Protein AF-A0A2J7RJK0-F1 (afdb_monomer)

Organism: NCBI:txid105785

pLDDT: mean 86.69, std 17.0, range [28.48, 98.69]

Mean predicted aligned error: 9.32 Å

InterPro domains:
  IPR044611 Ubiquitin-protein ligase E3A/B/C-like [PTHR45700] (15-557)

Foldseek 3Di:
DPQDDDDDDQDFLVVLVVVLVVCLVPDDLVPCVVVLLSNLVSQLVQLLDLDLRRHNCVQCVDPVCVVVSLVSLLSSLLSLLVLLLPAALQDPVSVVSLLSSLSSLLCQLAPVSRNNCVDPVNVVCRVVSNVSSLVSLVSCVVVPVLQSLLSNLLSQQLALDGSDALSNLVSSLSSLCSNCVVVVNPLVSLLSCLQRPLLRALSQVCCVVHPVVSLVV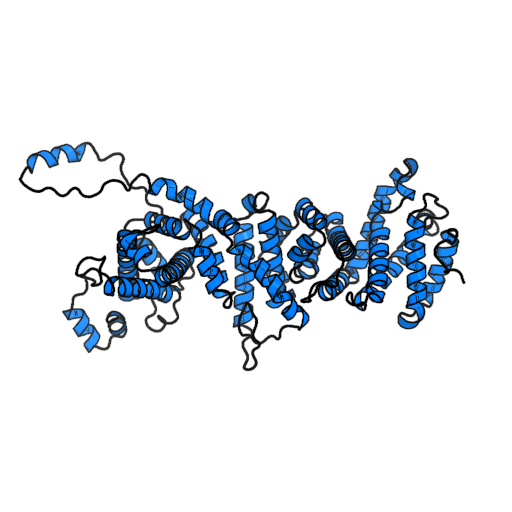CVVSVNLVSNLVSLVDPVSVCVSCVSCPLLSLLRNLLSSLVNCVVCVVHPCLVCLPPRNLNNLLSSLVRNLVRQVVQADPDWDQDLFQGIGNDDDDPSSNRSVVSSVVSVLSCLALSNCCSNQVVLLCVLLVVLVVPPPDDDDDDDDDDDPPVVPVVVPPPPPDDDLQAAACPDPSNLSNLSSLSSLLSSCSGRVNCNLSNLCSQQPNQCRLVSLLSNQVRNDPLSVLVVVLVVLQVVLLLPRSNLSSLLSSLQSLLSVLVPDDPCVAAPVQPPHHLVSLLSLLLSLLCNLVCCLVVVSHPLVCCVPRSSNVSSVSSNVSSVVSCVVPNSDDPCSNPDPVDPPVVLVVCVVVVPSSSVVVVD

Solvent-accessible surface area (backbone atoms only — not comparable to full-atom values): 31725 Å² total; per-residue (Å²): 133,96,78,69,70,102,81,62,81,82,61,50,21,63,62,52,48,56,52,48,54,59,49,62,75,73,61,46,75,85,83,38,47,71,62,50,52,47,50,47,51,49,53,52,56,23,26,67,34,65,44,61,61,37,9,51,66,34,41,51,71,36,80,92,39,24,68,62,43,53,54,49,51,45,52,53,50,45,50,39,44,64,50,42,60,71,52,48,40,75,40,71,70,38,36,56,52,46,48,50,41,47,48,41,48,55,44,70,53,34,63,90,57,33,41,44,49,73,43,78,89,39,45,80,51,45,66,63,48,43,52,49,20,49,55,44,48,52,54,39,50,78,74,43,43,53,57,34,51,28,51,39,46,46,65,20,44,23,35,79,71,62,51,56,50,41,70,52,55,46,46,51,50,53,59,64,44,48,60,32,63,76,60,70,55,42,69,69,54,46,51,52,39,44,64,33,53,49,19,37,54,32,45,56,62,48,30,59,76,50,30,48,72,53,49,55,51,42,57,76,65,41,48,62,62,55,51,35,61,52,39,61,37,68,69,49,36,48,56,50,37,71,73,39,40,54,72,34,37,52,19,28,50,18,30,50,43,42,51,39,62,74,30,48,90,51,67,31,67,71,36,44,66,64,43,46,49,48,38,57,32,54,54,38,51,51,33,39,52,46,45,69,70,34,67,56,99,61,61,31,83,38,94,38,66,36,72,22,44,65,80,77,54,71,44,58,60,45,23,41,68,53,31,50,60,29,48,50,48,60,40,28,61,75,41,38,36,63,70,47,34,52,63,36,46,72,67,30,60,78,56,66,79,77,69,87,76,79,88,81,86,82,84,85,82,91,71,80,80,67,63,71,68,62,72,74,78,67,90,76,88,78,76,81,82,53,44,58,82,78,33,75,69,50,44,51,54,10,47,55,30,31,32,54,39,43,42,46,72,27,31,52,65,41,34,67,61,46,40,52,36,50,48,72,34,94,52,44,52,59,34,51,50,52,44,43,50,38,30,28,76,70,50,16,48,66,57,55,52,58,47,33,70,76,37,67,81,59,76,52,42,64,43,29,30,52,28,41,51,23,49,34,50,37,53,48,65,68,70,52,51,69,58,49,53,76,69,64,33,67,92,55,43,60,66,52,58,50,52,51,43,52,42,41,54,52,50,53,49,51,32,54,76,66,60,44,49,57,80,93,46,46,96,72,36,62,56,57,47,26,43,49,51,28,42,52,53,53,50,55,48,34,75,73,57,75,74,69,62,91,64,70,93,53,68,85,88,61,55,63,71,62,49,52,53,38,43,76,67,65,41,70,74,40,66,60,69,75,110

Secondary structure (DSSP, 8-state):
-----SSPPPPPHHHHHHHHHHHHHT--TTTSHHHHHHHHHHHHHHTT---TTTSGGGGGGSTTTHHHHHHHHHHHHHHHHHHHTT--TTSHHHHHHHHHHHHHHHHHT-GGG-GGGGSGGGGGGHHHHHHHHHHHHHHHHHHTHHHHHHHHHHHHHSSSS----HHHHHHHHHHHHHHHHHTT--HHHHHHHIIIIITSTTHHHHHHHH-HHHHHHHHHTTHHHHHHHHHTSHHHHHHHHHHHHHHHHHHHHHHHHHHHHHTTTTHHHHHIIIIIHHHHHHHHHHHHHHHHH---SS-EEETTTEEESPPPPHHHHHHHHHHHHHHHGGGSHHHHIIIIIHHHHHHHHHHHTT-------------TTSTTTGGGT--SS----PPPTT-HHHHHHHHHHHHHHHHHHH-GGGHHHHHHHHHSSTTHHHHHHHHHHTSSGGGGHHHHHHHHHH-TT--SHHHHHHHHHHHHHHHHHHH--HIIIIII--SS-HHHHHHHHHHHHHHHHHHHHTT-S-TTSGGG-HHHHHHHHHHHHHHHHHHHS--SPTTTTS-TT--HHHHHHHHHTT-HHHHHTT-

Radius of gyration: 32.84 Å; Cα contacts (8 Å, |Δi|>4): 656; chains: 1; bounding box: 80×64×100 Å

Sequence (579 aa):
MLFSSENSELQPCLQVYQVACRFMLVWKKDRDKERFEKLCRYLVSSLESSSIKLSYVGVALNKEYAIAWIAHVKDVLWKCCCYLDELRPEFLTDMRVILLYLRTLVTFTSTNTWNLLRAKHMEVLKPGLNQLCANVLGHLFTKGFYLTLKSLLLRGLGKAKIPSKHVSVSAVLTLALRPLVSAGFTEKLMTMFLIHILSVPALILHIQGLAHECSSVLVGHNVFTKSLELLSSEQNMRIVFNTLEGNYALCLLANLIQLAYIQREDALKDVAFPAFTFVVTRLMESCQHYVVTKQSNLTYWHPVLGWFAQSMGHSLHEAMPFVKTQLYMLWSGPMVSLLLGQTLSELVENVTENSSEGPSAGGGSSNILKRALDHRSNRTNAAKHHRKLGSPECTKVALLCSLYQTALGTLTQLKLDILTGLCYQDKILYNLWLFLNSLGPNCGLKAFLDLLAVNTKCSAPEFQMLILFCDCMTHYVTILDDLEMYEQQKPFRLTDYVNMSTFLNHFLYKGVLGNLFDVKGLGSNVLFQSAHTLLMVLYRRDCRRSYTIDSHWIIKELRVGSFISDLEKGKKVTQVRSW

Structure (mmCIF, N/CA/C/O backbone):
data_AF-A0A2J7RJK0-F1
#
_entry.id   AF-A0A2J7RJK0-F1
#
loop_
_atom_site.group_PDB
_atom_site.id
_atom_site.type_symbol
_atom_site.label_atom_id
_atom_site.label_alt_id
_atom_site.label_comp_id
_atom_site.label_asym_id
_atom_site.label_entity_id
_atom_site.label_seq_id
_atom_site.pdbx_PDB_ins_code
_atom_site.Cartn_x
_atom_site.Cartn_y
_atom_site.Cartn_z
_atom_site.occupancy
_atom_site.B_iso_or_equiv
_atom_site.auth_seq_id
_atom_site.auth_comp_id
_atom_site.auth_asym_id
_atom_site.auth_atom_id
_atom_site.pdbx_PDB_model_num
ATOM 1 N N . MET A 1 1 ? -35.265 -11.990 35.794 1.00 31.91 1 MET A N 1
ATOM 2 C CA . MET A 1 1 ? -36.226 -11.001 35.259 1.00 31.91 1 MET A CA 1
ATOM 3 C C . MET A 1 1 ? -35.686 -9.560 35.209 1.00 31.91 1 MET A C 1
ATOM 5 O O . MET A 1 1 ? -36.456 -8.669 34.917 1.00 31.91 1 MET A O 1
ATOM 9 N N . LEU A 1 2 ? -34.382 -9.293 35.388 1.00 32.59 2 LEU A N 1
ATOM 10 C CA . LEU A 1 2 ? -33.840 -7.914 35.439 1.00 32.59 2 LEU A CA 1
ATOM 11 C C . LEU A 1 2 ? -33.509 -7.277 34.073 1.00 32.59 2 LEU A C 1
ATOM 13 O O . LEU A 1 2 ? -32.875 -6.232 34.016 1.00 32.59 2 LEU A O 1
ATOM 17 N N . PHE A 1 3 ? -33.892 -7.911 32.966 1.00 36.88 3 PHE A N 1
ATOM 18 C CA . PHE A 1 3 ? -33.434 -7.507 31.637 1.00 36.88 3 PHE A CA 1
ATOM 19 C C . PHE A 1 3 ? -34.526 -7.731 30.578 1.00 36.88 3 PHE A C 1
ATOM 21 O O . PHE A 1 3 ? -34.389 -8.594 29.697 1.00 36.88 3 PHE A O 1
ATOM 28 N N . SER A 1 4 ? -35.636 -7.003 30.701 1.00 29.05 4 SER A N 1
ATOM 29 C CA . SER A 1 4 ? -36.729 -6.961 29.722 1.00 29.05 4 SER A CA 1
ATOM 30 C C . SER A 1 4 ? -37.002 -5.527 29.261 1.00 29.05 4 SER A C 1
ATOM 32 O O . SER A 1 4 ? -37.167 -4.647 30.095 1.00 29.05 4 SER A O 1
ATOM 34 N N . SER A 1 5 ? -37.077 -5.383 27.931 1.00 34.25 5 SER A N 1
ATOM 35 C CA . SER A 1 5 ? -37.739 -4.350 27.109 1.00 34.25 5 SER A CA 1
ATOM 36 C C . SER A 1 5 ? -37.405 -2.860 27.307 1.00 34.25 5 SER A C 1
ATOM 38 O O . SER A 1 5 ? -37.637 -2.284 28.359 1.00 34.25 5 SER A O 1
ATOM 40 N N . GLU A 1 6 ? -36.952 -2.280 26.189 1.00 35.53 6 GLU A N 1
ATOM 41 C CA . GLU A 1 6 ? -36.896 -0.909 25.625 1.00 35.53 6 GLU A CA 1
ATOM 42 C C . GLU A 1 6 ? -37.567 0.321 26.292 1.00 35.53 6 GLU A C 1
ATOM 44 O O . GLU A 1 6 ? -37.554 1.378 25.678 1.00 35.53 6 GLU A O 1
ATOM 49 N N . ASN A 1 7 ? -38.071 0.274 27.529 1.00 40.38 7 ASN A N 1
ATOM 50 C CA . ASN A 1 7 ? -38.494 1.462 28.296 1.00 40.38 7 ASN A CA 1
ATOM 51 C C . ASN A 1 7 ? -38.509 1.213 29.821 1.00 40.38 7 ASN A C 1
ATOM 53 O O . ASN A 1 7 ? -39.391 1.661 30.547 1.00 40.38 7 ASN A O 1
ATOM 57 N N . SER A 1 8 ? -37.544 0.449 30.329 1.00 52.09 8 SER A N 1
ATOM 58 C CA . SER A 1 8 ? -37.384 0.195 31.765 1.00 52.09 8 SER A CA 1
ATOM 59 C C . SER A 1 8 ? -36.535 1.283 32.433 1.00 52.09 8 SER A C 1
ATOM 61 O O . SER A 1 8 ? -35.419 1.541 31.977 1.00 52.09 8 SER A O 1
ATOM 63 N N . GLU A 1 9 ? -37.026 1.872 33.530 1.00 72.25 9 GLU A N 1
ATOM 64 C CA . GLU A 1 9 ? -36.258 2.786 34.387 1.00 72.25 9 GLU A CA 1
ATOM 65 C C . GLU A 1 9 ? -34.874 2.203 34.719 1.00 72.25 9 GLU A C 1
ATOM 67 O O . GLU A 1 9 ? -34.742 1.043 35.134 1.00 72.25 9 GLU A O 1
ATOM 72 N N . LEU A 1 10 ? -33.827 3.015 34.524 1.00 86.06 10 LEU A N 1
ATOM 73 C CA . LEU A 1 10 ? -32.454 2.626 34.835 1.00 86.06 10 LEU A CA 1
ATOM 74 C C . LEU A 1 10 ? -32.347 2.252 36.316 1.00 86.06 10 LEU A C 1
ATOM 76 O O . LEU A 1 10 ? -32.600 3.065 37.202 1.00 86.06 10 LEU A O 1
ATOM 80 N N . GLN A 1 11 ? -31.924 1.019 36.578 1.00 90.06 11 GLN A N 1
ATOM 81 C CA . GLN A 1 11 ? -31.660 0.543 37.933 1.00 90.06 11 GLN A CA 1
ATOM 82 C C . GLN A 1 11 ? -30.371 1.169 38.500 1.00 90.06 11 GLN A C 1
ATOM 84 O O . GLN A 1 11 ? -29.470 1.503 37.719 1.00 90.06 11 GLN A O 1
ATOM 89 N N . PRO A 1 12 ? -30.229 1.280 39.836 1.00 93.12 12 PRO A N 1
ATOM 90 C CA . PRO A 1 12 ? -29.017 1.793 40.470 1.00 93.12 12 PRO A CA 1
ATOM 91 C C . PRO A 1 12 ? -27.751 1.022 40.069 1.00 93.12 12 PRO A C 1
ATOM 93 O O . PRO A 1 12 ? -27.702 -0.211 40.129 1.00 93.12 12 PRO A O 1
ATOM 96 N N . CYS A 1 13 ? -26.687 1.748 39.720 1.00 92.62 13 CYS A N 1
ATOM 97 C CA . CYS A 1 13 ? -25.476 1.172 39.133 1.00 92.62 13 CYS A CA 1
ATOM 98 C C . CYS A 1 13 ? -24.766 0.169 40.056 1.00 92.62 13 CYS A C 1
ATOM 100 O O . CYS A 1 13 ? -24.249 -0.842 39.584 1.00 92.62 13 CYS A O 1
ATOM 102 N N . LEU A 1 14 ? -24.770 0.410 41.374 1.00 93.19 14 LEU A N 1
ATOM 103 C CA . LEU A 1 14 ? -24.128 -0.470 42.356 1.00 93.19 14 LEU A CA 1
ATOM 104 C C . LEU A 1 14 ? -24.842 -1.824 42.464 1.00 93.19 14 LEU A C 1
ATOM 106 O O . LEU A 1 14 ? -24.188 -2.864 42.534 1.00 93.19 14 LEU A O 1
ATOM 110 N N . GLN A 1 15 ? -26.177 -1.820 42.423 1.00 94.00 15 GLN A N 1
ATOM 111 C CA . GLN A 1 15 ? -26.976 -3.044 42.450 1.00 94.00 15 GLN A CA 1
ATOM 112 C C . GLN A 1 15 ? -26.711 -3.880 41.196 1.00 94.00 15 GLN A C 1
ATOM 114 O O . GLN A 1 15 ? -26.462 -5.084 41.287 1.00 94.00 15 GLN A O 1
ATOM 119 N N . VAL A 1 16 ? -26.702 -3.238 40.024 1.00 94.19 16 VAL A N 1
ATOM 120 C CA . VAL A 1 16 ? -26.419 -3.943 38.770 1.00 94.19 16 VAL A CA 1
ATOM 121 C C . VAL A 1 16 ? -24.982 -4.453 38.732 1.00 94.19 16 VAL A C 1
ATOM 123 O O . VAL A 1 16 ? -24.771 -5.587 38.313 1.00 94.19 16 VAL A O 1
ATOM 126 N N . TYR A 1 17 ? -24.010 -3.693 39.241 1.00 96.06 17 TYR A N 1
ATOM 127 C CA . TYR A 1 17 ? -22.620 -4.141 39.362 1.00 96.06 17 TYR A CA 1
ATOM 128 C C . TYR A 1 17 ? -22.485 -5.414 40.209 1.00 96.06 17 TYR A C 1
ATOM 130 O O . TYR A 1 17 ? -21.848 -6.373 39.780 1.00 96.06 17 TYR A O 1
ATOM 138 N N . GLN A 1 18 ? -23.136 -5.481 41.374 1.00 94.50 18 GLN A N 1
ATOM 139 C CA . GLN A 1 18 ? -23.101 -6.675 42.227 1.00 94.50 18 GLN A CA 1
ATOM 140 C C . GLN A 1 18 ? -23.689 -7.908 41.523 1.00 94.50 18 GLN A C 1
ATOM 142 O O . GLN A 1 18 ? -23.118 -9.001 41.590 1.00 94.50 18 GLN A O 1
ATOM 147 N N . VAL A 1 19 ? -24.811 -7.736 40.816 1.00 94.69 19 VAL A N 1
ATOM 148 C CA . VAL A 1 19 ? -25.437 -8.810 40.030 1.00 94.69 19 VAL A CA 1
ATOM 149 C C . VAL A 1 19 ? -24.543 -9.219 38.859 1.00 94.69 19 VAL A C 1
ATOM 151 O O . VAL A 1 19 ? -24.351 -10.414 38.626 1.00 94.69 19 VAL A O 1
ATOM 154 N N . ALA A 1 20 ? -23.956 -8.252 38.153 1.00 95.12 20 ALA A N 1
ATOM 155 C CA . ALA A 1 20 ? -23.055 -8.491 37.035 1.00 95.12 20 ALA A CA 1
ATOM 156 C C . ALA A 1 20 ? -21.807 -9.261 37.486 1.00 95.12 20 ALA A C 1
ATOM 158 O O . ALA A 1 20 ? -21.452 -10.249 36.855 1.00 95.12 20 ALA A O 1
ATOM 159 N N . CYS A 1 21 ? -21.188 -8.901 38.612 1.00 94.38 21 CYS A N 1
ATOM 160 C CA . CYS A 1 21 ? -20.058 -9.646 39.169 1.00 94.38 21 CYS A CA 1
ATOM 161 C C . CYS A 1 21 ? -20.410 -11.114 39.446 1.00 94.38 21 CYS A C 1
ATOM 163 O O . CYS A 1 21 ? -19.677 -12.006 39.025 1.00 94.38 21 CYS A O 1
ATOM 165 N N . ARG A 1 22 ? -21.562 -11.389 40.076 1.00 94.00 22 ARG A N 1
ATOM 166 C CA . ARG A 1 22 ? -22.022 -12.770 40.320 1.00 94.00 22 ARG A CA 1
ATOM 167 C C . ARG A 1 22 ? -22.282 -13.534 39.025 1.00 94.00 22 ARG A C 1
ATOM 169 O O . ARG A 1 22 ? -21.903 -14.695 38.915 1.00 94.00 22 ARG A O 1
ATOM 176 N N . PHE A 1 23 ? -22.902 -12.884 38.043 1.00 94.69 23 PHE A N 1
ATOM 177 C CA . PHE A 1 23 ? -23.134 -13.468 36.725 1.00 94.69 23 PHE A CA 1
ATOM 178 C C . PHE A 1 23 ? -21.820 -13.855 36.035 1.00 94.69 23 PHE A C 1
ATOM 180 O O . PHE A 1 23 ? -21.710 -14.953 35.494 1.00 94.69 23 PHE A O 1
ATOM 187 N N . MET A 1 24 ? -20.810 -12.989 36.114 1.00 93.62 24 MET A N 1
ATOM 188 C CA . MET A 1 24 ? -19.512 -13.200 35.473 1.00 93.62 24 MET A CA 1
ATOM 189 C C . MET A 1 24 ? -18.701 -14.334 36.121 1.00 93.62 24 MET A C 1
ATOM 191 O O . MET A 1 24 ? -17.947 -14.998 35.415 1.00 93.62 24 MET A O 1
ATOM 195 N N . LEU A 1 25 ? -18.901 -14.620 37.416 1.00 91.19 25 LEU A N 1
ATOM 196 C CA . LEU A 1 25 ? -18.252 -15.743 38.114 1.00 91.19 25 LEU A CA 1
ATOM 197 C C . LEU A 1 25 ? -18.693 -17.122 37.600 1.00 91.19 25 LEU A C 1
ATOM 199 O O . LEU A 1 25 ? -17.897 -18.054 37.582 1.00 91.19 25 LEU A O 1
ATOM 203 N N . VAL A 1 26 ? -19.955 -17.263 37.185 1.00 92.69 26 VAL A N 1
ATOM 204 C CA . VAL A 1 26 ? -20.530 -18.540 36.714 1.00 92.69 26 VAL A CA 1
ATOM 205 C C . VAL A 1 26 ? -20.740 -18.573 35.200 1.00 92.69 26 VAL A C 1
ATOM 207 O O . VAL A 1 26 ? -21.447 -19.450 34.692 1.00 92.69 26 VAL A O 1
ATOM 210 N N . TRP A 1 27 ? -20.174 -17.597 34.490 1.00 92.94 27 TRP A N 1
ATOM 211 C CA . TRP A 1 27 ? -20.406 -17.361 33.071 1.00 92.94 27 TRP A CA 1
ATOM 212 C C . TRP A 1 27 ? -19.939 -18.531 32.200 1.00 92.94 27 TRP A C 1
ATOM 214 O O . TRP A 1 27 ? -18.836 -19.053 32.366 1.00 92.94 27 TRP A O 1
ATOM 224 N N . LYS A 1 28 ? -20.772 -18.903 31.223 1.00 92.00 28 LYS A N 1
ATOM 225 C CA . LYS A 1 28 ? -20.444 -19.854 30.155 1.00 92.00 28 LYS A CA 1
ATOM 226 C C . LYS A 1 28 ? -20.865 -19.287 28.801 1.00 92.00 28 LYS A C 1
ATOM 228 O O . LYS A 1 28 ? -22.029 -18.930 28.626 1.00 92.00 28 LYS A O 1
ATOM 233 N N . LYS A 1 29 ? -19.930 -19.262 27.844 1.00 88.94 29 LYS A N 1
ATOM 234 C CA . LYS A 1 29 ? -20.082 -18.616 26.529 1.00 88.94 29 LYS A CA 1
ATOM 235 C C . LYS A 1 29 ? -21.367 -19.015 25.793 1.00 88.94 29 LYS A C 1
ATOM 237 O O . LYS A 1 29 ? -22.171 -18.151 25.467 1.00 88.94 29 LYS A O 1
ATOM 242 N N . ASP A 1 30 ? -21.605 -20.310 25.610 1.00 88.62 30 ASP A N 1
ATOM 243 C CA . ASP A 1 30 ? -22.743 -20.780 24.806 1.00 88.62 30 ASP A CA 1
ATOM 244 C C . ASP A 1 30 ? -24.089 -20.588 25.514 1.00 88.62 30 ASP A C 1
ATOM 246 O O . ASP A 1 30 ? -25.088 -20.229 24.896 1.00 88.62 30 ASP A O 1
ATOM 250 N N . ARG A 1 31 ? -24.116 -20.779 26.839 1.00 93.06 31 ARG A N 1
ATOM 251 C CA . ARG A 1 31 ? -25.341 -20.689 27.649 1.00 93.06 31 ARG A CA 1
ATOM 252 C C . ARG A 1 31 ? -25.807 -19.249 27.842 1.00 93.06 31 ARG A C 1
ATOM 254 O O . ARG A 1 31 ? -27.004 -18.981 27.887 1.00 93.06 31 ARG A O 1
ATOM 261 N N . ASP A 1 32 ? -24.868 -18.330 28.045 1.00 93.12 32 ASP A N 1
ATOM 262 C CA . ASP A 1 32 ? -25.165 -17.011 28.600 1.00 93.12 32 ASP A CA 1
ATOM 263 C C . ASP A 1 32 ? -25.130 -15.878 27.564 1.00 93.12 32 ASP A C 1
ATOM 265 O O . ASP A 1 32 ? -25.166 -14.708 27.953 1.00 93.12 32 ASP A O 1
ATOM 269 N N . LYS A 1 33 ? -25.102 -16.196 26.262 1.00 91.25 33 LYS A N 1
ATOM 270 C CA . LYS A 1 33 ? -25.036 -15.216 25.162 1.00 91.25 33 LYS A CA 1
ATOM 271 C C . LYS A 1 33 ? -26.085 -14.106 25.297 1.00 91.25 33 LYS A C 1
ATOM 273 O O . LYS A 1 33 ? -25.731 -12.937 25.420 1.00 91.25 33 LYS A O 1
ATOM 278 N N . GLU A 1 34 ? -27.367 -14.458 25.395 1.00 93.19 34 GLU A N 1
ATOM 279 C CA . GLU A 1 34 ? -28.453 -13.469 25.510 1.00 93.19 34 GLU A CA 1
ATOM 280 C C . GLU A 1 34 ? -28.398 -12.650 26.809 1.00 93.19 34 GLU A C 1
ATOM 282 O O . GLU A 1 34 ? -28.717 -11.459 26.828 1.00 93.19 34 GLU A O 1
ATOM 287 N N . ARG A 1 35 ? -28.000 -13.282 27.922 1.00 93.75 35 ARG A N 1
ATOM 288 C CA . ARG A 1 35 ? -27.856 -12.600 29.219 1.00 93.75 35 ARG A CA 1
ATOM 289 C C . ARG A 1 35 ? -26.717 -11.586 29.170 1.00 93.75 35 ARG A C 1
ATOM 291 O O . ARG A 1 35 ? -26.851 -10.492 29.714 1.00 93.75 35 ARG A O 1
ATOM 298 N N . PHE A 1 36 ? -25.628 -11.933 28.491 1.00 96.62 36 PHE A N 1
ATOM 299 C CA . PHE A 1 36 ? -24.492 -11.049 28.288 1.00 96.62 36 PHE A CA 1
ATOM 300 C C . PHE A 1 36 ? -24.845 -9.874 27.366 1.00 96.62 36 PHE A C 1
ATOM 302 O O . PHE A 1 36 ? -24.548 -8.732 27.705 1.00 96.62 36 PHE A O 1
ATOM 309 N N . GLU A 1 37 ? -25.579 -10.107 26.273 1.00 95.19 37 GLU A N 1
ATOM 310 C CA . GLU A 1 37 ? -26.093 -9.019 25.427 1.00 95.19 37 GLU A CA 1
ATOM 311 C C . GLU A 1 37 ? -26.946 -8.026 26.225 1.00 95.19 37 GLU A C 1
ATOM 313 O O . GLU A 1 37 ? -26.792 -6.811 26.100 1.00 95.19 37 GLU A O 1
ATOM 318 N N . LYS A 1 38 ? -27.836 -8.537 27.077 1.00 94.44 38 LYS A N 1
ATOM 319 C CA . LYS A 1 38 ? -28.683 -7.722 27.952 1.00 94.44 38 LYS A CA 1
ATOM 320 C C . LYS A 1 38 ? -27.871 -6.869 28.927 1.00 94.44 38 LYS A C 1
ATOM 322 O O . LYS A 1 38 ? -28.174 -5.685 29.085 1.00 94.44 38 LYS A O 1
ATOM 327 N N . LEU A 1 39 ? -26.816 -7.437 29.516 1.00 95.69 39 LEU A N 1
ATOM 328 C CA . LEU A 1 39 ? -25.863 -6.683 30.328 1.00 95.69 39 LEU A CA 1
ATOM 329 C C . LEU A 1 39 ? -25.217 -5.564 29.499 1.00 95.69 39 LEU A C 1
ATOM 331 O O . LEU A 1 39 ? -25.278 -4.408 29.903 1.00 95.69 39 LEU A O 1
ATOM 335 N N . CYS A 1 40 ? -24.674 -5.862 28.316 1.00 96.94 40 CYS A N 1
ATOM 336 C CA . CYS A 1 40 ? -24.051 -4.859 27.445 1.00 96.94 40 CYS A CA 1
ATOM 337 C C . CYS A 1 40 ? -25.006 -3.716 27.063 1.00 96.94 40 CYS A C 1
ATOM 339 O O . CYS A 1 40 ? -24.589 -2.556 27.059 1.00 96.94 40 CYS A O 1
ATOM 341 N N . ARG A 1 41 ? -26.287 -4.012 26.788 1.00 95.69 41 ARG A N 1
ATOM 342 C CA . ARG A 1 41 ? -27.309 -2.985 26.505 1.00 95.69 41 ARG A CA 1
ATOM 343 C C . ARG A 1 41 ? -27.521 -2.060 27.701 1.00 95.69 41 ARG A C 1
ATOM 345 O O . ARG A 1 41 ? -27.486 -0.844 27.524 1.00 95.69 41 ARG A O 1
ATOM 352 N N . TYR A 1 42 ? -27.675 -2.621 28.905 1.00 95.44 42 TYR A N 1
ATOM 353 C CA . TYR A 1 42 ? -27.783 -1.821 30.128 1.00 95.44 42 TYR A CA 1
ATOM 354 C C . TYR A 1 42 ? -26.532 -0.965 30.341 1.00 95.44 42 TYR A C 1
ATOM 356 O O . TYR A 1 42 ? -26.646 0.232 30.578 1.00 95.44 42 TYR A O 1
ATOM 364 N N . LEU A 1 43 ? -25.338 -1.553 30.209 1.00 95.44 43 LEU A N 1
ATOM 365 C CA . LEU A 1 43 ? -24.079 -0.843 30.422 1.00 95.44 43 LEU A CA 1
ATOM 366 C C . LEU A 1 43 ? -23.965 0.381 29.510 1.00 95.44 43 LEU A C 1
ATOM 368 O O . LEU A 1 43 ? -23.663 1.469 29.988 1.00 95.44 43 LEU A O 1
ATOM 372 N N . VAL A 1 44 ? -24.258 0.224 28.219 1.00 94.62 44 VAL A N 1
ATOM 373 C CA . VAL A 1 44 ? -24.233 1.331 27.255 1.00 94.62 44 VAL A CA 1
ATOM 374 C C . VAL A 1 44 ? -25.284 2.392 27.594 1.00 94.62 44 VAL A C 1
ATOM 376 O O . VAL A 1 44 ? -24.939 3.568 27.661 1.00 94.62 44 VAL A O 1
ATOM 379 N N . SER A 1 45 ? -26.534 1.991 27.851 1.00 93.62 45 SER A N 1
ATOM 380 C CA . SER A 1 45 ? -27.625 2.923 28.177 1.00 93.62 45 SER A CA 1
ATOM 381 C C . SER A 1 45 ? -27.373 3.687 29.483 1.00 93.62 45 SER A C 1
ATOM 383 O O . SER A 1 45 ? -27.621 4.886 29.564 1.00 93.62 45 SER A O 1
ATOM 385 N N . SER A 1 46 ? -26.784 3.039 30.492 1.00 94.56 46 SER A N 1
ATOM 386 C CA . SER A 1 46 ? -26.477 3.677 31.776 1.00 94.56 46 SER A CA 1
ATOM 387 C C . SER A 1 46 ? -25.533 4.879 31.634 1.00 94.56 46 SER A C 1
ATOM 389 O O . SER A 1 46 ? -25.642 5.845 32.387 1.00 94.56 46 SER A O 1
ATOM 391 N N . LEU A 1 47 ? -24.621 4.858 30.654 1.00 91.94 47 LEU A N 1
ATOM 392 C CA . LEU A 1 47 ? -23.629 5.918 30.448 1.00 91.94 47 LEU A CA 1
ATOM 393 C C . LEU A 1 47 ? -24.205 7.165 29.769 1.00 91.94 47 LEU A C 1
ATOM 395 O O . LEU A 1 47 ? -23.552 8.211 29.764 1.00 91.94 47 LEU A O 1
ATOM 399 N N . GLU A 1 48 ? -25.443 7.081 29.281 1.00 90.00 48 GLU A N 1
ATOM 400 C CA . GLU A 1 48 ? -26.222 8.233 28.832 1.00 90.00 48 GLU A CA 1
ATOM 401 C C . GLU A 1 48 ? -26.795 9.029 30.023 1.00 90.00 48 GLU A C 1
ATOM 403 O O . GLU A 1 48 ? -27.117 10.210 29.878 1.00 90.00 48 GLU A O 1
ATOM 408 N N . SER A 1 49 ? -26.858 8.438 31.222 1.00 90.38 49 SER A N 1
ATOM 409 C CA . SER A 1 49 ? -27.288 9.138 32.434 1.00 90.38 49 SER A CA 1
ATOM 410 C C . SER A 1 49 ? -26.206 10.077 32.976 1.00 90.38 49 SER A C 1
ATOM 412 O O . SER A 1 49 ? -25.030 9.718 33.078 1.00 90.38 49 SER A O 1
ATOM 414 N N . SER A 1 50 ? -26.620 11.274 33.396 1.00 88.50 50 SER A N 1
ATOM 415 C CA . SER A 1 50 ? -25.788 12.241 34.124 1.00 88.50 50 SER A CA 1
ATOM 416 C C . SER A 1 50 ? -25.762 12.004 35.641 1.00 88.50 50 SER A C 1
ATOM 418 O O . SER A 1 50 ? -25.040 12.694 36.354 1.00 88.50 50 SER A O 1
ATOM 420 N N . SER A 1 51 ? -26.533 11.041 36.158 1.00 90.38 51 SER A N 1
ATOM 421 C CA . SER A 1 51 ? -26.587 10.737 37.591 1.00 90.38 51 SER A CA 1
ATOM 422 C C . SER A 1 51 ? -25.494 9.751 37.996 1.00 90.38 51 SER A C 1
ATOM 424 O O . SER A 1 51 ? -25.403 8.657 37.439 1.00 90.38 51 SER A O 1
ATOM 426 N N . ILE A 1 52 ? -24.726 10.081 39.042 1.00 89.06 52 ILE A N 1
ATOM 427 C CA . ILE A 1 52 ? -23.710 9.186 39.635 1.00 89.06 52 ILE A CA 1
ATOM 428 C C . ILE A 1 52 ? -24.337 7.862 40.102 1.00 89.06 52 ILE A C 1
ATOM 430 O O . ILE A 1 52 ? -23.694 6.822 40.035 1.00 89.06 52 ILE A O 1
ATOM 434 N N . LYS A 1 53 ? -25.600 7.878 40.553 1.00 91.31 53 LYS A N 1
ATOM 435 C CA . LYS A 1 53 ? -26.294 6.679 41.059 1.00 91.31 53 LYS A CA 1
ATOM 436 C C . LYS A 1 53 ? -26.763 5.733 39.950 1.00 91.31 53 LYS A C 1
ATOM 438 O O . LYS A 1 53 ? -27.031 4.567 40.229 1.00 91.31 53 LYS A O 1
ATOM 443 N N . LEU A 1 54 ? -26.914 6.237 38.725 1.00 93.06 54 LEU A N 1
ATOM 444 C CA . LEU A 1 54 ? -27.458 5.485 37.590 1.00 93.06 54 LEU A CA 1
ATOM 445 C C . LEU A 1 54 ? -26.377 5.129 36.568 1.00 93.06 54 LEU A C 1
ATOM 447 O O . LEU A 1 54 ? -26.415 4.050 35.984 1.00 93.06 54 LEU A O 1
ATOM 451 N N . SER A 1 55 ? -25.392 6.005 36.372 1.00 92.81 55 SER A N 1
ATOM 452 C CA . SER A 1 55 ? -24.283 5.775 35.451 1.00 92.81 55 SER A CA 1
ATOM 453 C C . SER A 1 55 ? -23.369 4.663 35.952 1.00 92.81 55 SER A C 1
ATOM 455 O O . SER A 1 55 ? -22.881 4.723 37.079 1.00 92.81 55 SER A O 1
ATOM 457 N N . TYR A 1 56 ? -23.067 3.662 35.118 1.00 94.88 56 TYR A N 1
ATOM 458 C CA . TYR A 1 56 ? -22.221 2.539 35.543 1.00 94.88 56 TYR A CA 1
ATOM 459 C C . TYR A 1 56 ? -20.796 2.950 35.933 1.00 94.88 56 TYR A C 1
ATOM 461 O O . TYR A 1 56 ? -20.175 2.307 36.779 1.00 94.88 56 TYR A O 1
ATOM 469 N N . VAL A 1 57 ? -20.291 4.055 35.372 1.00 93.00 57 VAL A N 1
ATOM 470 C CA . VAL A 1 57 ? -19.011 4.668 35.773 1.00 93.00 57 VAL A CA 1
ATOM 471 C C . VAL A 1 57 ? -19.071 5.232 37.196 1.00 93.00 57 VAL A C 1
ATOM 473 O O . VAL A 1 57 ? -18.040 5.312 37.856 1.00 93.00 57 VAL A O 1
ATOM 476 N N . GLY A 1 58 ? -20.258 5.544 37.722 1.00 90.75 58 GLY A N 1
ATOM 477 C CA . GLY A 1 58 ? -20.443 5.976 39.107 1.00 90.75 58 GLY A CA 1
ATOM 478 C C . GLY A 1 58 ? -19.923 4.969 40.137 1.00 90.75 58 GLY A C 1
ATOM 479 O O . GLY A 1 58 ? -19.440 5.370 41.192 1.00 90.75 58 GLY A O 1
ATOM 480 N N . VAL A 1 59 ? -19.909 3.670 39.807 1.00 92.81 59 VAL A N 1
ATOM 481 C CA . VAL A 1 59 ? -19.304 2.632 40.661 1.00 92.81 59 VAL A CA 1
ATOM 482 C C . VAL A 1 59 ? -17.788 2.817 40.780 1.00 92.81 59 VAL A C 1
ATOM 484 O O . VAL A 1 59 ? -17.235 2.637 41.862 1.00 92.81 59 VAL A O 1
ATOM 487 N N . ALA A 1 60 ? -17.118 3.237 39.702 1.00 91.75 60 ALA A N 1
ATOM 488 C CA . ALA A 1 60 ? -15.678 3.494 39.692 1.00 91.75 60 ALA A CA 1
ATOM 489 C C . ALA A 1 60 ? -15.277 4.701 40.557 1.00 91.75 60 ALA A C 1
ATOM 491 O O . ALA A 1 60 ? -14.120 4.815 40.955 1.00 91.75 60 ALA A O 1
ATOM 492 N N . LEU A 1 61 ? -16.224 5.601 40.844 1.00 89.25 61 LEU A N 1
ATOM 493 C CA . LEU A 1 61 ? -16.009 6.775 41.693 1.00 89.25 61 LEU A CA 1
ATOM 494 C C . LEU A 1 61 ? -16.083 6.443 43.188 1.00 89.25 61 LEU A C 1
ATOM 496 O O . LEU A 1 61 ? -15.622 7.229 44.015 1.00 89.25 61 LEU A O 1
ATOM 500 N N . ASN A 1 62 ? -16.633 5.280 43.547 1.00 89.81 62 ASN A N 1
ATOM 501 C CA . ASN A 1 62 ? -16.593 4.793 44.916 1.00 89.81 62 ASN A CA 1
ATOM 502 C C . ASN A 1 62 ? -15.248 4.094 45.178 1.00 89.81 62 ASN A C 1
ATOM 504 O O . ASN A 1 62 ? -14.940 3.066 44.570 1.00 89.81 62 ASN A O 1
ATOM 508 N N . LYS A 1 63 ? -14.465 4.639 46.120 1.00 88.00 63 LYS A N 1
ATOM 509 C CA . LYS A 1 63 ? -13.124 4.148 46.480 1.00 88.00 63 LYS A CA 1
ATOM 510 C C . LYS A 1 63 ? -13.103 2.666 46.869 1.00 88.00 63 LYS A C 1
ATOM 512 O O . LYS A 1 63 ? -12.121 1.996 46.570 1.00 88.00 63 LYS A O 1
ATOM 517 N N . GLU A 1 64 ? -14.174 2.151 47.474 1.00 92.00 64 GLU A N 1
ATOM 518 C CA . GLU A 1 64 ? -14.280 0.742 47.881 1.00 92.00 64 GLU A CA 1
ATOM 519 C C . GLU A 1 64 ? -14.352 -0.214 46.681 1.00 92.00 64 GLU A C 1
ATOM 521 O O . GLU A 1 64 ? -13.824 -1.323 46.729 1.00 92.00 64 GLU A O 1
ATOM 526 N N . TYR A 1 65 ? -14.985 0.215 45.584 1.00 92.94 65 TYR A N 1
ATOM 527 C CA . TYR A 1 65 ? -15.277 -0.644 44.433 1.00 92.94 65 TYR A CA 1
ATOM 528 C C . TYR A 1 65 ? -14.410 -0.349 43.207 1.00 92.94 65 TYR A C 1
ATOM 530 O O . TYR A 1 65 ? -14.388 -1.162 42.286 1.00 92.94 65 TYR A O 1
ATOM 538 N N . ALA A 1 66 ? -13.675 0.767 43.181 1.00 91.50 66 ALA A N 1
ATOM 539 C CA . ALA A 1 66 ? -12.957 1.249 42.001 1.00 91.50 66 ALA A CA 1
ATOM 540 C C . ALA A 1 66 ? -12.037 0.195 41.353 1.00 91.50 66 ALA A C 1
ATOM 542 O O . ALA A 1 66 ? -12.131 -0.059 40.152 1.00 91.50 66 ALA A O 1
ATOM 543 N N . ILE A 1 67 ? -11.178 -0.466 42.138 1.00 93.19 67 ILE A N 1
ATOM 544 C CA . ILE A 1 67 ? -10.218 -1.460 41.621 1.00 93.19 67 ILE A CA 1
ATOM 545 C C . ILE A 1 67 ? -10.946 -2.699 41.080 1.00 93.19 67 ILE A C 1
ATOM 547 O O . ILE A 1 67 ? -10.659 -3.160 39.972 1.00 93.19 67 ILE A O 1
ATOM 551 N N . ALA A 1 68 ? -11.915 -3.215 41.839 1.00 94.81 68 ALA A N 1
ATOM 552 C CA . ALA A 1 68 ? -12.708 -4.375 41.440 1.00 94.81 68 ALA A CA 1
ATOM 553 C C . ALA A 1 68 ? -13.544 -4.081 40.181 1.00 94.81 68 ALA A C 1
ATOM 555 O O . ALA A 1 68 ? -13.631 -4.918 39.282 1.00 94.81 68 ALA A O 1
ATOM 556 N N . TRP A 1 69 ? -14.072 -2.861 40.061 1.00 96.12 69 TRP A N 1
ATOM 557 C CA . TRP A 1 69 ? -14.798 -2.406 38.882 1.00 96.12 69 TRP A CA 1
ATOM 558 C C . TRP A 1 69 ? -13.902 -2.349 37.643 1.00 96.12 69 TRP A C 1
ATOM 560 O O . TRP A 1 69 ? -14.311 -2.808 36.579 1.00 96.12 69 TRP A O 1
ATOM 570 N N . ILE A 1 70 ? -12.658 -1.869 37.766 1.00 94.94 70 ILE A N 1
ATOM 571 C CA . ILE A 1 70 ? -11.699 -1.867 36.648 1.00 94.94 70 ILE A CA 1
ATOM 572 C C . ILE A 1 70 ? -11.446 -3.296 36.152 1.00 94.94 70 ILE A C 1
ATOM 574 O O . ILE A 1 70 ? -11.446 -3.534 34.942 1.00 94.94 70 ILE A O 1
ATOM 578 N N . ALA A 1 71 ? -11.236 -4.250 37.065 1.00 95.81 71 ALA A N 1
ATOM 579 C CA . ALA A 1 71 ? -11.051 -5.657 36.709 1.00 95.81 71 ALA A CA 1
ATOM 580 C C . ALA A 1 71 ? -12.302 -6.239 36.030 1.00 95.81 71 ALA A C 1
ATOM 582 O O . ALA A 1 71 ? -12.196 -6.899 34.997 1.00 95.81 71 ALA A O 1
ATOM 583 N N . HIS A 1 72 ? -13.485 -5.925 36.560 1.00 96.38 72 HIS A N 1
ATOM 584 C CA . HIS A 1 72 ? -14.761 -6.337 35.988 1.00 96.38 72 HIS A CA 1
ATOM 585 C C . HIS A 1 72 ? -14.972 -5.788 34.569 1.00 96.38 72 HIS A C 1
ATOM 587 O O . HIS A 1 72 ? -15.299 -6.548 33.660 1.00 96.38 72 HIS A O 1
ATOM 593 N N . VAL A 1 73 ? -14.742 -4.491 34.342 1.00 97.06 73 VAL A N 1
ATOM 594 C CA . VAL A 1 73 ? -14.884 -3.874 33.014 1.00 97.06 73 VAL A CA 1
ATOM 595 C C . VAL A 1 73 ? -13.904 -4.489 32.023 1.00 97.06 73 VAL A C 1
ATOM 597 O O . VAL A 1 73 ? -14.303 -4.820 30.910 1.00 97.06 73 VAL A O 1
ATOM 600 N N . LYS A 1 74 ? -12.646 -4.716 32.419 1.00 97.25 74 LYS A N 1
ATOM 601 C CA . LYS A 1 74 ? -11.667 -5.420 31.575 1.00 97.25 74 LYS A CA 1
ATOM 602 C C . LYS A 1 74 ? -12.181 -6.793 31.130 1.00 97.25 74 LYS A C 1
ATOM 604 O O . LYS A 1 74 ? -12.089 -7.115 29.948 1.00 97.25 74 LYS A O 1
ATOM 609 N N . ASP A 1 75 ? -12.762 -7.562 32.048 1.00 96.81 75 ASP A N 1
ATOM 610 C CA . ASP A 1 75 ? -13.290 -8.897 31.761 1.00 96.81 75 ASP A CA 1
ATOM 611 C C . ASP A 1 75 ? -14.545 -8.871 30.867 1.00 96.81 75 ASP A C 1
ATOM 613 O O . ASP A 1 75 ? -14.650 -9.643 29.912 1.00 96.81 75 ASP A O 1
ATOM 617 N N . VAL A 1 76 ? -15.471 -7.936 31.108 1.00 97.50 76 VAL A N 1
ATOM 618 C CA . VAL A 1 76 ? -16.644 -7.721 30.242 1.00 97.50 76 VAL A CA 1
ATOM 619 C C . VAL A 1 76 ? -16.209 -7.364 28.822 1.00 97.50 76 VAL A C 1
ATOM 621 O O . VAL A 1 76 ? -16.651 -7.990 27.861 1.00 97.50 76 VAL A O 1
ATOM 624 N N . LEU A 1 77 ? -15.309 -6.394 28.664 1.00 98.00 77 LEU A N 1
ATOM 625 C CA . LEU A 1 77 ? -14.859 -5.959 27.342 1.00 98.00 77 LEU A CA 1
ATOM 626 C C . LEU A 1 77 ? -14.065 -7.041 26.607 1.00 98.00 77 LEU A C 1
ATOM 628 O O . LEU A 1 77 ? -14.193 -7.179 25.390 1.00 98.00 77 LEU A O 1
ATOM 632 N N . TRP A 1 78 ? -13.286 -7.849 27.326 1.00 97.38 78 TRP A N 1
ATOM 633 C CA . TRP A 1 78 ? -12.621 -8.995 26.718 1.00 97.38 78 TRP A CA 1
ATOM 634 C C . TRP A 1 78 ? -13.627 -10.047 26.235 1.00 97.38 78 TRP A C 1
ATOM 636 O O . TRP A 1 78 ? -13.502 -10.543 25.118 1.00 97.38 78 TRP A O 1
ATOM 646 N N . LYS A 1 79 ? -14.689 -10.325 27.000 1.00 96.44 79 LYS A N 1
ATOM 647 C CA . LYS A 1 79 ? -15.768 -11.217 26.545 1.00 96.44 79 LYS A CA 1
ATOM 648 C C . LYS A 1 79 ? -16.502 -10.677 25.317 1.00 96.44 79 LYS A C 1
ATOM 650 O O . LYS A 1 79 ? -16.820 -11.469 24.431 1.00 96.44 79 LYS A O 1
ATOM 655 N N . CYS A 1 80 ? -16.693 -9.357 25.198 1.00 97.62 80 CYS A N 1
ATOM 656 C CA . CYS A 1 80 ? -17.159 -8.749 23.946 1.00 97.62 80 CYS A CA 1
ATOM 657 C C . CYS A 1 80 ? -16.241 -9.134 22.775 1.00 97.62 80 CYS A C 1
ATOM 659 O O . CYS A 1 80 ? -16.732 -9.552 21.730 1.00 97.62 80 CYS A O 1
ATOM 661 N N . CYS A 1 81 ? -14.918 -9.069 22.959 1.00 97.25 81 CYS A N 1
ATOM 662 C CA . CYS A 1 81 ? -13.949 -9.481 21.939 1.00 97.25 81 CYS A CA 1
ATOM 663 C C . CYS A 1 81 ? -14.067 -10.978 21.600 1.00 97.25 81 CYS A C 1
ATOM 665 O O . CYS A 1 81 ? -14.107 -11.337 20.427 1.00 97.25 81 CYS A O 1
ATOM 667 N N . CYS A 1 82 ? -14.206 -11.852 22.603 1.00 95.25 82 CYS A N 1
ATOM 668 C CA . CYS A 1 82 ? -14.380 -13.292 22.385 1.00 95.25 82 CYS A CA 1
ATOM 669 C C . CYS A 1 82 ? -15.639 -13.642 21.579 1.00 95.25 82 CYS A C 1
ATOM 671 O O . CYS A 1 82 ? -15.625 -14.626 20.843 1.00 95.25 82 CYS A O 1
ATOM 673 N N . TYR A 1 83 ? -16.731 -12.887 21.734 1.00 95.69 83 TYR A N 1
ATOM 674 C CA . TYR A 1 83 ? -17.921 -13.072 20.902 1.00 95.69 83 TYR A CA 1
ATOM 675 C C . TYR A 1 83 ? -17.749 -12.471 19.506 1.00 95.69 83 TYR A C 1
ATOM 677 O O . TYR A 1 83 ? -18.145 -13.095 18.525 1.00 95.69 83 TYR A O 1
ATOM 685 N N . LEU A 1 84 ? -17.139 -11.285 19.392 1.00 96.06 84 LEU A N 1
ATOM 686 C CA . LEU A 1 84 ? -16.851 -10.663 18.094 1.00 96.06 84 LEU A CA 1
ATOM 687 C C . LEU A 1 84 ? -16.019 -11.571 17.183 1.00 96.06 84 LEU A C 1
ATOM 689 O O . LEU A 1 84 ? -16.177 -11.502 15.965 1.00 96.06 84 LEU A O 1
ATOM 693 N N . ASP A 1 85 ? -15.177 -12.432 17.758 1.00 93.00 85 ASP A N 1
ATOM 694 C CA . ASP A 1 85 ? -14.343 -13.361 16.999 1.00 93.00 85 ASP A CA 1
ATOM 695 C C . ASP A 1 85 ? -15.119 -14.507 16.316 1.00 93.00 85 ASP A C 1
ATOM 697 O O . ASP A 1 85 ? -14.605 -15.105 15.377 1.00 93.00 85 ASP A O 1
ATOM 701 N N . GLU A 1 86 ? -16.370 -14.768 16.698 1.00 91.56 86 GLU A N 1
ATOM 702 C CA . GLU A 1 86 ? -17.203 -15.830 16.102 1.00 91.56 86 GLU A CA 1
ATOM 703 C C . GLU A 1 86 ? -18.326 -15.293 15.211 1.00 91.56 86 GLU A C 1
ATOM 705 O O . GLU A 1 86 ? -18.782 -15.979 14.293 1.00 91.56 86 GLU A O 1
ATOM 710 N N . LEU A 1 87 ? -18.770 -14.061 15.469 1.00 93.38 87 LEU A N 1
ATOM 711 C CA . LEU A 1 87 ? -19.895 -13.445 14.768 1.00 93.38 87 LEU A CA 1
ATOM 712 C C . LEU A 1 87 ? -19.553 -13.135 13.308 1.00 93.38 87 LEU A C 1
ATOM 714 O O . LEU A 1 87 ? -18.447 -12.686 12.980 1.00 93.38 87 LEU A O 1
ATOM 718 N N . ARG A 1 88 ? -20.539 -13.324 12.426 1.00 92.19 88 ARG A N 1
ATOM 719 C CA . ARG A 1 88 ? -20.387 -13.102 10.985 1.00 92.19 88 ARG A CA 1
ATOM 720 C C . ARG A 1 88 ? -21.193 -11.882 10.531 1.00 92.19 88 ARG A C 1
ATOM 722 O O . ARG A 1 88 ? -22.419 -11.909 10.609 1.00 92.19 88 ARG A O 1
ATOM 729 N N . PRO A 1 89 ? -20.544 -10.837 9.981 1.00 91.38 89 PRO A N 1
ATOM 730 C CA . PRO A 1 89 ? -21.220 -9.626 9.510 1.00 91.38 89 PRO A CA 1
ATOM 731 C C . PRO A 1 89 ? -22.292 -9.837 8.426 1.00 91.38 89 PRO A C 1
ATOM 733 O O . PRO A 1 89 ? -23.100 -8.956 8.161 1.00 91.38 89 PRO A O 1
ATOM 736 N N . GLU A 1 90 ? -22.305 -10.989 7.764 1.00 88.69 90 GLU A N 1
ATOM 737 C CA . GLU A 1 90 ? -23.269 -11.313 6.706 1.00 88.69 90 GLU A CA 1
ATOM 738 C C . GLU A 1 90 ? -24.679 -11.562 7.243 1.00 88.69 90 GLU A C 1
ATOM 740 O O . GLU A 1 90 ? -25.664 -11.302 6.550 1.00 88.69 90 GLU A O 1
ATOM 745 N N . PHE A 1 91 ? -24.788 -12.051 8.481 1.00 91.69 91 PHE A N 1
ATOM 746 C CA . PHE A 1 91 ? -26.075 -12.331 9.097 1.00 91.69 91 PHE A CA 1
ATOM 747 C C . PHE A 1 91 ? -26.578 -11.091 9.833 1.00 91.69 91 PHE A C 1
ATOM 749 O O . PHE A 1 91 ? -25.902 -10.527 10.693 1.00 91.69 91 PHE A O 1
ATOM 756 N N . LEU A 1 92 ? -27.807 -10.673 9.524 1.00 88.81 92 LEU A N 1
ATOM 757 C CA . LEU A 1 92 ? -28.419 -9.482 10.125 1.00 88.81 92 LEU A CA 1
ATOM 758 C C . LEU A 1 92 ? -28.526 -9.573 11.655 1.00 88.81 92 LEU A C 1
ATOM 760 O O . LEU A 1 92 ? -28.385 -8.557 12.338 1.00 88.81 92 LEU A O 1
ATOM 764 N N . THR A 1 93 ? -28.769 -10.769 12.192 1.00 91.81 93 THR A N 1
ATOM 765 C CA . THR A 1 93 ? -28.804 -11.037 13.637 1.00 91.81 93 THR A CA 1
ATOM 766 C C . THR A 1 93 ? -27.437 -10.812 14.269 1.00 91.81 93 THR A C 1
ATOM 768 O O . THR A 1 93 ? -27.326 -10.037 15.217 1.00 91.81 93 THR A O 1
ATOM 771 N N . ASP A 1 94 ? -26.391 -11.400 13.691 1.00 94.19 94 ASP A N 1
ATOM 772 C CA . ASP A 1 94 ? -25.017 -11.247 14.164 1.00 94.19 94 ASP A CA 1
ATOM 773 C C . ASP A 1 94 ? -24.555 -9.798 14.058 1.00 94.19 94 ASP A C 1
ATOM 775 O O . ASP A 1 94 ? -23.929 -9.292 14.982 1.00 94.19 94 ASP A O 1
ATOM 779 N N . MET A 1 95 ? -24.929 -9.081 12.996 1.00 93.62 95 MET A N 1
ATOM 780 C CA . MET A 1 95 ? -24.587 -7.667 12.846 1.00 93.62 95 MET A CA 1
ATOM 781 C C . MET A 1 95 ? -25.154 -6.777 13.941 1.00 93.62 95 MET A C 1
ATOM 783 O O . MET A 1 95 ? -24.468 -5.866 14.404 1.00 93.62 95 MET A O 1
ATOM 787 N N . ARG A 1 96 ? -26.386 -7.030 14.394 1.00 93.94 96 ARG A N 1
ATOM 788 C CA . ARG A 1 96 ? -26.957 -6.291 15.533 1.00 93.94 96 ARG A CA 1
ATOM 789 C C . ARG A 1 96 ? -26.125 -6.508 16.797 1.00 93.94 96 ARG A C 1
ATOM 791 O O . ARG A 1 96 ? -25.874 -5.556 17.533 1.00 93.94 96 ARG A O 1
ATOM 798 N N . VAL A 1 97 ? -25.659 -7.736 17.013 1.00 95.19 97 VAL A N 1
ATOM 799 C CA . VAL A 1 97 ? -24.825 -8.105 18.163 1.00 95.19 97 VAL A CA 1
ATOM 800 C C . VAL A 1 97 ? -23.405 -7.536 18.035 1.00 95.19 97 VAL A C 1
ATOM 802 O O . VAL A 1 97 ? -22.877 -6.991 19.003 1.00 95.19 97 VAL A O 1
ATOM 805 N N . ILE A 1 98 ? -22.812 -7.563 16.837 1.00 96.44 98 ILE A N 1
ATOM 806 C CA . ILE A 1 98 ? -21.519 -6.931 16.533 1.00 96.44 98 ILE A CA 1
ATOM 807 C C . ILE A 1 98 ? -21.574 -5.443 16.881 1.00 96.44 98 ILE A C 1
ATOM 809 O O . ILE A 1 98 ? -20.719 -4.953 17.615 1.00 96.44 98 ILE A O 1
ATOM 813 N N . LEU A 1 99 ? -22.600 -4.729 16.409 1.00 96.06 99 LEU A N 1
ATOM 814 C CA . LEU A 1 99 ? -22.765 -3.302 16.688 1.00 96.06 99 LEU A CA 1
ATOM 815 C C . LEU A 1 99 ? -22.928 -3.023 18.185 1.00 96.06 99 LEU A C 1
ATOM 817 O O . LEU A 1 99 ? -22.355 -2.054 18.680 1.00 96.06 99 LEU A O 1
ATOM 821 N N . LEU A 1 100 ? -23.656 -3.872 18.917 1.00 97.06 100 LEU A N 1
ATOM 822 C CA . LEU A 1 100 ? -23.780 -3.758 20.369 1.00 97.06 100 LEU A CA 1
ATOM 823 C C . LEU A 1 100 ? -22.416 -3.891 21.058 1.00 97.06 100 LEU A C 1
ATOM 825 O O . LEU A 1 100 ? -22.046 -3.014 21.835 1.00 97.06 100 LEU A O 1
ATOM 829 N N . TYR A 1 101 ? -21.652 -4.943 20.756 1.00 97.88 101 TYR A N 1
ATOM 830 C CA . TYR A 1 101 ? -20.351 -5.182 21.386 1.00 97.88 101 TYR A CA 1
ATOM 831 C C . TYR A 1 101 ? -19.301 -4.139 21.002 1.00 97.88 101 TYR A C 1
ATOM 833 O O . TYR A 1 101 ? -18.562 -3.676 21.873 1.00 97.88 101 TYR A O 1
ATOM 841 N N . LEU A 1 102 ? -19.267 -3.706 19.737 1.00 97.38 102 LEU A N 1
ATOM 842 C CA . LEU A 1 102 ? -18.426 -2.589 19.305 1.00 97.38 102 LEU A CA 1
ATOM 843 C C . LEU A 1 102 ? -18.815 -1.295 20.023 1.00 97.38 102 LEU A C 1
ATOM 845 O O . LEU A 1 102 ? -17.932 -0.587 20.502 1.00 97.38 102 LEU A O 1
ATOM 849 N N . ARG A 1 103 ? -20.116 -1.005 20.172 1.00 96.62 103 ARG A N 1
ATOM 850 C CA . ARG A 1 103 ? -20.588 0.157 20.937 1.00 96.62 103 ARG A CA 1
ATOM 851 C C . ARG A 1 103 ? -20.141 0.063 22.393 1.00 96.62 103 ARG A C 1
ATOM 853 O O . ARG A 1 103 ? -19.568 1.022 22.889 1.00 96.62 103 ARG A O 1
ATOM 860 N N . THR A 1 104 ? -20.300 -1.086 23.053 1.00 97.31 104 THR A N 1
ATOM 861 C CA . THR A 1 104 ? -19.810 -1.292 24.427 1.00 97.31 104 THR A CA 1
ATOM 862 C C . THR A 1 104 ? -18.303 -1.036 24.540 1.00 97.31 104 THR A C 1
ATOM 864 O O . THR A 1 104 ? -17.876 -0.301 25.429 1.00 97.31 104 THR A O 1
ATOM 867 N N . LEU A 1 105 ? -17.496 -1.566 23.615 1.00 97.69 105 LEU A N 1
ATOM 868 C CA . LEU A 1 105 ? -16.052 -1.309 23.564 1.00 97.69 105 LEU A CA 1
ATOM 869 C C . LEU A 1 105 ? -15.743 0.181 23.392 1.00 97.69 105 LEU A C 1
ATOM 871 O O . LEU A 1 105 ? -14.938 0.732 24.144 1.00 97.69 105 LEU A O 1
ATOM 875 N N . VAL A 1 106 ? -16.395 0.853 22.441 1.00 96.38 106 VAL A N 1
ATOM 876 C CA . VAL A 1 106 ? -16.211 2.287 22.178 1.00 96.38 106 VAL A CA 1
ATOM 877 C C . VAL A 1 106 ? -16.580 3.120 23.404 1.00 96.38 106 VAL A C 1
ATOM 879 O O . VAL A 1 106 ? -15.846 4.052 23.740 1.00 96.38 106 VAL A O 1
ATOM 882 N N . THR A 1 107 ? -17.670 2.788 24.094 1.00 94.62 107 THR A N 1
ATOM 883 C CA . THR A 1 107 ? -18.143 3.563 25.242 1.00 94.62 107 THR A CA 1
ATOM 884 C C . THR A 1 107 ? -17.196 3.434 26.440 1.00 94.62 107 THR A C 1
ATOM 886 O O . THR A 1 107 ? -16.797 4.434 27.024 1.00 94.62 107 THR A O 1
ATOM 889 N N . PHE A 1 108 ? -16.727 2.236 26.792 1.00 95.31 108 PHE A N 1
ATOM 890 C CA . PHE A 1 108 ? -15.855 2.074 27.971 1.00 95.31 108 PHE A CA 1
ATOM 891 C C . PHE A 1 108 ? -14.371 2.385 27.727 1.00 95.31 108 PHE A C 1
ATOM 893 O O . PHE A 1 108 ? -13.577 2.390 28.667 1.00 95.31 108 PHE A O 1
ATOM 900 N N . THR A 1 109 ? -13.984 2.688 26.488 1.00 94.44 109 THR A N 1
ATOM 901 C CA . THR A 1 109 ? -12.605 3.073 26.138 1.00 94.44 109 THR A CA 1
ATOM 902 C C . THR A 1 109 ? -12.469 4.550 25.751 1.00 94.44 109 THR A C 1
ATOM 904 O O . THR A 1 109 ? -11.440 4.949 25.210 1.00 94.44 109 THR A O 1
ATOM 907 N N . SER A 1 110 ? -13.486 5.380 26.019 1.00 92.19 110 SER A N 1
ATOM 908 C CA . SER A 1 110 ? -13.394 6.839 25.883 1.00 92.19 110 SER A CA 1
ATOM 909 C C . SER A 1 110 ? -14.333 7.576 26.834 1.00 92.19 110 SER A C 1
ATOM 911 O O . SER A 1 110 ? -15.552 7.399 26.792 1.00 92.19 110 SER A O 1
ATOM 913 N N . THR A 1 111 ? -13.764 8.503 27.604 1.00 91.75 111 THR A N 1
ATOM 914 C CA . THR A 1 111 ? -14.502 9.384 28.522 1.00 91.75 111 THR A CA 1
ATOM 915 C C . THR A 1 111 ? -15.479 10.322 27.814 1.00 91.75 111 THR A C 1
ATOM 917 O O . THR A 1 111 ? -16.461 10.745 28.416 1.00 91.75 111 THR A O 1
ATOM 920 N N . ASN A 1 112 ? -15.273 10.616 26.524 1.00 89.19 112 ASN A N 1
ATOM 921 C CA . ASN A 1 112 ? -16.147 11.505 25.747 1.00 89.19 112 ASN A CA 1
ATOM 922 C C . ASN A 1 112 ? -17.572 10.952 25.585 1.00 89.19 112 ASN A C 1
ATOM 924 O O . ASN A 1 112 ? -18.500 11.696 25.274 1.00 89.19 112 ASN A O 1
ATOM 928 N N . THR A 1 113 ? -17.747 9.648 25.794 1.00 87.19 113 THR A N 1
ATOM 929 C CA . THR A 1 113 ? -19.050 8.984 25.716 1.00 87.19 113 THR A CA 1
ATOM 930 C C . THR A 1 113 ? -19.810 8.977 27.044 1.00 87.19 113 THR A C 1
ATOM 932 O O . THR A 1 113 ? -20.955 8.541 27.079 1.00 87.19 113 THR A O 1
ATOM 935 N N . TRP A 1 114 ? -19.198 9.437 28.140 1.00 92.62 114 TRP A N 1
ATOM 936 C CA . TRP A 1 114 ? -19.796 9.384 29.474 1.00 92.62 114 TRP A CA 1
ATOM 937 C C . TRP A 1 114 ? -20.491 10.710 29.771 1.00 92.62 114 TRP A C 1
ATOM 939 O O . TRP A 1 114 ? -19.835 11.704 30.086 1.00 92.62 114 TRP A O 1
ATOM 949 N N . ASN A 1 115 ? -21.826 10.733 29.701 1.00 90.12 115 ASN A N 1
ATOM 950 C CA . ASN A 1 115 ? -22.598 11.962 29.919 1.00 90.12 115 ASN A CA 1
ATOM 951 C C . ASN A 1 115 ? -22.376 12.557 31.317 1.00 90.12 115 ASN A C 1
ATOM 953 O O . ASN A 1 115 ? -22.386 13.777 31.468 1.00 90.12 115 ASN A O 1
ATOM 957 N N . LEU A 1 116 ? -22.077 11.710 32.308 1.00 88.56 116 LEU A N 1
ATOM 958 C CA . LEU A 1 116 ? -21.677 12.109 33.658 1.00 88.56 116 LEU A CA 1
ATOM 959 C C . LEU A 1 116 ? -20.516 13.123 33.679 1.00 88.56 116 LEU A C 1
ATOM 961 O O . LEU A 1 116 ? -20.499 14.023 34.512 1.00 88.56 116 LEU A O 1
ATOM 965 N N . LEU A 1 117 ? -19.556 13.001 32.756 1.00 86.50 117 LEU A N 1
ATOM 966 C CA . LEU A 1 117 ? -18.361 13.850 32.709 1.00 86.50 117 LEU A CA 1
ATOM 967 C C . LEU A 1 117 ? -18.556 15.161 31.939 1.00 86.50 117 LEU A C 1
ATOM 969 O O . LEU A 1 117 ? -17.619 15.946 31.844 1.00 86.50 117 LEU A O 1
ATOM 973 N N . ARG A 1 118 ? -19.749 15.414 31.385 1.00 84.75 118 ARG A N 1
ATOM 974 C CA . ARG A 1 118 ? -20.070 16.695 30.729 1.00 84.75 118 ARG A CA 1
ATOM 975 C C . ARG A 1 118 ? -20.360 17.814 31.731 1.00 84.75 118 ARG A C 1
ATOM 977 O O . ARG A 1 118 ? -20.384 18.981 31.357 1.00 84.75 118 ARG A O 1
ATOM 984 N N . ALA A 1 119 ? -20.621 17.472 32.991 1.00 83.38 119 ALA A N 1
ATOM 985 C CA . ALA A 1 119 ? -20.845 18.459 34.035 1.00 83.38 119 ALA A CA 1
ATOM 986 C C . ALA A 1 119 ? -19.509 19.074 34.488 1.00 83.38 119 ALA A C 1
ATOM 988 O O . ALA A 1 119 ? -18.582 18.342 34.827 1.00 83.38 119 ALA A O 1
ATOM 989 N N . LYS A 1 120 ? -19.435 20.411 34.570 1.00 80.44 120 LYS A N 1
ATOM 990 C CA . LYS A 1 120 ? -18.203 21.165 34.902 1.00 80.44 120 LYS A CA 1
ATOM 991 C C . LYS A 1 120 ? -17.468 20.655 36.150 1.00 80.44 120 LYS A C 1
ATOM 993 O O . LYS A 1 120 ? -16.249 20.562 36.160 1.00 80.44 120 LYS A O 1
ATOM 998 N N . HIS A 1 121 ? -18.203 20.279 37.197 1.00 82.25 121 HIS A N 1
ATOM 999 C CA . HIS A 1 121 ? -17.614 19.781 38.447 1.00 82.25 121 HIS A CA 1
ATOM 1000 C C . HIS A 1 121 ? -16.951 18.395 38.310 1.00 82.25 121 HIS A C 1
ATOM 1002 O O . HIS A 1 121 ? -16.101 18.045 39.121 1.00 82.25 121 HIS A O 1
ATOM 1008 N N . MET A 1 122 ? -17.309 17.617 37.283 1.00 83.56 122 MET A N 1
ATOM 1009 C CA . MET A 1 122 ? -16.744 16.293 37.003 1.00 83.56 122 MET A CA 1
ATOM 1010 C C . MET A 1 122 ? -15.573 16.339 36.013 1.00 83.56 122 MET A C 1
ATOM 1012 O O . MET A 1 122 ? -14.860 15.344 35.871 1.00 83.56 122 MET A O 1
ATOM 1016 N N . GLU A 1 123 ? -15.331 17.474 35.347 1.00 81.00 123 GLU A N 1
ATOM 1017 C CA . GLU A 1 123 ? -14.241 17.613 34.369 1.00 81.00 123 GLU A CA 1
ATOM 1018 C C . GLU A 1 123 ? -12.860 17.393 34.993 1.00 81.00 123 GLU A C 1
ATOM 1020 O O . GLU A 1 123 ? -11.977 16.830 34.347 1.00 81.00 123 GLU A O 1
ATOM 1025 N N . VAL A 1 124 ? -12.694 17.735 36.276 1.00 86.88 124 VAL A N 1
ATOM 1026 C CA . VAL A 1 124 ? -11.448 17.533 37.037 1.00 86.88 124 VAL A CA 1
ATOM 1027 C C . VAL A 1 124 ? -11.034 16.054 37.080 1.00 86.88 124 VAL A C 1
ATOM 1029 O O . VAL A 1 124 ? -9.849 15.737 37.146 1.00 86.88 124 VAL A O 1
ATOM 1032 N N . LEU A 1 125 ? -11.992 15.125 36.984 1.00 87.31 125 LEU A N 1
ATOM 1033 C CA . LEU A 1 125 ? -11.735 13.681 36.995 1.00 87.31 125 LEU A CA 1
ATOM 1034 C C . LEU A 1 125 ? -11.371 13.125 35.609 1.00 87.31 125 LEU A C 1
ATOM 1036 O O . LEU A 1 125 ? -10.869 12.002 35.506 1.00 87.31 125 LEU A O 1
ATOM 1040 N N . LYS A 1 126 ? -11.598 13.891 34.534 1.00 89.25 126 LYS A N 1
ATOM 1041 C CA . LYS A 1 126 ? -11.413 13.440 33.147 1.00 89.25 126 LYS A CA 1
ATOM 1042 C C . LYS A 1 126 ? -9.989 12.942 32.850 1.00 89.25 126 LYS A C 1
ATOM 1044 O O . LYS A 1 126 ? -9.888 11.891 32.216 1.00 89.25 126 LYS A O 1
ATOM 1049 N N . PRO A 1 127 ? -8.895 13.582 33.315 1.00 90.56 127 PRO A N 1
ATOM 1050 C CA . PRO A 1 127 ? -7.538 13.078 33.083 1.00 90.56 127 PRO A CA 1
ATOM 1051 C C . PRO A 1 127 ? -7.297 11.690 33.697 1.00 90.56 127 PRO A C 1
ATOM 1053 O O . PRO A 1 127 ? -6.818 10.787 33.011 1.00 90.56 127 PRO A O 1
ATOM 1056 N N . GLY A 1 128 ? -7.697 11.480 34.956 1.00 90.25 128 GLY A N 1
ATOM 1057 C CA . GLY A 1 128 ? -7.547 10.185 35.631 1.00 90.25 128 GLY A CA 1
ATOM 1058 C C . GLY A 1 128 ? -8.383 9.081 34.977 1.00 90.25 128 GLY A C 1
ATOM 1059 O O . GLY A 1 128 ? -7.924 7.952 34.806 1.00 90.25 128 GLY A O 1
ATOM 1060 N N . LEU A 1 129 ? -9.593 9.419 34.530 1.00 91.56 129 LEU A N 1
ATOM 1061 C CA . LEU A 1 129 ? -10.475 8.488 33.828 1.00 91.56 129 LEU A CA 1
ATOM 1062 C C . LEU A 1 129 ? -10.011 8.193 32.392 1.00 91.56 129 LEU A C 1
ATOM 1064 O O . LEU A 1 129 ? -10.180 7.073 31.915 1.00 91.56 129 LEU A O 1
ATOM 1068 N N . ASN A 1 130 ? -9.352 9.142 31.722 1.00 92.12 130 ASN A N 1
ATOM 1069 C CA . ASN A 1 130 ? -8.669 8.880 30.454 1.00 92.12 130 ASN A CA 1
ATOM 1070 C C . ASN A 1 130 ? -7.535 7.868 30.638 1.00 92.12 130 ASN A C 1
ATOM 1072 O O . ASN A 1 130 ? -7.429 6.930 29.847 1.00 92.12 130 ASN A O 1
ATOM 1076 N N . GLN A 1 131 ? -6.743 7.997 31.707 1.00 92.12 131 GLN A N 1
ATOM 1077 C CA . GLN A 1 131 ? -5.713 7.009 32.031 1.00 92.12 131 GLN A CA 1
ATOM 1078 C C . GLN A 1 131 ? -6.325 5.634 32.338 1.00 92.12 131 GLN A C 1
ATOM 1080 O O . GLN A 1 131 ? -5.778 4.606 31.940 1.00 92.12 131 GLN A O 1
ATOM 1085 N N . LEU A 1 132 ? -7.491 5.588 32.990 1.00 93.00 132 LEU A N 1
ATOM 1086 C CA . LEU A 1 132 ? -8.239 4.344 33.180 1.00 93.00 132 LEU A CA 1
ATOM 1087 C C . LEU A 1 132 ? -8.620 3.715 31.833 1.00 93.00 132 LEU A C 1
ATOM 1089 O O . LEU A 1 132 ? -8.366 2.526 31.633 1.00 93.00 132 LEU A O 1
ATOM 1093 N N . CYS A 1 133 ? -9.179 4.488 30.896 1.00 94.69 133 CYS A N 1
ATOM 1094 C CA . CYS A 1 133 ? -9.490 4.001 29.548 1.00 94.69 133 CYS A CA 1
ATOM 1095 C C . CYS A 1 133 ? -8.235 3.485 28.824 1.00 94.69 133 CYS A C 1
ATOM 1097 O O . CYS A 1 133 ? -8.289 2.418 28.210 1.00 94.69 133 CYS A O 1
ATOM 1099 N N . ALA A 1 134 ? -7.098 4.178 28.946 1.00 92.94 134 ALA A N 1
ATOM 1100 C CA . ALA A 1 134 ? -5.815 3.732 28.401 1.00 92.94 134 ALA A CA 1
ATOM 1101 C C . ALA A 1 134 ? -5.363 2.395 29.016 1.00 92.94 134 ALA A C 1
ATOM 1103 O O . ALA A 1 134 ? -4.966 1.480 28.296 1.00 92.94 134 ALA A O 1
ATOM 1104 N N . ASN A 1 135 ? -5.508 2.224 30.333 1.00 94.12 135 ASN A N 1
ATOM 1105 C CA . ASN A 1 135 ? -5.171 0.982 31.037 1.00 94.12 135 ASN A CA 1
ATOM 1106 C C . ASN A 1 135 ? -6.083 -0.192 30.640 1.00 94.12 135 ASN A C 1
ATOM 1108 O O . ASN A 1 135 ? -5.647 -1.346 30.605 1.00 94.12 135 ASN A O 1
ATOM 1112 N N . VAL A 1 136 ? -7.360 0.082 30.365 1.00 95.56 136 VAL A N 1
ATOM 1113 C CA . VAL A 1 136 ? -8.306 -0.907 29.832 1.00 95.56 136 VAL A CA 1
ATOM 1114 C C . VAL A 1 136 ? -7.900 -1.311 28.413 1.00 95.56 136 VAL A C 1
ATOM 1116 O O . VAL A 1 136 ? -7.778 -2.503 28.142 1.00 95.56 136 VAL A O 1
ATOM 1119 N N . LEU A 1 137 ? -7.611 -0.345 27.536 1.00 94.88 137 LEU A N 1
ATOM 1120 C CA . LEU A 1 137 ? -7.129 -0.607 26.175 1.00 94.88 137 LEU A CA 1
ATOM 1121 C C . LEU A 1 137 ? -5.814 -1.392 26.168 1.00 94.88 137 LEU A C 1
ATOM 1123 O O . LEU A 1 137 ? -5.688 -2.350 25.411 1.00 94.88 137 LEU A O 1
ATOM 1127 N N . GLY A 1 138 ? -4.866 -1.047 27.043 1.00 94.69 138 GLY A N 1
ATOM 1128 C CA . GLY A 1 138 ? -3.611 -1.780 27.204 1.00 94.69 138 GLY A CA 1
ATOM 1129 C C . GLY A 1 138 ? -3.835 -3.239 27.611 1.00 94.69 138 GLY A C 1
ATOM 1130 O O . GLY A 1 138 ? -3.191 -4.132 27.066 1.00 94.69 138 GLY A O 1
ATOM 1131 N N . HIS A 1 139 ? -4.797 -3.505 28.501 1.00 96.12 139 HIS A N 1
ATOM 1132 C CA . HIS A 1 139 ? -5.173 -4.873 28.870 1.00 96.12 139 HIS A CA 1
ATOM 1133 C C . HIS A 1 139 ? -5.811 -5.650 27.709 1.00 96.12 139 HIS A C 1
ATOM 1135 O O . HIS A 1 139 ? -5.489 -6.815 27.495 1.00 96.12 139 HIS A O 1
ATOM 1141 N N . LEU A 1 140 ? -6.704 -5.018 26.944 1.00 96.56 140 LEU A N 1
ATOM 1142 C CA . LEU A 1 140 ? -7.290 -5.651 25.761 1.00 96.56 140 LEU A CA 1
ATOM 1143 C C . LEU A 1 140 ? -6.204 -5.958 24.723 1.00 96.56 140 LEU A C 1
ATOM 1145 O O . LEU A 1 140 ? -6.162 -7.054 24.163 1.00 96.56 140 LEU A O 1
ATOM 1149 N N . PHE A 1 141 ? -5.285 -5.018 24.502 1.00 95.1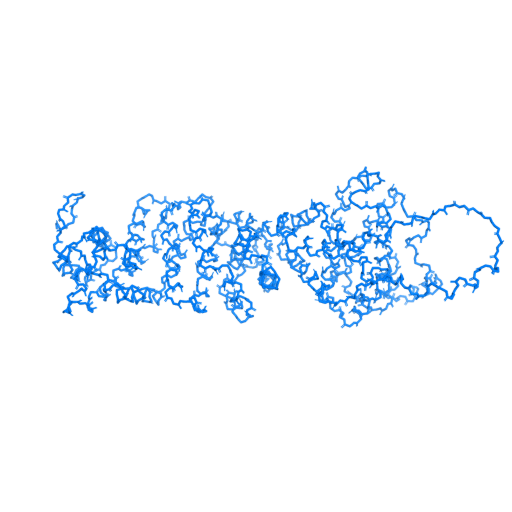9 141 PHE A N 1
ATOM 1150 C CA . PHE A 1 141 ? -4.172 -5.188 23.580 1.00 95.19 141 PHE A CA 1
ATOM 1151 C C . PHE A 1 141 ? -3.309 -6.406 23.938 1.00 95.19 141 PHE A C 1
ATOM 1153 O O . PHE A 1 141 ? -3.062 -7.238 23.065 1.00 95.19 141 PHE A O 1
ATOM 1160 N N . THR A 1 142 ? -2.922 -6.582 25.209 1.00 94.75 142 THR A N 1
ATOM 1161 C CA . THR A 1 142 ? -2.127 -7.752 25.635 1.00 94.75 142 THR A CA 1
ATOM 1162 C C . THR A 1 142 ? -2.877 -9.078 25.516 1.00 94.75 142 THR A C 1
ATOM 1164 O O . THR A 1 142 ? -2.241 -10.124 25.417 1.00 94.75 142 THR A O 1
ATOM 1167 N N . LYS A 1 143 ? -4.213 -9.052 25.485 1.00 95.75 143 LYS A N 1
ATOM 1168 C CA . LYS A 1 143 ? -5.061 -10.231 25.264 1.00 95.75 143 LYS A CA 1
ATOM 1169 C C . LYS A 1 143 ? -5.276 -10.577 23.785 1.00 95.75 143 LYS A C 1
ATOM 1171 O O . LYS A 1 143 ? -5.827 -11.634 23.507 1.00 95.75 143 LYS A O 1
ATOM 1176 N N . GLY A 1 144 ? -4.827 -9.744 22.844 1.00 94.88 144 GLY A N 1
ATOM 1177 C CA . GLY A 1 144 ? -4.976 -9.996 21.404 1.00 94.88 144 GLY A CA 1
ATOM 1178 C C . GLY A 1 144 ? -6.085 -9.188 20.728 1.00 94.88 144 GLY A C 1
ATOM 1179 O O . GLY A 1 144 ? -6.600 -9.599 19.694 1.00 94.88 144 GLY A O 1
ATOM 1180 N N . PHE A 1 145 ? -6.446 -8.020 21.265 1.00 96.12 145 PHE A N 1
ATOM 1181 C CA . PHE A 1 145 ? -7.505 -7.164 20.715 1.00 96.12 145 PHE A CA 1
ATOM 1182 C C . PHE A 1 145 ? -7.403 -6.894 19.205 1.00 96.12 145 PHE A C 1
ATOM 1184 O O . PHE A 1 145 ? -8.400 -6.981 18.493 1.00 96.12 145 PHE A O 1
ATOM 1191 N N . TYR A 1 146 ? -6.204 -6.611 18.690 1.00 97.19 146 TYR A N 1
ATOM 1192 C CA . TYR A 1 146 ? -6.013 -6.361 17.256 1.00 97.19 146 TYR A CA 1
ATOM 1193 C C . TYR A 1 146 ? -6.268 -7.597 16.390 1.00 97.19 146 TYR A C 1
ATOM 1195 O O . TYR A 1 146 ? -6.722 -7.446 15.260 1.00 97.19 146 TYR A O 1
ATOM 1203 N N . LEU A 1 147 ? -6.046 -8.809 16.909 1.00 96.75 147 LEU A N 1
ATOM 1204 C CA . LEU A 1 147 ? -6.407 -10.041 16.203 1.00 96.75 147 LEU A CA 1
ATOM 1205 C C . LEU A 1 147 ? -7.927 -10.159 16.072 1.00 96.75 147 LEU A C 1
ATOM 1207 O O . LEU A 1 147 ? -8.418 -10.466 14.988 1.00 96.75 147 LEU A O 1
ATOM 1211 N N . THR A 1 148 ? -8.674 -9.829 17.130 1.00 97.06 148 THR A N 1
ATOM 1212 C CA . THR A 1 148 ? -10.142 -9.790 17.080 1.00 97.06 148 THR A CA 1
ATOM 1213 C C . THR A 1 148 ? -10.639 -8.764 16.060 1.00 97.06 148 THR A C 1
ATOM 1215 O O . THR A 1 148 ? -11.507 -9.076 15.245 1.00 97.06 148 THR A O 1
ATOM 1218 N N . LEU A 1 149 ? -10.073 -7.549 16.057 1.00 97.38 149 LEU A N 1
ATOM 1219 C CA . LEU A 1 149 ? -10.443 -6.520 15.078 1.00 97.38 149 LEU A CA 1
ATOM 1220 C C . LEU A 1 149 ? -10.101 -6.953 13.645 1.00 97.38 149 LEU A C 1
ATOM 1222 O O . LEU A 1 149 ? -10.937 -6.802 12.757 1.00 97.38 149 LEU A O 1
ATOM 1226 N N . LYS A 1 150 ? -8.922 -7.551 13.424 1.00 96.12 150 LYS A N 1
ATOM 1227 C CA . LYS A 1 150 ? -8.522 -8.129 12.132 1.00 96.12 150 LYS A CA 1
ATOM 1228 C C . LYS A 1 150 ? -9.528 -9.170 11.651 1.00 96.12 150 LYS A C 1
ATOM 1230 O O . LYS A 1 150 ? -9.988 -9.095 10.519 1.00 96.12 150 LYS A O 1
ATOM 1235 N N . SER A 1 151 ? -9.872 -10.127 12.509 1.00 94.81 151 SER A N 1
ATOM 1236 C CA . SER A 1 151 ? -10.816 -11.215 12.226 1.00 94.81 151 SER A CA 1
ATOM 1237 C C . SER A 1 151 ? -12.179 -10.670 11.781 1.00 94.81 151 SER A C 1
ATOM 1239 O O . SER A 1 151 ? -12.714 -11.060 10.739 1.00 94.81 151 SER A O 1
ATOM 1241 N N . LEU A 1 152 ? -12.690 -9.667 12.504 1.00 95.25 152 LEU A N 1
ATOM 1242 C CA . LEU A 1 152 ? -13.938 -8.990 12.165 1.00 95.25 152 LEU A CA 1
ATOM 1243 C C . LEU A 1 152 ? -13.851 -8.221 10.836 1.00 95.25 152 LEU A C 1
ATOM 1245 O O . LEU A 1 152 ? -14.768 -8.315 10.021 1.00 95.25 152 LEU A O 1
ATOM 1249 N N . LEU A 1 153 ? -12.755 -7.494 10.594 1.00 95.44 153 LEU A N 1
ATOM 1250 C CA . LEU A 1 153 ? -12.531 -6.773 9.340 1.00 95.44 153 LEU A CA 1
ATOM 1251 C C . LEU A 1 153 ? -12.408 -7.724 8.146 1.00 95.44 153 LEU A C 1
ATOM 1253 O O . LEU A 1 153 ? -13.008 -7.460 7.112 1.00 95.44 153 LEU A O 1
ATOM 1257 N N . LEU A 1 154 ? -11.701 -8.848 8.281 1.00 94.00 154 LEU A N 1
ATOM 1258 C CA . LEU A 1 154 ? -11.571 -9.841 7.212 1.00 94.00 154 LEU A CA 1
ATOM 1259 C C . LEU A 1 154 ? -12.921 -10.463 6.846 1.00 94.00 154 LEU A C 1
ATOM 1261 O O . LEU A 1 154 ? -13.235 -10.568 5.665 1.00 94.00 154 LEU A O 1
ATOM 1265 N N . ARG A 1 155 ? -13.757 -10.812 7.833 1.00 92.06 155 ARG A N 1
ATOM 1266 C CA . ARG A 1 155 ? -15.127 -11.288 7.566 1.00 92.06 155 ARG A CA 1
ATOM 1267 C C . ARG A 1 155 ? -16.037 -10.198 6.999 1.00 92.06 155 ARG A C 1
ATOM 1269 O O . ARG A 1 155 ? -16.975 -10.495 6.267 1.00 92.06 155 ARG A O 1
ATOM 1276 N N . GLY A 1 156 ? -15.786 -8.949 7.381 1.00 90.50 156 GLY A N 1
ATOM 1277 C CA . GLY A 1 156 ? -16.613 -7.804 7.030 1.00 90.50 156 GLY A CA 1
ATOM 1278 C C . GLY A 1 156 ? -16.289 -7.157 5.684 1.00 90.50 156 GLY A C 1
ATOM 1279 O O . GLY A 1 156 ? -17.184 -6.570 5.086 1.00 90.50 156 GLY A O 1
ATOM 1280 N N . LEU A 1 157 ? -15.032 -7.225 5.240 1.00 91.12 157 LEU A N 1
ATOM 1281 C CA . LEU A 1 157 ? -14.502 -6.528 4.060 1.00 91.12 157 LEU A CA 1
ATOM 1282 C C . LEU A 1 157 ? -13.840 -7.473 3.046 1.00 91.12 157 LEU A C 1
ATOM 1284 O O . LEU A 1 157 ? -13.733 -7.132 1.877 1.00 91.12 157 LEU A O 1
ATOM 1288 N N . GLY A 1 158 ? -13.408 -8.667 3.458 1.00 84.25 158 GLY A N 1
ATOM 1289 C CA . GLY A 1 158 ? -12.711 -9.628 2.598 1.00 84.25 158 GLY A CA 1
ATOM 1290 C C . GLY A 1 158 ? -13.639 -10.432 1.683 1.00 84.25 158 GLY A C 1
ATOM 1291 O O . GLY A 1 158 ? -13.447 -11.635 1.546 1.00 84.25 158 GLY A O 1
ATOM 1292 N N . LYS A 1 159 ? -14.686 -9.811 1.135 1.00 83.69 159 LYS A N 1
ATOM 1293 C CA . LYS A 1 159 ? -15.681 -10.458 0.268 1.00 83.69 159 LYS A CA 1
ATOM 1294 C C . LYS A 1 159 ? -15.988 -9.594 -0.941 1.00 83.69 159 LYS A C 1
ATOM 1296 O O . LYS A 1 159 ? -15.885 -8.375 -0.866 1.00 83.69 159 LYS A O 1
ATOM 1301 N N . ALA A 1 160 ? -16.449 -10.211 -2.026 1.00 78.94 160 ALA A N 1
ATOM 1302 C CA . ALA A 1 160 ? -16.838 -9.476 -3.232 1.00 78.94 160 ALA A CA 1
ATOM 1303 C C . ALA A 1 160 ? -18.007 -8.507 -2.961 1.00 78.94 160 ALA A C 1
ATOM 1305 O O . ALA A 1 160 ? -18.015 -7.369 -3.428 1.00 78.94 160 ALA A O 1
ATOM 1306 N N . LYS A 1 161 ? -18.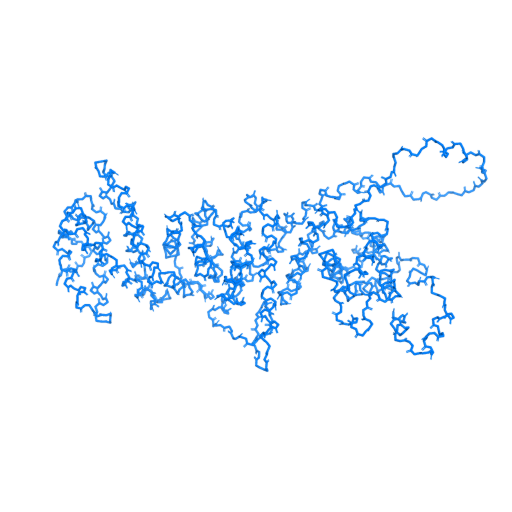985 -8.944 -2.157 1.00 85.31 161 LYS A N 1
ATOM 1307 C CA . LYS A 1 161 ? -20.061 -8.097 -1.629 1.00 85.31 161 LYS A CA 1
ATOM 1308 C C . LYS A 1 161 ? -19.760 -7.774 -0.176 1.00 85.31 161 LYS A C 1
ATOM 1310 O O . LYS A 1 161 ? -19.691 -8.687 0.638 1.00 85.31 161 LYS A O 1
ATOM 1315 N N . ILE A 1 162 ? -19.638 -6.490 0.147 1.00 89.44 162 ILE A N 1
ATOM 1316 C CA . ILE A 1 162 ? -19.236 -6.028 1.478 1.00 89.44 162 ILE A CA 1
ATOM 1317 C C . ILE A 1 162 ? -20.437 -6.048 2.442 1.00 89.44 162 ILE A C 1
ATOM 1319 O O . ILE A 1 162 ? -21.350 -5.235 2.276 1.00 89.44 162 ILE A O 1
ATOM 1323 N N . PRO A 1 163 ? -20.484 -6.955 3.442 1.00 78.81 163 PRO A N 1
ATOM 1324 C CA . PRO A 1 163 ? -21.577 -7.001 4.416 1.00 78.81 163 PRO A CA 1
ATOM 1325 C C . PRO A 1 163 ? -21.487 -5.898 5.483 1.00 78.81 163 PRO A C 1
ATOM 1327 O O . PRO A 1 163 ? -22.496 -5.542 6.097 1.00 78.81 163 PRO A O 1
ATOM 1330 N N . SER A 1 164 ? -20.285 -5.369 5.737 1.00 80.88 164 SER A N 1
ATOM 1331 C CA . SER A 1 164 ? -20.052 -4.360 6.771 1.00 80.88 164 SER A CA 1
ATOM 1332 C C . SER A 1 164 ? -20.806 -3.056 6.520 1.00 80.88 164 SER A C 1
ATOM 1334 O O . SER A 1 164 ? -20.824 -2.523 5.415 1.00 80.88 164 SER A O 1
ATOM 1336 N N . LYS A 1 165 ? -21.375 -2.492 7.591 1.00 83.38 165 LYS A N 1
ATOM 1337 C CA . LYS A 1 165 ? -22.004 -1.164 7.583 1.00 83.38 165 LYS A CA 1
ATOM 1338 C C . LYS A 1 165 ? -21.011 -0.085 8.014 1.00 83.38 165 LYS A C 1
ATOM 1340 O O . LYS A 1 165 ? -20.132 -0.372 8.829 1.00 83.38 165 LYS A O 1
ATOM 1345 N N . HIS A 1 166 ? -21.250 1.153 7.567 1.00 89.12 166 HIS A N 1
ATOM 1346 C CA . HIS A 1 166 ? -20.561 2.385 7.999 1.00 89.12 166 HIS A CA 1
ATOM 1347 C C . HIS A 1 166 ? -20.199 2.359 9.496 1.00 89.12 166 HIS A C 1
ATOM 1349 O O . HIS A 1 166 ? -19.024 2.344 9.860 1.00 89.12 166 HIS A O 1
ATOM 1355 N N . VAL A 1 167 ? -21.213 2.212 10.359 1.00 88.12 167 VAL A N 1
ATOM 1356 C CA . VAL A 1 167 ? -21.069 2.288 11.825 1.00 88.12 167 VAL A CA 1
ATOM 1357 C C . VAL A 1 167 ? -20.102 1.237 12.379 1.00 88.12 167 VAL A C 1
ATOM 1359 O O . VAL A 1 167 ? -19.361 1.511 13.321 1.00 88.12 167 VAL A O 1
ATOM 1362 N N . SER A 1 168 ? -20.078 0.037 11.793 1.00 91.81 168 SER A N 1
ATOM 1363 C CA . SER A 1 168 ? -19.186 -1.037 12.239 1.00 91.81 168 SER A CA 1
ATOM 1364 C C . SER A 1 168 ? -17.734 -0.729 11.884 1.00 91.81 168 SER A C 1
ATOM 1366 O O . SER A 1 168 ? -16.856 -0.875 12.732 1.00 91.81 168 SER A O 1
ATOM 1368 N N . VAL A 1 169 ? -17.474 -0.292 10.648 1.00 92.94 169 VAL A N 1
ATOM 1369 C CA . VAL A 1 169 ? -16.119 0.055 10.188 1.00 92.94 169 VAL A CA 1
ATOM 1370 C C . VAL A 1 169 ? -15.581 1.244 10.983 1.00 92.94 169 VAL A C 1
ATOM 1372 O O . VAL A 1 169 ? -14.467 1.181 11.502 1.00 92.94 169 VAL A O 1
ATOM 1375 N N . SER A 1 170 ? -16.407 2.276 11.164 1.00 94.56 170 SER A N 1
ATOM 1376 C CA . SER A 1 170 ? -16.061 3.475 11.930 1.00 94.56 170 SER A CA 1
ATOM 1377 C C . SER A 1 170 ? -15.716 3.147 13.391 1.00 94.56 170 SER A C 1
ATOM 1379 O O . SER A 1 170 ? -14.683 3.581 13.914 1.00 94.56 170 SER A O 1
ATOM 1381 N N . ALA A 1 171 ? -16.507 2.281 14.039 1.00 95.12 171 ALA A N 1
ATOM 1382 C CA . ALA A 1 171 ? -16.227 1.825 15.399 1.00 95.12 171 ALA A CA 1
ATOM 1383 C C . ALA A 1 171 ? -14.925 1.012 15.492 1.00 95.12 171 ALA A C 1
ATOM 1385 O O . ALA A 1 171 ? -14.126 1.247 16.400 1.00 95.12 171 ALA A O 1
ATOM 1386 N N . VAL A 1 172 ? -14.679 0.090 14.555 1.00 96.62 172 VAL A N 1
ATOM 1387 C CA . VAL A 1 172 ? -13.449 -0.716 14.535 1.00 96.62 172 VAL A CA 1
ATOM 1388 C C . VAL A 1 172 ? -12.210 0.158 14.346 1.00 96.62 172 VAL A C 1
ATOM 1390 O O . VAL A 1 172 ? -11.238 -0.018 15.078 1.00 96.62 172 VAL A O 1
ATOM 1393 N N . LEU A 1 173 ? -12.234 1.131 13.432 1.00 96.50 173 LEU A N 1
ATOM 1394 C CA . LEU A 1 173 ? -11.093 2.029 13.219 1.00 96.50 173 LEU A CA 1
ATOM 1395 C C . LEU A 1 173 ? -10.853 2.960 14.397 1.00 96.50 173 LEU A C 1
ATOM 1397 O O . LEU A 1 173 ? -9.712 3.130 14.821 1.00 96.50 173 LEU A O 1
ATOM 1401 N N . THR A 1 174 ? -11.924 3.496 14.981 1.00 95.62 174 THR A N 1
ATOM 1402 C CA . THR A 1 174 ? -11.842 4.269 16.224 1.00 95.62 174 THR A CA 1
ATOM 1403 C C . THR A 1 174 ? -11.151 3.454 17.319 1.00 95.62 174 THR A C 1
ATOM 1405 O O . THR A 1 174 ? -10.250 3.945 17.997 1.00 95.62 174 THR A O 1
ATOM 1408 N N . LEU A 1 175 ? -11.543 2.190 17.483 1.00 96.94 175 LEU A N 1
ATOM 1409 C CA . LEU A 1 175 ? -10.948 1.286 18.462 1.00 96.94 175 LEU A CA 1
ATOM 1410 C C . LEU A 1 175 ? -9.497 0.912 18.133 1.00 96.94 175 LEU A C 1
ATOM 1412 O O . LEU A 1 175 ? -8.690 0.796 19.053 1.00 96.94 175 LEU A O 1
ATOM 1416 N N . ALA A 1 176 ? -9.154 0.754 16.855 1.00 97.19 176 ALA A N 1
ATOM 1417 C CA . ALA A 1 176 ? -7.799 0.449 16.407 1.00 97.19 176 ALA A CA 1
ATOM 1418 C C . ALA A 1 176 ? -6.833 1.637 16.570 1.00 97.19 176 ALA A C 1
ATOM 1420 O O . ALA A 1 176 ? -5.660 1.436 16.864 1.00 97.19 176 ALA A O 1
ATOM 1421 N N . LEU A 1 177 ? -7.307 2.877 16.416 1.00 96.56 177 LEU A N 1
ATOM 1422 C CA . LEU A 1 177 ? -6.469 4.075 16.540 1.00 96.56 177 LEU A CA 1
ATOM 1423 C C . LEU A 1 177 ? -6.250 4.516 17.989 1.00 96.56 177 LEU A C 1
ATOM 1425 O O . LEU A 1 177 ? -5.199 5.065 18.309 1.00 96.56 177 LEU A O 1
ATOM 1429 N N . ARG A 1 178 ? -7.202 4.269 18.893 1.00 94.88 178 ARG A N 1
ATOM 1430 C CA . ARG A 1 178 ? -7.099 4.720 20.293 1.00 94.88 178 ARG A CA 1
ATOM 1431 C C . ARG A 1 178 ? -5.822 4.264 21.011 1.00 94.88 178 ARG A C 1
ATOM 1433 O O . ARG A 1 178 ? -5.194 5.122 21.632 1.00 94.88 178 ARG A O 1
ATOM 1440 N N . PRO A 1 179 ? -5.397 2.984 20.944 1.00 94.69 179 PRO A N 1
ATOM 1441 C CA . PRO A 1 179 ? -4.142 2.562 21.560 1.00 94.69 179 PRO A CA 1
ATOM 1442 C C . PRO A 1 179 ? -2.927 3.296 20.986 1.00 94.69 179 PRO A C 1
ATOM 1444 O O . PRO A 1 179 ? -2.045 3.675 21.749 1.00 94.69 179 PRO A O 1
ATOM 1447 N N . LEU A 1 180 ? -2.900 3.545 19.669 1.00 95.31 180 LEU A N 1
ATOM 1448 C CA . LEU A 1 180 ? -1.821 4.296 19.021 1.00 95.31 180 LEU A CA 1
ATOM 1449 C C . LEU A 1 180 ? -1.748 5.727 19.547 1.00 95.31 180 LEU A C 1
ATOM 1451 O O . LEU A 1 180 ? -0.696 6.152 20.014 1.00 95.31 180 LEU A O 1
ATOM 1455 N N . VAL A 1 181 ? -2.872 6.444 19.520 1.00 94.25 181 VAL A N 1
ATOM 1456 C CA . VAL A 1 181 ? -2.942 7.845 19.954 1.00 94.25 181 VAL A CA 1
ATOM 1457 C C . VAL A 1 181 ? -2.602 7.969 21.438 1.00 94.25 181 VAL A C 1
ATOM 1459 O O . VAL A 1 181 ? -1.782 8.802 21.812 1.00 94.25 181 VAL A O 1
ATOM 1462 N N . SER A 1 182 ? -3.171 7.104 22.282 1.00 92.06 182 SER A N 1
ATOM 1463 C CA . SER A 1 182 ? -2.948 7.138 23.731 1.00 92.06 182 SER A CA 1
ATOM 1464 C C . SER A 1 182 ? -1.502 6.851 24.133 1.00 92.06 182 SER A C 1
ATOM 1466 O O . SER A 1 182 ? -1.085 7.290 25.200 1.00 92.06 182 SER A O 1
ATOM 1468 N N . ALA A 1 183 ? -0.761 6.089 23.329 1.00 92.44 183 ALA A N 1
ATOM 1469 C CA . ALA A 1 183 ? 0.629 5.739 23.597 1.00 92.44 183 ALA A CA 1
ATOM 1470 C C . ALA A 1 183 ? 1.627 6.572 22.774 1.00 92.44 183 ALA A C 1
ATOM 1472 O O . ALA A 1 183 ? 2.818 6.282 22.807 1.00 92.44 183 ALA A O 1
ATOM 1473 N N . GLY A 1 184 ? 1.166 7.565 22.005 1.00 93.25 184 GLY A N 1
ATOM 1474 C CA . GLY A 1 184 ? 2.041 8.398 21.180 1.00 93.25 184 GLY A CA 1
ATOM 1475 C C . GLY A 1 184 ? 2.698 7.659 20.008 1.00 93.25 184 GLY A C 1
ATOM 1476 O O . GLY A 1 184 ? 3.822 7.983 19.647 1.00 93.25 184 GLY A O 1
ATOM 1477 N N . PHE A 1 185 ? 2.013 6.680 19.405 1.00 95.44 185 PHE A N 1
ATOM 1478 C CA . PHE A 1 185 ? 2.486 5.921 18.235 1.00 95.44 185 PHE A CA 1
ATOM 1479 C C . PHE A 1 185 ? 3.826 5.197 18.450 1.00 95.44 185 PHE A C 1
ATOM 1481 O O . PHE A 1 185 ? 4.701 5.233 17.589 1.00 95.44 185 PHE A O 1
ATOM 1488 N N . THR A 1 186 ? 3.989 4.499 19.579 1.00 95.81 186 THR A N 1
ATOM 1489 C CA . THR A 1 186 ? 5.177 3.652 19.796 1.00 95.81 186 THR A CA 1
ATOM 1490 C C . THR A 1 186 ? 5.382 2.653 18.654 1.00 95.81 186 THR A C 1
ATOM 1492 O O . THR A 1 186 ? 4.415 2.102 18.117 1.00 95.81 186 THR A O 1
ATOM 1495 N N . GLU A 1 187 ? 6.643 2.351 18.328 1.00 95.38 187 GLU A N 1
ATOM 1496 C CA . GLU A 1 187 ? 6.994 1.441 17.228 1.00 95.38 187 GLU A CA 1
ATOM 1497 C C . GLU A 1 187 ? 6.291 0.084 17.335 1.00 95.38 187 GLU A C 1
ATOM 1499 O O . GLU A 1 187 ? 5.780 -0.437 16.346 1.00 95.38 187 GLU A O 1
ATOM 1504 N N . LYS A 1 188 ? 6.187 -0.471 18.550 1.00 95.38 188 LYS A N 1
ATOM 1505 C CA . LYS A 1 188 ? 5.485 -1.736 18.800 1.00 95.38 188 LYS A CA 1
ATOM 1506 C C . LYS A 1 188 ? 4.011 -1.664 18.401 1.00 95.38 188 LYS A C 1
ATOM 1508 O O . LYS A 1 188 ? 3.514 -2.564 17.726 1.00 95.38 188 LYS A O 1
ATOM 1513 N N . LEU A 1 189 ? 3.290 -0.630 18.840 1.00 96.25 189 LEU A N 1
ATOM 1514 C CA . LEU A 1 189 ? 1.863 -0.502 18.533 1.00 96.25 189 LEU A CA 1
ATOM 1515 C C . LEU A 1 189 ? 1.644 -0.194 17.057 1.00 96.25 189 LEU A C 1
ATOM 1517 O O . LEU A 1 189 ? 0.714 -0.740 16.465 1.00 96.25 189 LEU A O 1
ATOM 1521 N N . MET A 1 190 ? 2.513 0.628 16.466 1.00 97.69 190 MET A N 1
ATOM 1522 C CA . MET A 1 190 ? 2.460 0.951 15.047 1.00 97.69 190 MET A CA 1
ATOM 1523 C C . MET A 1 190 ? 2.723 -0.291 14.188 1.00 97.69 190 MET A C 1
ATOM 1525 O O . MET A 1 190 ? 1.924 -0.600 13.310 1.00 97.69 190 MET A O 1
ATOM 1529 N N . THR A 1 191 ? 3.735 -1.094 14.524 1.00 97.88 191 THR A N 1
ATOM 1530 C CA . THR A 1 191 ? 4.006 -2.397 13.891 1.00 97.88 191 THR A CA 1
ATOM 1531 C C . THR A 1 191 ? 2.785 -3.316 13.955 1.00 97.88 191 THR A C 1
ATOM 1533 O O . THR A 1 191 ? 2.351 -3.856 12.940 1.00 97.88 191 THR A O 1
ATOM 1536 N N . MET A 1 192 ? 2.167 -3.451 15.132 1.00 97.69 192 MET A N 1
ATOM 1537 C CA . MET A 1 192 ? 0.974 -4.288 15.303 1.00 97.69 192 MET A CA 1
ATOM 1538 C C . MET A 1 192 ? -0.241 -3.743 14.542 1.00 97.69 192 MET A C 1
ATOM 1540 O O . MET A 1 192 ? -1.044 -4.524 14.032 1.00 97.69 192 MET A O 1
ATOM 1544 N N . PHE A 1 193 ? -0.380 -2.421 14.428 1.00 98.38 193 PHE A N 1
ATOM 1545 C CA . PHE A 1 193 ? -1.421 -1.798 13.615 1.00 98.38 193 PHE A CA 1
ATOM 1546 C C . PHE A 1 193 ? -1.211 -2.076 12.124 1.00 98.38 193 PHE A C 1
ATOM 1548 O O . PHE A 1 193 ? -2.162 -2.464 11.448 1.00 98.38 193 PHE A O 1
ATOM 1555 N N . LEU A 1 194 ? 0.022 -1.967 11.616 1.00 98.50 194 LEU A N 1
ATOM 1556 C CA . LEU A 1 194 ? 0.339 -2.324 10.231 1.00 98.50 194 LEU A CA 1
ATOM 1557 C C . LEU A 1 194 ? 0.031 -3.797 9.946 1.00 98.50 194 LEU A C 1
ATOM 1559 O O . LEU A 1 194 ? -0.618 -4.116 8.953 1.00 98.50 194 LEU A O 1
ATOM 1563 N N . ILE A 1 195 ? 0.439 -4.691 10.850 1.00 98.31 195 ILE A N 1
ATOM 1564 C CA . ILE A 1 195 ? 0.300 -6.140 10.674 1.00 98.31 195 ILE A CA 1
ATOM 1565 C C . ILE A 1 195 ? -1.158 -6.608 10.762 1.00 98.31 195 ILE A C 1
ATOM 1567 O O . ILE A 1 195 ? -1.551 -7.540 10.052 1.00 98.31 195 ILE A O 1
ATOM 1571 N N . HIS A 1 196 ? -1.965 -6.017 11.644 1.00 97.81 196 HIS A N 1
ATOM 1572 C CA . HIS A 1 196 ? -3.309 -6.529 11.921 1.00 97.81 196 HIS A CA 1
ATOM 1573 C C . HIS A 1 196 ? -4.442 -5.692 11.342 1.00 97.81 196 HIS A C 1
ATOM 1575 O O . HIS A 1 196 ? -5.508 -6.243 11.083 1.00 97.81 196 HIS A O 1
ATOM 1581 N N . ILE A 1 197 ? -4.228 -4.395 11.134 1.00 98.12 197 ILE A N 1
ATOM 1582 C CA . ILE A 1 197 ? -5.271 -3.472 10.688 1.00 98.12 197 ILE A CA 1
ATOM 1583 C C . ILE A 1 197 ? -4.962 -2.992 9.273 1.00 98.12 197 ILE A C 1
ATOM 1585 O O . ILE A 1 197 ? -5.717 -3.308 8.359 1.00 98.12 197 ILE A O 1
ATOM 1589 N N . LEU A 1 198 ? -3.835 -2.307 9.049 1.00 98.31 198 LEU A N 1
ATOM 1590 C CA . LEU A 1 198 ? -3.534 -1.707 7.739 1.00 98.31 198 LEU A CA 1
ATOM 1591 C C . LEU A 1 198 ? -3.188 -2.736 6.646 1.00 98.31 198 LEU A C 1
ATOM 1593 O O . LEU A 1 198 ? -3.171 -2.393 5.471 1.00 98.31 198 LEU A O 1
ATOM 1597 N N . SER A 1 199 ? -2.954 -3.999 6.999 1.00 97.75 199 SER A N 1
ATOM 1598 C CA . SER A 1 199 ? -2.784 -5.105 6.046 1.00 97.75 199 SER A CA 1
ATOM 1599 C C . SER A 1 199 ? -4.097 -5.793 5.652 1.00 97.75 199 SER A C 1
ATOM 1601 O O . SER A 1 199 ? -4.078 -6.730 4.852 1.00 97.75 199 SER A O 1
ATOM 1603 N N . VAL A 1 200 ? -5.245 -5.379 6.207 1.00 97.06 200 VAL A N 1
ATOM 1604 C CA . VAL A 1 200 ? -6.547 -5.917 5.792 1.00 97.06 200 VAL A CA 1
ATOM 1605 C C . VAL A 1 200 ? -6.782 -5.562 4.315 1.00 97.06 200 VAL A C 1
ATOM 1607 O O . VAL A 1 200 ? -6.638 -4.390 3.954 1.00 97.06 200 VAL A O 1
ATOM 1610 N N . PRO A 1 201 ? -7.155 -6.530 3.455 1.00 96.50 201 PRO A N 1
ATOM 1611 C CA . PRO A 1 201 ? -7.349 -6.293 2.027 1.00 96.50 201 PRO A CA 1
ATOM 1612 C C . PRO A 1 201 ? -8.304 -5.130 1.769 1.00 96.50 201 PRO A C 1
ATOM 1614 O O . PRO A 1 201 ? -9.384 -5.077 2.357 1.00 96.50 201 PRO A O 1
ATOM 1617 N N . ALA A 1 202 ? -7.891 -4.199 0.907 1.00 96.38 202 ALA A N 1
ATOM 1618 C CA . ALA A 1 202 ? -8.704 -3.070 0.461 1.00 96.38 202 ALA A CA 1
ATOM 1619 C C . ALA A 1 202 ? -9.315 -2.191 1.565 1.00 96.38 202 ALA A C 1
ATOM 1621 O O . ALA A 1 202 ? -10.294 -1.482 1.329 1.00 96.38 202 ALA A O 1
ATOM 1622 N N . LEU A 1 203 ? -8.722 -2.180 2.765 1.00 97.19 203 LEU A N 1
ATOM 1623 C CA . LEU A 1 203 ? -9.227 -1.414 3.902 1.00 97.19 203 LEU A CA 1
ATOM 1624 C C . LEU A 1 203 ? -9.450 0.061 3.551 1.00 97.19 203 LEU A C 1
ATOM 1626 O O . LEU A 1 203 ? -10.533 0.586 3.796 1.00 97.19 203 LEU A O 1
ATOM 1630 N N . ILE A 1 204 ? -8.448 0.727 2.972 1.00 97.62 204 ILE A N 1
ATOM 1631 C CA . ILE A 1 204 ? -8.524 2.167 2.683 1.00 97.62 204 ILE A CA 1
ATOM 1632 C C . ILE A 1 204 ? -9.574 2.457 1.606 1.00 97.62 204 ILE A C 1
ATOM 1634 O O . ILE A 1 204 ? -10.319 3.429 1.727 1.00 97.62 204 ILE A O 1
ATOM 1638 N N . LEU A 1 205 ? -9.717 1.568 0.620 1.00 96.38 205 LEU A N 1
ATOM 1639 C CA . LEU A 1 205 ? -10.739 1.684 -0.418 1.00 96.38 205 LEU A CA 1
ATOM 1640 C C . LEU A 1 205 ? -12.139 1.617 0.184 1.00 96.38 205 LEU A C 1
ATOM 1642 O O . LEU A 1 205 ? -12.987 2.465 -0.094 1.00 96.38 205 LEU A O 1
ATOM 1646 N N . HIS A 1 206 ? -12.373 0.634 1.050 1.00 94.94 206 HIS A N 1
ATOM 1647 C CA . HIS A 1 206 ? -13.658 0.476 1.713 1.00 94.94 206 HIS A CA 1
ATOM 1648 C C . HIS A 1 206 ? -13.944 1.606 2.701 1.00 94.94 206 HIS A C 1
ATOM 1650 O O . HIS A 1 206 ? -15.095 2.010 2.821 1.00 94.94 206 HIS A O 1
ATOM 1656 N N . ILE A 1 207 ? -12.930 2.168 3.363 1.00 94.19 207 ILE A N 1
ATOM 1657 C CA . ILE A 1 207 ? -13.097 3.353 4.214 1.00 94.19 207 ILE A CA 1
ATOM 1658 C C . ILE A 1 207 ? -13.588 4.543 3.398 1.00 94.19 207 ILE A C 1
ATOM 1660 O O . ILE A 1 207 ? -14.564 5.173 3.794 1.00 94.19 207 ILE A O 1
ATOM 1664 N N . GLN A 1 208 ? -12.972 4.831 2.250 1.00 92.81 208 GLN A N 1
ATOM 1665 C CA . GLN A 1 208 ? -13.415 5.947 1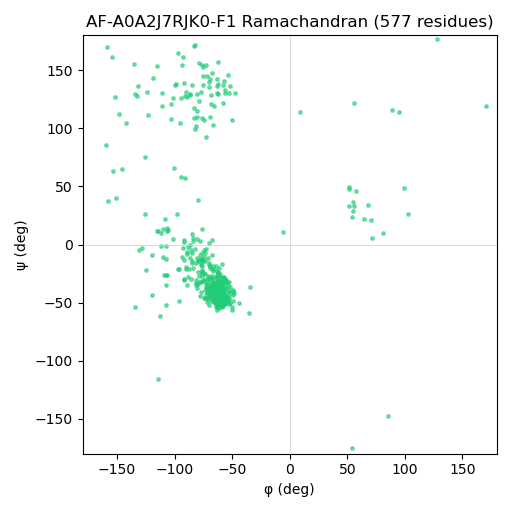.412 1.00 92.81 208 GLN A CA 1
ATOM 1666 C C . GLN A 1 208 ? -14.859 5.777 0.926 1.00 92.81 208 GLN A C 1
ATOM 1668 O O . GLN A 1 208 ? -15.599 6.756 0.884 1.00 92.81 208 GLN A O 1
ATOM 1673 N N . GLY A 1 209 ? -15.267 4.547 0.594 1.00 90.81 209 GLY A N 1
ATOM 1674 C CA . GLY A 1 209 ? -16.625 4.263 0.124 1.00 90.81 209 GLY A CA 1
ATOM 1675 C C . GLY A 1 209 ? -17.685 4.170 1.229 1.00 90.81 209 GLY A C 1
ATOM 1676 O O . GLY A 1 209 ? -18.834 4.533 0.998 1.00 90.81 209 GLY A O 1
ATOM 1677 N N . LEU A 1 210 ? -17.329 3.671 2.418 1.00 89.38 210 LEU A N 1
ATOM 1678 C CA . LEU A 1 210 ? -18.292 3.343 3.478 1.00 89.38 210 LEU A CA 1
ATOM 1679 C C . LEU A 1 210 ? -18.254 4.267 4.688 1.00 89.38 210 LEU A C 1
ATOM 1681 O O . LEU A 1 210 ? -19.254 4.302 5.391 1.00 89.38 210 LEU A O 1
ATOM 1685 N N . ALA A 1 211 ? -17.132 4.920 4.990 1.00 87.69 211 ALA A N 1
ATOM 1686 C CA . ALA A 1 211 ? -16.914 5.716 6.203 1.00 87.69 211 ALA A CA 1
ATOM 1687 C C . ALA A 1 211 ? -15.867 6.812 5.942 1.00 87.69 211 ALA A C 1
ATOM 1689 O O . ALA A 1 211 ? -14.775 6.808 6.516 1.00 87.69 211 ALA A O 1
ATOM 1690 N N . HIS A 1 212 ? -16.182 7.733 5.027 1.00 89.25 212 HIS A N 1
ATOM 1691 C CA . HIS A 1 212 ? -15.252 8.759 4.551 1.00 89.25 212 HIS A CA 1
ATOM 1692 C C . HIS A 1 212 ? -14.646 9.598 5.690 1.00 89.25 212 HIS A C 1
ATOM 1694 O O . HIS A 1 212 ? -13.478 9.982 5.628 1.00 89.25 212 HIS A O 1
ATOM 1700 N N . GLU A 1 213 ? -15.386 9.831 6.777 1.00 90.81 213 GLU A N 1
ATOM 1701 C CA . GLU A 1 213 ? -14.880 10.550 7.948 1.00 90.81 213 GLU A CA 1
ATOM 1702 C C . GLU A 1 213 ? -13.715 9.832 8.646 1.00 90.81 213 GLU A C 1
ATOM 1704 O O . GLU A 1 213 ? -12.862 10.468 9.253 1.00 90.81 213 GLU A O 1
ATOM 1709 N N . CYS A 1 214 ? -13.611 8.506 8.533 1.00 92.06 214 CYS A N 1
ATOM 1710 C CA . CYS A 1 214 ? -12.450 7.786 9.054 1.00 92.06 214 CYS A CA 1
ATOM 1711 C C . CYS A 1 214 ? -11.191 8.049 8.223 1.00 92.06 214 CYS A C 1
ATOM 1713 O O . CYS A 1 214 ? -10.088 7.998 8.766 1.00 92.06 214 CYS A O 1
ATOM 1715 N N . SER A 1 215 ? -11.334 8.377 6.936 1.00 91.56 215 SER A N 1
ATOM 1716 C CA . SER A 1 215 ? -10.200 8.772 6.100 1.00 91.56 215 SER A CA 1
ATOM 1717 C C . SER A 1 215 ? -9.565 10.059 6.623 1.00 91.56 215 SER A C 1
ATOM 1719 O O . SER A 1 215 ? -8.347 10.116 6.774 1.00 91.56 215 SER A O 1
ATOM 1721 N N . SER A 1 216 ? -10.370 11.072 6.967 1.00 92.88 216 SER A N 1
ATOM 1722 C CA . SER A 1 216 ? -9.843 12.329 7.515 1.00 92.88 216 SER A CA 1
ATOM 1723 C C . SER A 1 216 ? -9.204 12.139 8.890 1.00 92.88 216 SER A C 1
ATOM 1725 O O . SER A 1 216 ? -8.202 12.783 9.185 1.00 92.88 216 SER A O 1
ATOM 1727 N N . VAL A 1 217 ? -9.704 11.206 9.707 1.00 94.94 217 VAL A N 1
ATOM 1728 C CA . VAL A 1 217 ? -9.079 10.849 10.992 1.00 94.94 217 VAL A CA 1
ATOM 1729 C C . VAL A 1 217 ? -7.703 10.198 10.796 1.00 94.94 217 VAL A C 1
ATOM 1731 O O . VAL A 1 217 ? -6.764 10.535 11.517 1.00 94.94 217 VAL A O 1
ATOM 1734 N N . LEU A 1 218 ? -7.547 9.294 9.820 1.00 96.19 218 LEU A N 1
ATOM 1735 C CA . LEU A 1 218 ? -6.246 8.682 9.506 1.00 96.19 218 LEU A CA 1
ATOM 1736 C C . LEU A 1 218 ? -5.224 9.724 9.031 1.00 96.19 218 LEU A C 1
ATOM 1738 O O . LEU A 1 218 ? -4.067 9.683 9.457 1.00 96.19 218 LEU A O 1
ATOM 1742 N N . VAL A 1 219 ? -5.667 10.661 8.187 1.00 94.88 219 VAL A N 1
ATOM 1743 C CA . VAL A 1 219 ? -4.851 11.788 7.712 1.00 94.88 219 VAL A CA 1
ATOM 1744 C C . VAL A 1 219 ? -4.480 12.709 8.874 1.00 94.88 219 VAL A C 1
ATOM 1746 O O . VAL A 1 219 ? -3.303 12.959 9.092 1.00 94.88 219 VAL A O 1
ATOM 1749 N N . GLY A 1 220 ? -5.447 13.130 9.696 1.00 95.44 220 GLY A N 1
ATOM 1750 C CA . GLY A 1 220 ? -5.207 14.029 10.832 1.00 95.44 220 GLY A CA 1
ATOM 1751 C C . GLY A 1 220 ? -4.273 13.455 11.904 1.00 95.44 220 GLY A C 1
ATOM 1752 O O . GLY A 1 220 ? -3.624 14.201 12.632 1.00 95.44 220 GLY A O 1
ATOM 1753 N N . HIS A 1 221 ? -4.165 12.128 11.990 1.00 96.44 221 HIS A N 1
ATOM 1754 C CA . HIS A 1 221 ? -3.211 11.444 12.862 1.00 96.44 221 HIS A CA 1
ATOM 1755 C C . HIS A 1 221 ? -1.864 11.118 12.201 1.00 96.44 221 HIS A C 1
ATOM 1757 O O . HIS A 1 221 ? -1.018 10.488 12.841 1.00 96.44 221 HIS A O 1
ATOM 1763 N N . ASN A 1 222 ? -1.642 11.546 10.955 1.00 96.81 222 ASN A N 1
ATOM 1764 C CA . ASN A 1 222 ? -0.414 11.304 10.201 1.00 96.81 222 ASN A CA 1
ATOM 1765 C C . ASN A 1 222 ? -0.064 9.809 10.107 1.00 96.81 222 ASN A C 1
ATOM 1767 O O . ASN A 1 222 ? 1.101 9.418 10.163 1.00 96.81 222 ASN A O 1
ATOM 1771 N N . VAL A 1 223 ? -1.078 8.940 9.986 1.00 97.88 223 VAL A N 1
ATOM 1772 C CA . VAL A 1 223 ? -0.867 7.481 9.954 1.00 97.88 223 VAL A CA 1
ATOM 1773 C C . VAL A 1 223 ? 0.011 7.087 8.770 1.00 97.88 223 VAL A C 1
ATOM 1775 O O . VAL A 1 223 ? 0.857 6.207 8.905 1.00 97.88 223 VAL A O 1
ATOM 1778 N N . PHE A 1 224 ? -0.147 7.753 7.626 1.00 98.25 224 PHE A N 1
ATOM 1779 C CA . PHE A 1 224 ? 0.646 7.489 6.429 1.00 98.25 224 PHE A CA 1
ATOM 1780 C C . PHE A 1 224 ? 2.137 7.774 6.635 1.00 98.25 224 PHE A C 1
ATOM 1782 O O . PHE A 1 224 ? 2.945 6.861 6.483 1.00 98.25 224 PHE A O 1
ATOM 1789 N N . THR A 1 225 ? 2.507 8.991 7.044 1.00 97.75 225 THR A N 1
ATOM 1790 C CA . THR A 1 225 ? 3.919 9.359 7.238 1.00 97.75 225 THR A CA 1
ATOM 1791 C C . THR A 1 225 ? 4.569 8.518 8.332 1.00 97.75 225 THR A C 1
ATOM 1793 O O . THR A 1 225 ? 5.634 7.954 8.105 1.00 97.75 225 THR A O 1
ATOM 1796 N N . LYS A 1 226 ? 3.873 8.280 9.452 1.00 98.00 226 LYS A N 1
ATOM 1797 C CA . LYS A 1 226 ? 4.343 7.384 10.525 1.00 98.00 226 LYS A CA 1
ATOM 1798 C C . LYS A 1 226 ? 4.531 5.937 10.067 1.00 98.00 226 LYS A C 1
ATOM 1800 O O . LYS A 1 226 ? 5.417 5.241 10.559 1.00 98.00 226 LYS A O 1
ATOM 1805 N N . SER A 1 227 ? 3.702 5.465 9.132 1.00 98.44 227 SER A N 1
ATOM 1806 C CA . SER A 1 227 ? 3.870 4.133 8.533 1.00 98.44 227 SER A CA 1
ATOM 1807 C C . SER A 1 227 ? 5.147 4.072 7.702 1.00 98.44 227 SER A C 1
ATOM 1809 O O . SER A 1 227 ? 5.893 3.103 7.810 1.00 98.44 227 SER A O 1
ATOM 1811 N N . LEU A 1 228 ? 5.408 5.107 6.897 1.00 98.38 228 LEU A N 1
ATOM 1812 C CA . LEU A 1 228 ? 6.617 5.192 6.081 1.00 98.38 228 LEU A CA 1
ATOM 1813 C C . LEU A 1 228 ? 7.876 5.322 6.940 1.00 98.38 228 LEU A C 1
ATOM 1815 O O . LEU A 1 228 ? 8.847 4.623 6.676 1.00 98.38 228 LEU A O 1
ATOM 1819 N N . GLU A 1 229 ? 7.854 6.155 7.980 1.00 97.31 229 GLU A N 1
ATOM 1820 C CA . GLU A 1 229 ? 8.960 6.309 8.935 1.00 97.31 229 GLU A CA 1
ATOM 1821 C C . GLU A 1 229 ? 9.337 4.962 9.563 1.00 97.31 229 GLU A C 1
ATOM 1823 O O . GLU A 1 229 ? 10.498 4.557 9.515 1.00 97.31 229 GLU A O 1
ATOM 1828 N N . LEU A 1 230 ? 8.349 4.217 10.074 1.00 98.06 230 LEU A N 1
ATOM 1829 C CA . LEU A 1 230 ? 8.591 2.909 10.680 1.00 98.06 230 LEU A CA 1
ATOM 1830 C C . LEU A 1 230 ? 9.145 1.895 9.671 1.00 98.06 230 LEU A C 1
ATOM 1832 O O . LEU A 1 230 ? 10.090 1.172 9.984 1.00 98.06 230 LEU A O 1
ATOM 1836 N N . LEU A 1 231 ? 8.562 1.841 8.470 1.00 98.12 231 LEU A N 1
ATOM 1837 C CA . LEU A 1 231 ? 8.953 0.904 7.412 1.00 98.12 231 LEU A CA 1
ATOM 1838 C C . LEU A 1 231 ? 10.255 1.300 6.700 1.00 98.12 231 LEU A C 1
ATOM 1840 O O . LEU A 1 231 ? 10.836 0.473 6.005 1.00 98.12 231 LEU A O 1
ATOM 1844 N N . SER A 1 232 ? 10.748 2.525 6.880 1.00 97.06 232 SER A N 1
ATOM 1845 C CA . SER A 1 232 ? 12.046 2.941 6.337 1.00 97.06 232 SER A CA 1
ATOM 1846 C C . SER A 1 232 ? 13.220 2.240 7.035 1.00 97.06 232 SER A C 1
ATOM 1848 O O . SER A 1 232 ? 14.308 2.157 6.474 1.00 97.06 232 SER A O 1
ATOM 1850 N N . SER A 1 233 ? 13.004 1.679 8.230 1.00 96.12 233 SER A N 1
ATOM 1851 C CA . SER A 1 233 ? 13.964 0.788 8.890 1.00 96.12 233 SER A CA 1
ATOM 1852 C C . SER A 1 233 ? 13.894 -0.624 8.303 1.00 96.12 233 SER A C 1
ATOM 1854 O O . SER A 1 233 ? 12.850 -1.279 8.362 1.00 96.12 233 SER A O 1
ATOM 1856 N N . GLU A 1 234 ? 15.020 -1.143 7.802 1.00 93.62 234 GLU A N 1
ATOM 1857 C CA . GLU A 1 234 ? 15.102 -2.503 7.245 1.00 93.62 234 GLU A CA 1
ATOM 1858 C C . GLU A 1 234 ? 14.686 -3.586 8.248 1.00 93.62 234 GLU A C 1
ATOM 1860 O O . GLU A 1 234 ? 14.050 -4.576 7.877 1.00 93.62 234 GLU A O 1
ATOM 1865 N N . GLN A 1 235 ? 15.018 -3.402 9.529 1.00 95.12 235 GLN A N 1
ATOM 1866 C CA . GLN A 1 235 ? 14.641 -4.343 10.580 1.00 95.12 235 GLN A CA 1
ATOM 1867 C C . GLN A 1 235 ? 13.119 -4.392 10.743 1.00 95.12 235 GLN A C 1
ATOM 1869 O O . GLN A 1 235 ? 12.534 -5.477 10.743 1.00 95.12 235 GLN A O 1
ATOM 1874 N N . ASN A 1 236 ? 12.474 -3.229 10.843 1.00 96.00 236 ASN A N 1
ATOM 1875 C CA . ASN A 1 236 ? 11.024 -3.140 11.002 1.00 96.00 236 ASN A CA 1
ATOM 1876 C C . ASN A 1 236 ? 10.298 -3.648 9.753 1.00 96.00 236 ASN A C 1
ATOM 1878 O O . ASN A 1 236 ? 9.351 -4.426 9.874 1.00 96.00 236 ASN A O 1
ATOM 1882 N N . MET A 1 237 ? 10.790 -3.292 8.562 1.00 96.56 237 MET A N 1
ATOM 1883 C CA . MET A 1 237 ? 10.307 -3.824 7.288 1.00 96.56 237 MET A CA 1
ATOM 1884 C C . MET A 1 237 ? 10.335 -5.355 7.282 1.00 96.56 237 MET A C 1
ATOM 1886 O O . MET A 1 237 ? 9.328 -5.993 6.981 1.00 96.56 237 MET A O 1
ATOM 1890 N N . ARG A 1 238 ? 11.460 -5.959 7.684 1.00 95.81 238 ARG A N 1
ATOM 1891 C CA . ARG A 1 238 ? 11.612 -7.418 7.739 1.00 95.81 238 ARG A CA 1
ATOM 1892 C C . ARG A 1 238 ? 10.663 -8.063 8.750 1.00 95.81 238 ARG A C 1
ATOM 1894 O O . ARG A 1 238 ? 10.074 -9.094 8.440 1.00 95.81 238 ARG A O 1
ATOM 1901 N N . ILE A 1 239 ? 10.488 -7.471 9.934 1.00 96.31 239 ILE A N 1
ATOM 1902 C CA . ILE A 1 239 ? 9.547 -7.968 10.956 1.00 96.31 239 ILE A CA 1
ATOM 1903 C C . ILE A 1 239 ? 8.113 -7.965 10.413 1.00 96.31 239 ILE A C 1
ATOM 1905 O O . ILE A 1 239 ? 7.413 -8.979 10.497 1.00 96.31 239 ILE A O 1
ATOM 1909 N N . VAL A 1 240 ? 7.683 -6.841 9.830 1.00 97.56 240 VAL A N 1
ATOM 1910 C CA . VAL A 1 240 ? 6.340 -6.695 9.256 1.00 97.56 240 VAL A CA 1
ATOM 1911 C C . VAL A 1 240 ? 6.148 -7.678 8.104 1.00 97.56 240 VAL A C 1
ATOM 1913 O O . VAL A 1 240 ? 5.172 -8.428 8.102 1.00 97.56 240 VAL A O 1
ATOM 1916 N N . PHE A 1 241 ? 7.095 -7.737 7.167 1.00 96.19 241 PHE A N 1
ATOM 1917 C CA . PHE A 1 241 ? 7.005 -8.611 6.002 1.00 96.19 241 PHE A CA 1
ATOM 1918 C C . PHE A 1 241 ? 6.967 -10.092 6.386 1.00 96.19 241 PHE A C 1
ATOM 1920 O O . PHE A 1 241 ? 6.089 -10.812 5.924 1.00 96.19 241 PHE A O 1
ATOM 1927 N N . ASN A 1 242 ? 7.850 -10.548 7.278 1.00 95.06 242 ASN A N 1
ATOM 1928 C CA . ASN A 1 242 ? 7.878 -11.949 7.710 1.00 95.06 242 ASN A CA 1
ATOM 1929 C C . ASN A 1 242 ? 6.587 -12.373 8.421 1.00 95.06 242 ASN A C 1
ATOM 1931 O O . ASN A 1 242 ? 6.233 -13.546 8.385 1.00 95.06 242 ASN A O 1
ATOM 1935 N N . THR A 1 243 ? 5.883 -11.432 9.056 1.00 96.00 243 THR A N 1
ATOM 1936 C CA . THR A 1 243 ? 4.601 -11.712 9.716 1.00 96.00 243 THR A CA 1
ATOM 1937 C C . THR A 1 243 ? 3.429 -11.727 8.730 1.00 96.00 243 THR A C 1
ATOM 1939 O O . THR A 1 243 ? 2.455 -12.450 8.933 1.00 96.00 243 THR A O 1
ATOM 1942 N N . LEU A 1 244 ? 3.484 -10.900 7.684 1.00 94.62 244 LEU A N 1
ATOM 1943 C CA . LEU A 1 244 ? 2.416 -10.777 6.689 1.00 94.62 244 LEU A CA 1
ATOM 1944 C C . LEU A 1 244 ? 2.542 -11.764 5.526 1.00 94.62 244 LEU A C 1
ATOM 1946 O O . LEU A 1 244 ? 1.528 -12.119 4.917 1.00 94.62 244 LEU A O 1
ATOM 1950 N N . GLU A 1 245 ? 3.771 -12.177 5.225 1.00 91.38 245 GLU A N 1
ATOM 1951 C CA . GLU A 1 245 ? 4.150 -12.907 4.018 1.00 91.38 245 GLU A CA 1
ATOM 1952 C C . GLU A 1 245 ? 3.712 -12.180 2.728 1.00 91.38 245 GLU A C 1
ATOM 1954 O O . GLU A 1 245 ? 3.202 -11.060 2.772 1.00 91.38 245 GLU A O 1
ATOM 1959 N N . GLY A 1 246 ? 3.906 -12.787 1.551 1.00 88.19 246 GLY A 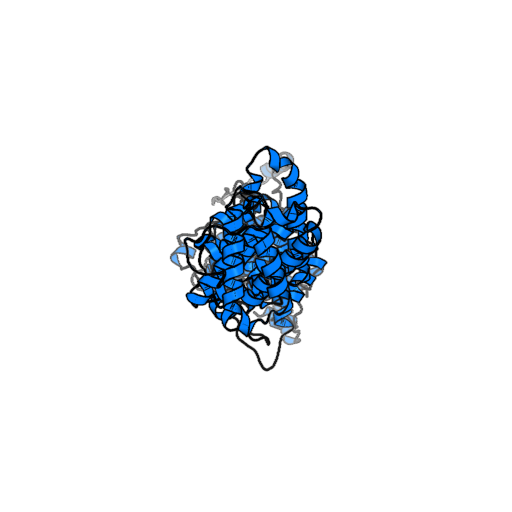N 1
ATOM 1960 C CA . GLY A 1 246 ? 3.638 -12.111 0.271 1.00 88.19 246 GLY A CA 1
ATOM 1961 C C . GLY A 1 246 ? 2.198 -11.593 0.129 1.00 88.19 246 GLY A C 1
ATOM 1962 O O . GLY A 1 246 ? 1.974 -10.457 -0.283 1.00 88.19 246 GLY A O 1
ATOM 1963 N N . ASN A 1 247 ? 1.215 -12.395 0.541 1.00 91.44 247 ASN A N 1
ATOM 1964 C CA . ASN A 1 247 ? -0.210 -12.107 0.361 1.00 91.44 247 ASN A CA 1
ATOM 1965 C C . ASN A 1 247 ? -0.698 -10.861 1.128 1.00 91.44 247 ASN A C 1
ATOM 1967 O O . ASN A 1 247 ? -1.288 -9.951 0.542 1.00 91.44 247 ASN A O 1
ATOM 1971 N N . TYR A 1 248 ? -0.468 -10.793 2.444 1.00 95.12 248 TYR A N 1
ATOM 1972 C CA . TYR A 1 248 ? -0.928 -9.646 3.235 1.00 95.12 248 TYR A CA 1
ATOM 1973 C C . TYR A 1 248 ? 0.056 -8.471 3.190 1.00 95.12 248 TYR A C 1
ATOM 1975 O O . TYR A 1 248 ? -0.365 -7.336 3.420 1.00 95.12 248 TYR A O 1
ATOM 1983 N N . ALA A 1 249 ? 1.330 -8.692 2.835 1.00 96.88 249 ALA A N 1
ATOM 1984 C CA . ALA A 1 249 ? 2.249 -7.595 2.532 1.00 96.88 249 ALA A CA 1
ATOM 1985 C C . ALA A 1 249 ? 1.791 -6.832 1.283 1.00 96.88 249 ALA A C 1
ATOM 1987 O O . ALA A 1 249 ? 1.815 -5.603 1.281 1.00 96.88 249 ALA A O 1
ATOM 1988 N N . LEU A 1 250 ? 1.275 -7.537 0.268 1.00 96.62 250 LEU A N 1
ATOM 1989 C CA . LEU A 1 250 ? 0.654 -6.912 -0.901 1.00 96.62 250 LEU A CA 1
ATOM 1990 C C . LEU A 1 250 ? -0.582 -6.077 -0.521 1.00 96.62 250 LEU A C 1
ATOM 1992 O O . LEU A 1 250 ? -0.783 -4.988 -1.054 1.00 96.62 250 LEU A O 1
ATOM 1996 N N . CYS A 1 251 ? -1.388 -6.547 0.434 1.00 97.69 251 CYS A N 1
ATOM 1997 C CA . CYS A 1 251 ? -2.538 -5.792 0.942 1.00 97.69 251 CYS A CA 1
ATOM 1998 C C . CYS A 1 251 ? -2.110 -4.525 1.701 1.00 97.69 251 CYS A C 1
ATOM 2000 O O . CYS A 1 251 ? -2.705 -3.464 1.515 1.00 97.69 251 CYS A O 1
ATOM 2002 N N . LEU A 1 252 ? -1.054 -4.616 2.519 1.00 98.62 252 LEU A N 1
ATOM 2003 C CA . LEU A 1 252 ? -0.454 -3.452 3.174 1.00 98.62 252 LEU A CA 1
ATOM 2004 C C . LEU A 1 252 ? 0.068 -2.446 2.139 1.00 98.62 252 LEU A C 1
ATOM 2006 O O . LEU A 1 252 ? -0.233 -1.258 2.239 1.00 98.62 252 LEU A O 1
ATOM 2010 N N . LEU A 1 253 ? 0.798 -2.921 1.127 1.00 98.62 253 LEU A N 1
ATOM 2011 C CA . LEU A 1 253 ? 1.309 -2.105 0.027 1.00 98.62 253 LEU A CA 1
ATOM 2012 C C . LEU A 1 253 ? 0.178 -1.348 -0.685 1.00 98.62 253 LEU A C 1
ATOM 2014 O O . LEU A 1 253 ? 0.259 -0.135 -0.858 1.00 98.62 253 LEU A O 1
ATOM 2018 N N . ALA A 1 254 ? -0.899 -2.047 -1.040 1.00 98.62 254 ALA A N 1
ATOM 2019 C CA . ALA A 1 254 ? -2.064 -1.468 -1.698 1.00 98.62 254 ALA A CA 1
ATOM 2020 C C . ALA A 1 254 ? -2.742 -0.372 -0.852 1.00 98.62 254 ALA A C 1
ATOM 2022 O O . ALA A 1 254 ? -3.048 0.711 -1.354 1.00 98.62 254 ALA A O 1
ATOM 2023 N N . ASN A 1 255 ? -2.909 -0.603 0.453 1.00 98.62 255 ASN A N 1
ATOM 2024 C CA . ASN A 1 255 ? -3.456 0.401 1.366 1.00 98.62 255 ASN A CA 1
ATOM 2025 C C . ASN A 1 255 ? -2.531 1.621 1.526 1.00 98.62 255 ASN A C 1
ATOM 2027 O O . ASN A 1 255 ? -3.024 2.749 1.577 1.00 98.62 255 ASN A O 1
ATOM 2031 N N . LEU A 1 256 ? -1.208 1.428 1.566 1.00 98.69 256 LEU A N 1
ATOM 2032 C CA . LEU A 1 256 ? -0.238 2.530 1.606 1.00 98.69 256 LEU A CA 1
ATOM 2033 C C . LEU A 1 256 ? -0.255 3.359 0.316 1.00 98.69 256 LEU A C 1
ATOM 2035 O O . LEU A 1 256 ? -0.224 4.585 0.391 1.00 98.69 256 LEU A O 1
ATOM 2039 N N . ILE A 1 257 ? -0.356 2.712 -0.849 1.00 98.69 257 ILE A N 1
ATOM 2040 C CA . ILE A 1 257 ? -0.479 3.391 -2.149 1.00 98.69 257 ILE A CA 1
ATOM 2041 C C . ILE A 1 257 ? -1.744 4.250 -2.187 1.00 98.69 257 ILE A C 1
ATOM 2043 O O . ILE A 1 257 ? -1.693 5.405 -2.603 1.00 98.69 257 ILE A O 1
ATOM 2047 N N . GLN A 1 258 ? -2.874 3.739 -1.700 1.00 98.25 258 GLN A N 1
ATOM 2048 C CA . GLN A 1 258 ? -4.092 4.543 -1.669 1.00 98.25 258 GLN A CA 1
ATOM 2049 C C . GLN A 1 258 ? -4.015 5.695 -0.658 1.00 98.25 258 GLN A C 1
ATOM 2051 O O . GLN A 1 258 ? -4.473 6.793 -0.962 1.00 98.25 258 GLN A O 1
ATOM 2056 N N . LEU A 1 259 ? -3.403 5.499 0.517 1.00 98.12 259 LEU A N 1
ATOM 2057 C CA . LEU A 1 259 ? -3.150 6.600 1.458 1.00 98.12 259 LEU A CA 1
ATOM 2058 C C . LEU A 1 259 ? -2.259 7.689 0.850 1.00 98.12 259 LEU A C 1
ATOM 2060 O O . LEU A 1 259 ? -2.511 8.873 1.090 1.00 98.12 259 LEU A O 1
ATOM 2064 N N . ALA A 1 260 ? -1.260 7.298 0.056 1.00 98.12 260 ALA A N 1
ATOM 2065 C CA . ALA A 1 260 ? -0.431 8.221 -0.710 1.00 98.12 260 ALA A CA 1
ATOM 2066 C C . ALA A 1 260 ? -1.268 8.981 -1.748 1.00 98.12 260 ALA A C 1
ATOM 2068 O O . ALA A 1 260 ? -1.201 10.204 -1.812 1.00 98.12 260 ALA A O 1
ATOM 2069 N N . TYR A 1 261 ? -2.128 8.284 -2.495 1.00 97.69 261 TYR A N 1
ATOM 2070 C CA . TYR A 1 261 ? -3.011 8.901 -3.487 1.00 97.69 261 TYR A CA 1
ATOM 2071 C C . TYR A 1 261 ? -3.985 9.924 -2.878 1.00 97.69 261 TYR A C 1
ATOM 2073 O O . TYR A 1 261 ? -4.237 10.979 -3.468 1.00 97.69 261 TYR A O 1
ATOM 2081 N N . ILE A 1 262 ? -4.529 9.628 -1.692 1.00 96.12 262 ILE A N 1
ATOM 2082 C CA . ILE A 1 262 ? -5.411 10.536 -0.942 1.00 96.12 262 ILE A CA 1
ATOM 2083 C C . ILE A 1 262 ? -4.664 11.809 -0.544 1.00 96.12 262 ILE A C 1
ATOM 2085 O O . ILE A 1 262 ? -5.199 12.898 -0.710 1.00 96.12 262 ILE A O 1
ATOM 2089 N N . GLN A 1 263 ? -3.427 11.673 -0.068 1.00 96.12 263 GLN A N 1
ATOM 2090 C CA . GLN A 1 263 ? -2.595 12.779 0.423 1.00 96.12 263 GLN A CA 1
ATOM 2091 C C . GLN A 1 263 ? -1.602 13.279 -0.632 1.00 96.12 263 GLN A C 1
ATOM 2093 O O . GLN A 1 263 ? -0.541 13.804 -0.290 1.00 96.12 263 GLN A O 1
ATOM 2098 N N . ARG A 1 264 ? -1.924 13.104 -1.920 1.00 95.38 264 ARG A N 1
ATOM 2099 C CA . ARG A 1 264 ? -1.016 13.435 -3.026 1.00 95.38 264 ARG A CA 1
ATOM 2100 C C . ARG A 1 264 ? -0.662 14.916 -3.085 1.00 95.38 264 ARG A C 1
ATOM 2102 O O . ARG A 1 264 ? 0.454 15.260 -3.433 1.00 95.38 264 ARG A O 1
ATOM 2109 N N . GLU A 1 265 ? -1.604 15.782 -2.726 1.00 92.19 265 GLU A N 1
ATOM 2110 C CA . GLU A 1 265 ? -1.375 17.227 -2.730 1.00 92.19 265 GLU A CA 1
ATOM 2111 C C . GLU A 1 265 ? -0.767 17.753 -1.426 1.00 92.19 265 GLU A C 1
ATOM 2113 O O . GLU A 1 265 ? -0.291 18.888 -1.419 1.00 92.19 265 GLU A O 1
ATOM 2118 N N . ASP A 1 266 ? -0.740 16.913 -0.388 1.00 92.88 266 ASP A N 1
ATOM 2119 C CA . ASP A 1 266 ? -0.314 17.235 0.972 1.00 92.88 266 ASP A CA 1
ATOM 2120 C C . ASP A 1 266 ? 0.968 16.446 1.311 1.00 92.88 266 ASP A C 1
ATOM 2122 O O . ASP A 1 266 ? 1.997 16.600 0.655 1.00 92.88 266 ASP A O 1
ATOM 2126 N N . ALA A 1 267 ? 0.897 15.540 2.294 1.00 94.44 267 ALA A N 1
ATOM 2127 C CA . ALA A 1 267 ? 2.039 14.827 2.856 1.00 94.44 267 ALA A CA 1
ATOM 2128 C C . ALA A 1 267 ? 2.886 14.058 1.830 1.00 94.44 267 ALA A C 1
ATOM 2130 O O . ALA A 1 267 ? 4.086 13.900 2.046 1.00 94.44 267 ALA A O 1
ATOM 2131 N N . LEU A 1 268 ? 2.300 13.552 0.733 1.00 95.88 268 LEU A N 1
ATOM 2132 C CA . LEU A 1 268 ? 3.066 12.783 -0.249 1.00 95.88 268 LEU A CA 1
ATOM 2133 C C . LEU A 1 268 ? 4.151 13.624 -0.922 1.00 95.88 268 LEU A C 1
ATOM 2135 O O . LEU A 1 268 ? 5.210 13.073 -1.190 1.00 95.88 268 LEU A O 1
ATOM 2139 N N . LYS A 1 269 ? 3.937 14.920 -1.179 1.00 92.31 269 LYS A N 1
ATOM 2140 C CA . LYS A 1 269 ? 4.956 15.768 -1.827 1.00 92.31 269 LYS A CA 1
ATOM 2141 C C . LYS A 1 269 ? 6.264 15.775 -1.040 1.00 92.31 269 LYS A C 1
ATOM 2143 O O . LYS A 1 269 ? 7.335 15.659 -1.630 1.00 92.31 269 LYS A O 1
ATOM 2148 N N . ASP A 1 270 ? 6.152 15.807 0.285 1.00 93.31 270 ASP A N 1
ATOM 2149 C CA . ASP A 1 270 ? 7.294 15.873 1.195 1.00 93.31 270 ASP A CA 1
ATOM 2150 C C . ASP A 1 270 ? 7.970 14.511 1.394 1.00 93.31 270 ASP A C 1
ATOM 2152 O O . ASP A 1 270 ? 9.183 14.434 1.580 1.00 93.31 270 ASP A O 1
ATOM 2156 N N . VAL A 1 271 ? 7.199 13.417 1.350 1.00 95.56 271 VAL A N 1
ATOM 2157 C CA . VAL A 1 271 ? 7.707 12.061 1.641 1.00 95.56 271 VAL A CA 1
ATOM 2158 C C . VAL A 1 271 ? 7.848 11.164 0.410 1.00 95.56 271 VAL A C 1
ATOM 2160 O O . VAL A 1 271 ? 8.297 10.024 0.544 1.00 95.56 271 VAL A O 1
ATOM 2163 N N . ALA A 1 272 ? 7.498 11.648 -0.787 1.00 94.31 272 ALA A N 1
ATOM 2164 C CA . ALA A 1 272 ? 7.577 10.912 -2.052 1.00 94.31 272 ALA A CA 1
ATOM 2165 C C . ALA A 1 272 ? 8.977 10.325 -2.264 1.00 94.31 272 ALA A C 1
ATOM 2167 O O . ALA A 1 272 ? 9.128 9.140 -2.585 1.00 94.31 272 ALA A O 1
ATOM 2168 N N . PHE A 1 273 ? 10.004 11.138 -2.012 1.00 94.12 273 PHE A N 1
ATOM 2169 C CA . PHE A 1 273 ? 11.398 10.728 -2.060 1.00 94.12 273 PHE A CA 1
ATOM 2170 C C . PHE A 1 273 ? 12.168 11.249 -0.832 1.00 94.12 273 PHE A C 1
ATOM 2172 O O . PHE A 1 273 ? 12.116 12.446 -0.567 1.00 94.12 273 PHE A O 1
ATOM 2179 N N . PRO A 1 274 ? 12.922 10.396 -0.109 1.00 93.62 274 PRO A N 1
ATOM 2180 C CA . PRO A 1 274 ? 13.165 8.984 -0.413 1.00 93.62 274 PRO A CA 1
ATOM 2181 C C . PRO A 1 274 ? 12.143 8.018 0.211 1.00 93.62 274 PRO A C 1
ATOM 2183 O O . PRO A 1 274 ? 12.042 6.888 -0.257 1.00 93.62 274 PRO A O 1
ATOM 2186 N N . ALA A 1 275 ? 11.393 8.425 1.241 1.00 96.88 275 ALA A N 1
ATOM 2187 C CA . ALA A 1 275 ? 10.695 7.498 2.141 1.00 96.88 275 ALA A CA 1
ATOM 2188 C C . ALA A 1 275 ? 9.645 6.613 1.444 1.00 96.88 275 ALA A C 1
ATOM 2190 O O . ALA A 1 275 ? 9.723 5.387 1.521 1.00 96.88 275 ALA A O 1
ATOM 2191 N N . PHE A 1 276 ? 8.686 7.206 0.725 1.00 98.31 276 PHE A N 1
ATOM 2192 C CA . PHE A 1 276 ? 7.655 6.453 0.004 1.00 98.31 276 PHE A CA 1
ATOM 2193 C C . PHE A 1 276 ? 8.269 5.560 -1.079 1.00 98.31 276 PHE A C 1
ATOM 2195 O O . PHE A 1 276 ? 7.980 4.364 -1.128 1.00 98.31 276 PHE A O 1
ATOM 2202 N N . THR A 1 277 ? 9.170 6.123 -1.894 1.00 97.50 277 THR A N 1
ATOM 2203 C CA . THR A 1 277 ? 9.881 5.387 -2.951 1.00 97.50 277 THR A CA 1
ATOM 2204 C C . THR A 1 277 ? 10.620 4.173 -2.385 1.00 97.50 277 THR A C 1
ATOM 2206 O O . THR A 1 277 ? 10.501 3.070 -2.917 1.00 97.50 277 THR A O 1
ATOM 2209 N N . PHE A 1 278 ? 11.338 4.342 -1.274 1.00 97.31 278 PHE A N 1
ATOM 2210 C CA . PHE A 1 278 ? 12.059 3.263 -0.607 1.00 97.31 278 PHE A CA 1
ATOM 2211 C C . PHE A 1 278 ? 11.110 2.176 -0.092 1.00 97.31 278 PHE A C 1
ATOM 2213 O O . PHE A 1 278 ? 11.269 1.010 -0.448 1.00 97.31 278 PHE A O 1
ATOM 2220 N N . VAL A 1 279 ? 10.098 2.550 0.697 1.00 98.44 279 VAL A N 1
ATOM 2221 C CA . VAL A 1 279 ? 9.165 1.607 1.336 1.00 98.44 279 VAL A CA 1
ATOM 2222 C C . VAL A 1 279 ? 8.402 0.775 0.305 1.00 98.44 279 VAL A C 1
ATOM 2224 O O . VAL A 1 279 ? 8.334 -0.447 0.434 1.00 98.44 279 VAL A O 1
ATOM 2227 N N . VAL A 1 280 ? 7.865 1.415 -0.737 1.00 98.38 280 VAL A N 1
ATOM 2228 C CA . VAL A 1 280 ? 7.126 0.739 -1.816 1.00 98.38 280 VAL A CA 1
ATOM 2229 C C . VAL A 1 280 ? 8.037 -0.229 -2.569 1.00 98.38 280 VAL A C 1
ATOM 2231 O O . VAL A 1 280 ? 7.671 -1.390 -2.753 1.00 98.38 280 VAL A O 1
ATOM 2234 N N . THR A 1 281 ? 9.248 0.211 -2.926 1.00 97.75 281 THR A N 1
ATOM 2235 C CA . THR A 1 281 ? 10.234 -0.636 -3.615 1.00 97.75 281 THR A CA 1
ATOM 2236 C C . THR A 1 281 ? 10.618 -1.843 -2.759 1.00 97.75 281 THR A C 1
ATOM 2238 O O . THR A 1 281 ? 10.545 -2.976 -3.225 1.00 97.75 281 THR A O 1
ATOM 2241 N N . ARG A 1 282 ? 10.967 -1.637 -1.482 1.00 97.25 282 ARG A N 1
ATOM 2242 C CA . ARG A 1 282 ? 11.381 -2.724 -0.576 1.00 97.25 282 ARG A CA 1
ATOM 2243 C C . ARG A 1 282 ? 10.261 -3.735 -0.313 1.00 97.25 282 ARG A C 1
ATOM 2245 O O . ARG A 1 282 ? 10.537 -4.934 -0.244 1.00 97.25 282 ARG A O 1
ATOM 2252 N N . LEU A 1 283 ? 9.008 -3.288 -0.183 1.00 97.56 283 LEU A N 1
ATOM 2253 C CA . LEU A 1 283 ? 7.861 -4.193 -0.033 1.00 97.56 283 LEU A CA 1
ATOM 2254 C C . LEU A 1 283 ? 7.666 -5.068 -1.276 1.00 97.56 283 LEU A C 1
ATOM 2256 O O . LEU A 1 283 ? 7.434 -6.270 -1.141 1.00 97.56 283 LEU A O 1
ATOM 2260 N N . MET A 1 284 ? 7.788 -4.492 -2.475 1.00 96.88 284 MET A N 1
ATOM 2261 C CA . MET A 1 284 ? 7.691 -5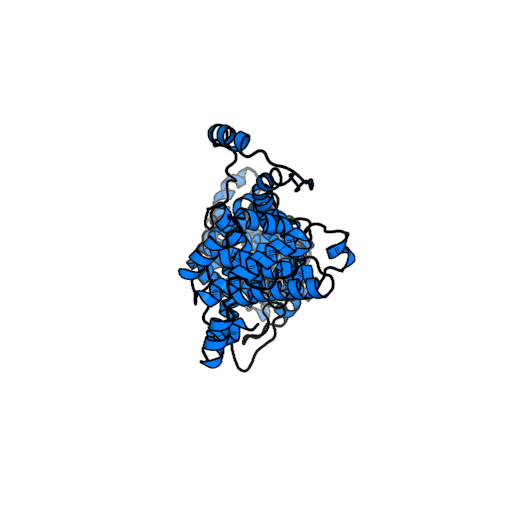.248 -3.726 1.00 96.88 284 MET A CA 1
ATOM 2262 C C . MET A 1 284 ? 8.845 -6.237 -3.887 1.00 96.88 284 MET A C 1
ATOM 2264 O O . MET A 1 284 ? 8.596 -7.411 -4.138 1.00 96.88 284 MET A O 1
ATOM 2268 N N . GLU A 1 285 ? 10.087 -5.816 -3.650 1.00 95.31 285 GLU A N 1
ATOM 2269 C CA . GLU A 1 285 ? 11.240 -6.723 -3.693 1.00 95.31 285 GLU A CA 1
ATOM 2270 C C . GLU A 1 285 ? 11.105 -7.879 -2.699 1.00 95.31 285 GLU A C 1
ATOM 2272 O O . GLU A 1 285 ? 11.426 -9.023 -3.020 1.00 95.31 285 GLU A O 1
ATOM 2277 N N . SER A 1 286 ? 10.584 -7.608 -1.500 1.00 95.50 286 SER A N 1
ATOM 2278 C CA . SER A 1 286 ? 10.321 -8.655 -0.511 1.00 95.50 286 SER A CA 1
ATOM 2279 C C . SER A 1 286 ? 9.274 -9.647 -1.030 1.00 95.50 286 SER A C 1
ATOM 2281 O O . SER A 1 286 ? 9.450 -10.859 -0.890 1.00 95.50 286 SER A O 1
ATOM 2283 N N . CYS A 1 287 ? 8.220 -9.163 -1.703 1.00 94.88 287 CYS A N 1
ATOM 2284 C CA . CYS A 1 287 ? 7.240 -10.020 -2.379 1.00 94.88 287 CYS A CA 1
ATOM 2285 C C . CYS A 1 287 ? 7.886 -10.847 -3.501 1.00 94.88 287 CYS A C 1
ATOM 2287 O O . CYS A 1 287 ? 7.634 -12.047 -3.594 1.00 94.88 287 CYS A O 1
ATOM 2289 N N . GLN A 1 288 ? 8.749 -10.242 -4.318 1.00 92.50 288 GLN A N 1
ATOM 2290 C CA . GLN A 1 288 ? 9.472 -10.931 -5.386 1.00 92.50 288 GLN A CA 1
ATOM 2291 C C . GLN A 1 288 ? 10.367 -12.044 -4.824 1.00 92.50 288 GLN A C 1
ATOM 2293 O O . GLN A 1 288 ? 10.295 -13.189 -5.274 1.00 92.50 288 GLN A O 1
ATOM 2298 N N . HIS A 1 289 ? 11.152 -11.745 -3.786 1.00 92.12 289 HIS A N 1
ATOM 2299 C CA . HIS A 1 289 ? 11.985 -12.728 -3.098 1.00 92.12 289 HIS A CA 1
ATOM 2300 C C . HIS A 1 289 ? 11.141 -13.860 -2.494 1.00 92.12 289 HIS A C 1
ATOM 2302 O O . HIS A 1 289 ? 11.519 -15.031 -2.573 1.00 92.12 289 HIS A O 1
ATOM 2308 N N . TYR A 1 290 ? 9.978 -13.537 -1.922 1.00 91.31 290 TYR A N 1
ATOM 2309 C CA . TYR A 1 290 ? 9.050 -14.527 -1.376 1.00 91.31 290 TYR A CA 1
ATOM 2310 C C . TYR A 1 290 ? 8.554 -15.498 -2.456 1.00 91.31 290 TYR A C 1
ATOM 2312 O O . TYR A 1 290 ? 8.626 -16.712 -2.263 1.00 91.31 290 TYR A O 1
ATOM 2320 N N . VAL A 1 291 ? 8.128 -14.982 -3.613 1.00 89.75 291 VAL A N 1
ATOM 2321 C CA . VAL A 1 291 ? 7.666 -15.780 -4.763 1.00 89.75 291 VAL A CA 1
ATOM 2322 C C . VAL A 1 291 ? 8.775 -16.697 -5.288 1.00 89.75 291 VAL A C 1
ATOM 2324 O O . VAL A 1 291 ? 8.538 -17.886 -5.497 1.00 89.75 291 VAL A O 1
ATOM 2327 N N . VAL A 1 292 ? 9.997 -16.182 -5.453 1.00 88.06 292 VAL A N 1
ATOM 2328 C CA . VAL A 1 292 ? 11.148 -16.966 -5.942 1.00 88.06 292 VAL A CA 1
ATOM 2329 C C . VAL A 1 292 ? 11.574 -18.043 -4.940 1.00 88.06 292 VAL A C 1
ATOM 2331 O O . VAL A 1 292 ? 11.947 -19.143 -5.335 1.00 88.06 292 VAL A O 1
ATOM 2334 N N . THR A 1 293 ? 11.486 -17.764 -3.639 1.00 87.50 293 THR A N 1
ATOM 2335 C CA . THR A 1 293 ? 11.858 -18.732 -2.592 1.00 87.50 293 THR A CA 1
ATOM 2336 C C . THR A 1 293 ? 10.807 -19.833 -2.425 1.00 87.50 293 THR A C 1
ATOM 2338 O O . THR A 1 293 ? 11.127 -20.964 -2.067 1.00 87.50 293 THR A O 1
ATOM 2341 N N . LYS A 1 294 ? 9.531 -19.525 -2.681 1.00 83.94 294 LYS A N 1
ATOM 2342 C CA . LYS A 1 294 ? 8.399 -20.450 -2.537 1.00 83.94 294 LYS A CA 1
ATOM 2343 C C . LYS A 1 294 ? 8.071 -21.140 -3.862 1.00 83.94 294 LYS A C 1
ATOM 2345 O O . LYS A 1 294 ? 6.944 -21.055 -4.346 1.00 83.94 294 LYS A O 1
ATOM 2350 N N . GLN A 1 295 ? 9.041 -21.846 -4.434 1.00 79.50 295 GLN A N 1
ATOM 2351 C CA . GLN A 1 295 ? 8.842 -22.685 -5.620 1.00 79.50 295 GLN A CA 1
ATOM 2352 C C . GLN A 1 295 ? 8.662 -24.154 -5.209 1.00 79.50 295 GLN A C 1
ATOM 2354 O O . GLN A 1 295 ? 9.318 -24.640 -4.291 1.00 79.50 295 GLN A O 1
ATOM 2359 N N . SER A 1 296 ? 7.721 -24.847 -5.847 1.00 82.31 296 SER A N 1
ATOM 2360 C CA . SER A 1 296 ? 7.336 -26.234 -5.554 1.00 82.31 296 SER A CA 1
ATOM 2361 C C . SER A 1 296 ? 6.736 -26.867 -6.809 1.00 82.31 296 SER A C 1
ATOM 2363 O O . SER A 1 296 ? 6.267 -26.150 -7.688 1.00 82.31 296 SER A O 1
ATOM 2365 N N . ASN A 1 297 ? 6.683 -28.200 -6.873 1.00 83.25 297 ASN A N 1
ATOM 2366 C CA . ASN A 1 297 ? 5.939 -28.915 -7.919 1.00 83.25 297 ASN A CA 1
ATOM 2367 C C . ASN A 1 297 ? 4.429 -28.615 -7.866 1.00 83.25 297 ASN A C 1
ATOM 2369 O O . ASN A 1 297 ? 3.742 -28.731 -8.876 1.00 83.25 297 ASN A O 1
ATOM 2373 N N . LEU A 1 298 ? 3.918 -28.228 -6.691 1.00 84.19 298 LEU A N 1
ATOM 2374 C CA . LEU A 1 298 ? 2.551 -27.753 -6.505 1.00 84.19 298 LEU A CA 1
ATOM 2375 C C . LEU A 1 298 ? 2.564 -26.229 -6.375 1.00 84.19 298 LEU A C 1
ATOM 2377 O O . LEU A 1 298 ? 2.990 -25.695 -5.348 1.00 84.19 298 LEU A O 1
ATOM 2381 N N . THR A 1 299 ? 2.090 -25.538 -7.409 1.00 86.44 299 THR A N 1
ATOM 2382 C CA . THR A 1 299 ? 1.946 -24.080 -7.431 1.00 86.44 299 THR A CA 1
ATOM 2383 C C . THR A 1 299 ? 0.481 -23.671 -7.522 1.00 86.44 299 THR A C 1
ATOM 2385 O O . THR A 1 299 ? -0.371 -24.399 -8.028 1.00 86.44 299 THR A O 1
ATOM 2388 N N . TYR A 1 300 ? 0.194 -22.478 -7.016 1.00 86.38 300 TYR A N 1
ATOM 2389 C CA . TYR A 1 300 ? -1.107 -21.833 -7.063 1.00 86.38 300 TYR A CA 1
ATOM 2390 C C . TYR A 1 300 ? -0.979 -20.526 -7.836 1.00 86.38 300 TYR A C 1
ATOM 2392 O O . TYR A 1 300 ? 0.030 -19.823 -7.732 1.00 86.38 300 TYR A O 1
ATOM 2400 N N . TRP A 1 301 ? -2.008 -20.200 -8.614 1.00 87.38 301 TRP A N 1
ATOM 2401 C CA . TRP A 1 301 ? -2.053 -18.946 -9.349 1.00 87.38 301 TRP A CA 1
ATOM 2402 C C . TRP A 1 301 ? -2.493 -17.803 -8.439 1.00 87.38 301 TRP A C 1
ATOM 2404 O O . TRP A 1 301 ? -3.532 -17.879 -7.780 1.00 87.38 301 TRP A O 1
ATOM 2414 N N . HIS A 1 302 ? -1.726 -16.717 -8.448 1.00 90.31 302 HIS A N 1
ATOM 2415 C CA . HIS A 1 302 ? -2.091 -15.454 -7.830 1.00 90.31 302 HIS A CA 1
ATOM 2416 C C . HIS A 1 302 ? -2.343 -14.401 -8.915 1.00 90.31 302 HIS A C 1
ATOM 2418 O O . HIS A 1 302 ? -1.459 -14.131 -9.731 1.00 90.31 302 HIS A O 1
ATOM 2424 N N . PRO A 1 303 ? -3.468 -13.670 -8.867 1.00 90.06 303 PRO A N 1
ATOM 2425 C CA . PRO A 1 303 ? -3.873 -12.708 -9.900 1.00 90.06 303 PRO A CA 1
ATOM 2426 C C . PRO A 1 303 ? -2.994 -11.450 -10.028 1.00 90.06 303 PRO A C 1
ATOM 2428 O O . PRO A 1 303 ? -3.344 -10.554 -10.789 1.00 90.06 303 PRO A O 1
ATOM 2431 N N . VAL A 1 304 ? -1.898 -11.352 -9.274 1.00 92.94 304 VAL A N 1
ATOM 2432 C CA . VAL A 1 304 ? -0.997 -10.185 -9.222 1.00 92.94 304 VAL A CA 1
ATOM 2433 C C . VAL A 1 304 ? 0.449 -10.667 -9.301 1.00 92.94 304 VAL A C 1
ATOM 2435 O O . VAL A 1 304 ? 1.179 -10.257 -10.197 1.00 92.94 304 VAL A O 1
ATOM 2438 N N . LEU A 1 305 ? 0.832 -11.586 -8.407 1.00 91.38 305 LEU A N 1
ATOM 2439 C CA . LEU A 1 305 ? 2.201 -12.097 -8.291 1.00 91.38 305 LEU A CA 1
ATOM 2440 C C . LEU A 1 305 ? 2.524 -13.258 -9.253 1.00 91.38 305 LEU A C 1
ATOM 2442 O O . LEU A 1 305 ? 3.694 -13.555 -9.470 1.00 91.38 305 LEU A O 1
ATOM 2446 N N . GLY A 1 306 ? 1.521 -13.908 -9.852 1.00 89.56 306 GLY A N 1
ATOM 2447 C CA . GLY A 1 306 ? 1.721 -15.086 -10.700 1.00 89.56 306 GLY A CA 1
ATOM 2448 C C . GLY A 1 306 ? 1.774 -16.391 -9.898 1.00 89.56 306 GLY A C 1
ATOM 2449 O O . GLY A 1 306 ? 1.072 -16.537 -8.901 1.00 89.56 306 GLY A O 1
ATOM 2450 N N . TRP A 1 307 ? 2.557 -17.367 -10.358 1.00 85.94 307 TRP A N 1
ATOM 2451 C CA . TRP A 1 307 ? 2.571 -18.729 -9.809 1.00 85.94 307 TRP A CA 1
ATOM 2452 C C . TRP A 1 307 ? 3.599 -18.911 -8.683 1.00 85.94 307 TRP A C 1
ATOM 2454 O O . TRP A 1 307 ? 4.781 -18.625 -8.875 1.00 85.94 307 TRP A O 1
ATOM 2464 N N . PHE A 1 308 ? 3.168 -19.434 -7.528 1.00 87.69 308 PHE A N 1
ATOM 2465 C CA . PHE A 1 308 ? 4.054 -19.849 -6.424 1.00 87.69 308 PHE A CA 1
ATOM 2466 C C . PHE A 1 308 ? 3.387 -20.866 -5.483 1.00 87.69 308 PHE A C 1
ATOM 2468 O O . PHE A 1 308 ? 2.195 -21.136 -5.578 1.00 87.69 308 PHE A O 1
ATOM 2475 N N . ALA A 1 309 ? 4.154 -21.469 -4.575 1.00 81.56 309 ALA A N 1
ATOM 2476 C CA . ALA A 1 309 ? 3.757 -22.646 -3.794 1.00 81.56 309 ALA A CA 1
ATOM 2477 C C . ALA A 1 309 ? 2.714 -22.410 -2.681 1.00 81.56 309 ALA A C 1
ATOM 2479 O O . ALA A 1 309 ? 2.301 -23.364 -2.023 1.00 81.56 309 ALA A O 1
ATOM 2480 N N . GLN A 1 310 ? 2.291 -21.170 -2.423 1.00 83.88 310 GLN A N 1
ATOM 2481 C CA . GLN A 1 310 ? 1.355 -20.866 -1.338 1.00 83.88 310 GLN A CA 1
ATOM 2482 C C . GLN A 1 310 ? -0.064 -20.661 -1.871 1.00 83.88 310 GLN A C 1
ATOM 2484 O O . GLN A 1 310 ? -0.308 -19.801 -2.714 1.00 83.88 310 GLN A O 1
ATOM 2489 N N . SER A 1 311 ? -1.020 -21.404 -1.316 1.00 81.69 311 SER A N 1
ATOM 2490 C CA . SER A 1 311 ? -2.438 -21.219 -1.615 1.00 81.69 311 SER A CA 1
ATOM 2491 C C . SER A 1 311 ? -2.973 -19.913 -1.027 1.00 81.69 311 SER A C 1
ATOM 2493 O O . SER A 1 311 ? -2.701 -19.579 0.130 1.00 81.69 311 SER A O 1
ATOM 2495 N N . MET A 1 312 ? -3.816 -19.222 -1.786 1.00 82.19 312 MET A N 1
ATOM 2496 C CA . MET A 1 312 ? -4.573 -18.071 -1.306 1.00 82.19 312 MET A CA 1
ATOM 2497 C C . MET A 1 312 ? -5.866 -18.526 -0.615 1.00 82.19 312 MET A C 1
ATOM 2499 O O . MET A 1 312 ? -6.573 -19.396 -1.119 1.00 82.19 312 MET A O 1
ATOM 2503 N N . GLY A 1 313 ? -6.208 -17.924 0.527 1.00 83.00 313 GLY A N 1
ATOM 2504 C CA . GLY A 1 313 ? -7.510 -18.151 1.161 1.00 83.00 313 GLY A CA 1
ATOM 2505 C C . GLY A 1 313 ? -8.664 -17.583 0.323 1.00 83.00 313 GLY A C 1
ATOM 2506 O O . GLY A 1 313 ? -8.509 -16.545 -0.319 1.00 83.00 313 GLY A O 1
ATOM 2507 N N . HIS A 1 314 ? -9.839 -18.218 0.372 1.00 85.56 314 HIS A N 1
ATOM 2508 C CA . HIS A 1 314 ? -11.013 -17.838 -0.433 1.00 85.56 314 HIS A CA 1
ATOM 2509 C C . HIS A 1 314 ? -11.404 -16.357 -0.296 1.00 85.56 314 HIS A C 1
ATOM 2511 O O . HIS A 1 314 ? -11.590 -15.663 -1.292 1.00 85.56 314 HIS A O 1
ATOM 2517 N N . SER A 1 315 ? -11.468 -15.843 0.935 1.00 84.62 315 SER A N 1
ATOM 2518 C CA . SER A 1 315 ? -11.809 -14.439 1.207 1.00 84.62 315 SER A CA 1
ATOM 2519 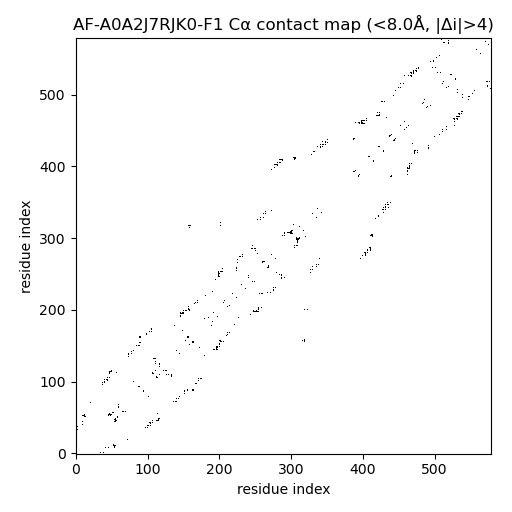C C . SER A 1 315 ? -10.790 -13.461 0.614 1.00 84.62 315 SER A C 1
ATOM 2521 O O . SER A 1 315 ? -11.139 -12.412 0.083 1.00 84.62 315 SER A O 1
ATOM 2523 N N . LEU A 1 316 ? -9.503 -13.808 0.667 1.00 88.88 316 LEU A N 1
ATOM 2524 C CA . LEU A 1 316 ? -8.462 -12.970 0.083 1.00 88.88 316 LEU A CA 1
ATOM 2525 C C . LEU A 1 316 ? -8.567 -12.945 -1.448 1.00 88.88 316 LEU A C 1
ATOM 2527 O O . LEU A 1 316 ? -8.391 -11.889 -2.050 1.00 88.88 316 LEU A O 1
ATOM 2531 N N . HIS A 1 317 ? -8.908 -14.080 -2.060 1.00 90.56 317 HIS A N 1
ATOM 2532 C CA . HIS A 1 317 ? -9.141 -14.162 -3.499 1.00 90.56 317 HIS A CA 1
ATOM 2533 C C . HIS A 1 317 ? -10.322 -13.285 -3.934 1.00 90.56 317 HIS A C 1
ATOM 2535 O O . HIS A 1 317 ? -10.196 -12.517 -4.886 1.00 90.56 317 HIS A O 1
ATOM 2541 N N . GLU A 1 318 ? -11.437 -13.325 -3.198 1.00 91.31 318 GLU A N 1
ATOM 2542 C CA . GLU A 1 318 ? -12.591 -12.448 -3.440 1.00 91.31 318 GLU A CA 1
ATOM 2543 C C . GLU A 1 318 ? -12.260 -10.953 -3.311 1.00 91.31 318 GLU A C 1
ATOM 2545 O O . GLU A 1 318 ? -12.807 -10.140 -4.052 1.00 91.31 318 GLU A O 1
ATOM 2550 N N . ALA A 1 319 ? -11.373 -10.580 -2.385 1.00 93.50 319 ALA A N 1
ATOM 2551 C CA . ALA A 1 319 ? -10.996 -9.185 -2.154 1.00 93.50 319 ALA A CA 1
ATOM 2552 C C . ALA A 1 319 ? -9.974 -8.644 -3.173 1.00 93.50 319 ALA A C 1
ATOM 2554 O O . ALA A 1 319 ? -9.749 -7.437 -3.272 1.00 93.50 319 ALA A O 1
ATOM 2555 N N . MET A 1 320 ? -9.331 -9.524 -3.937 1.00 94.06 320 MET A N 1
ATOM 2556 C CA . MET A 1 320 ? -8.193 -9.174 -4.780 1.00 94.06 320 MET A CA 1
ATOM 2557 C C . MET A 1 320 ? -8.493 -8.181 -5.923 1.00 94.06 320 MET A C 1
ATOM 2559 O O . MET A 1 320 ? -7.620 -7.362 -6.217 1.00 94.06 320 MET A O 1
ATOM 2563 N N . PRO A 1 321 ? -9.689 -8.152 -6.551 1.00 95.06 321 PRO A N 1
ATOM 2564 C CA . PRO A 1 321 ? -10.045 -7.096 -7.505 1.00 95.06 321 PRO A CA 1
ATOM 2565 C C . PRO A 1 321 ? -9.963 -5.683 -6.902 1.00 95.06 321 PRO A C 1
ATOM 2567 O O . PRO A 1 321 ? -9.509 -4.742 -7.557 1.00 95.06 321 PRO A O 1
ATOM 2570 N N . PHE A 1 322 ? -10.332 -5.535 -5.628 1.00 96.38 322 PHE A N 1
ATOM 2571 C CA . PHE A 1 322 ? -10.223 -4.263 -4.916 1.00 96.38 322 PHE A CA 1
ATOM 2572 C C . PHE A 1 322 ? -8.762 -3.900 -4.642 1.00 96.38 322 PHE A C 1
ATOM 2574 O O . PHE A 1 322 ? -8.358 -2.768 -4.890 1.00 96.38 322 PHE A O 1
ATOM 2581 N N . VAL A 1 323 ? -7.946 -4.875 -4.226 1.00 97.12 323 VAL A N 1
ATOM 2582 C CA . VAL A 1 323 ? -6.496 -4.687 -4.039 1.00 97.12 323 VAL A CA 1
ATOM 2583 C C . VAL A 1 323 ? -5.832 -4.248 -5.350 1.00 97.12 323 VAL A C 1
ATOM 2585 O O . VAL A 1 323 ? -5.053 -3.299 -5.352 1.00 97.12 323 VAL A O 1
ATOM 2588 N N . LYS A 1 324 ? -6.190 -4.853 -6.492 1.00 96.62 324 LYS A N 1
ATOM 2589 C CA . LYS A 1 324 ? -5.710 -4.418 -7.818 1.00 96.62 324 LYS A CA 1
ATOM 2590 C C . LYS A 1 324 ? -6.064 -2.967 -8.128 1.00 96.62 324 LYS A C 1
ATOM 2592 O O . LYS A 1 324 ? -5.214 -2.233 -8.619 1.00 96.62 324 LYS A O 1
ATOM 2597 N N . THR A 1 325 ? -7.292 -2.554 -7.811 1.00 96.62 325 THR A N 1
ATOM 2598 C CA . THR A 1 325 ? -7.753 -1.170 -8.013 1.00 96.62 325 THR A CA 1
ATOM 2599 C C . THR A 1 325 ? -6.887 -0.176 -7.237 1.00 96.62 325 THR A C 1
ATOM 2601 O O . THR A 1 325 ? -6.551 0.888 -7.747 1.00 96.62 325 THR A O 1
ATOM 2604 N N . GLN A 1 326 ? -6.479 -0.532 -6.018 1.00 98.00 326 GLN A N 1
ATOM 2605 C CA . GLN A 1 326 ? -5.567 0.291 -5.223 1.00 98.00 326 GLN A CA 1
ATOM 2606 C C . GLN A 1 326 ? -4.152 0.313 -5.809 1.00 98.00 326 GLN A C 1
ATOM 2608 O O . GLN A 1 326 ? -3.556 1.380 -5.908 1.00 98.00 326 GLN A O 1
ATOM 2613 N N . LEU A 1 327 ? -3.618 -0.844 -6.223 1.00 98.25 327 LEU A N 1
ATOM 2614 C CA . LEU A 1 327 ? -2.289 -0.930 -6.840 1.00 98.25 327 LEU A CA 1
ATOM 2615 C C . LEU A 1 327 ? -2.205 -0.078 -8.113 1.00 98.25 327 LEU A C 1
ATOM 2617 O O . LEU A 1 327 ? -1.221 0.636 -8.282 1.00 98.25 327 LEU A O 1
ATOM 2621 N N . TYR A 1 328 ? -3.258 -0.083 -8.942 1.00 97.38 328 TYR A N 1
ATOM 2622 C CA . TYR A 1 328 ? -3.351 0.722 -10.167 1.00 97.38 328 TYR A CA 1
ATOM 2623 C C . TYR A 1 328 ? -3.078 2.210 -9.936 1.00 97.38 328 TYR A C 1
ATOM 2625 O O . TYR A 1 328 ? -2.492 2.878 -10.787 1.00 97.38 328 TYR A O 1
ATOM 2633 N N . MET A 1 329 ? -3.439 2.736 -8.760 1.00 97.88 329 MET A N 1
ATOM 2634 C CA . MET A 1 329 ? -3.196 4.139 -8.432 1.00 97.88 329 MET A CA 1
ATOM 2635 C C . MET A 1 329 ? -1.712 4.502 -8.521 1.00 97.88 329 MET A C 1
ATOM 2637 O O . MET A 1 329 ? -1.415 5.631 -8.898 1.00 97.88 329 MET A O 1
ATOM 2641 N N . LEU A 1 330 ? -0.786 3.570 -8.257 1.00 97.81 330 LEU A N 1
ATOM 2642 C CA . LEU A 1 330 ? 0.655 3.831 -8.301 1.00 97.81 330 LEU A CA 1
ATOM 2643 C C . LEU A 1 330 ? 1.138 4.287 -9.685 1.00 97.81 330 LEU A C 1
ATOM 2645 O O . LEU A 1 330 ? 2.003 5.151 -9.762 1.00 97.81 330 LEU A O 1
ATOM 2649 N N . TRP A 1 331 ? 0.570 3.739 -10.761 1.00 96.31 331 TRP A N 1
ATOM 2650 C CA . TRP A 1 331 ? 0.891 4.118 -12.142 1.00 96.31 331 TRP A CA 1
ATOM 2651 C C . TRP A 1 331 ? -0.235 4.916 -12.816 1.00 96.31 331 TRP A C 1
ATOM 2653 O O . TRP A 1 331 ? -0.319 4.987 -14.041 1.00 96.31 331 TRP A O 1
ATOM 2663 N N . SER A 1 332 ? -1.100 5.542 -12.015 1.00 95.62 332 SER A N 1
ATOM 2664 C CA . SER A 1 332 ? -2.080 6.514 -12.503 1.00 95.62 332 SER A CA 1
ATOM 2665 C C . SER A 1 332 ? -1.417 7.854 -12.829 1.00 95.62 332 SER A C 1
ATOM 2667 O O . SER A 1 332 ? -0.430 8.235 -12.198 1.00 95.62 332 SER A O 1
ATOM 2669 N N . GLY A 1 333 ? -1.998 8.620 -13.755 1.00 94.31 333 GLY A N 1
ATOM 2670 C CA . GLY A 1 333 ? -1.455 9.918 -14.176 1.00 94.31 333 GLY A CA 1
ATOM 2671 C C . GLY A 1 333 ? -1.080 10.871 -13.036 1.00 94.31 333 GLY A C 1
ATOM 2672 O O . GLY A 1 333 ? 0.060 11.336 -13.017 1.00 94.31 333 GLY A O 1
ATOM 2673 N N . PRO A 1 334 ? -1.951 11.103 -12.032 1.00 94.31 334 PRO A N 1
ATOM 2674 C CA . PRO A 1 334 ? -1.612 11.952 -10.890 1.00 94.31 334 PRO A CA 1
ATOM 2675 C C . PRO A 1 334 ? -0.387 11.465 -10.102 1.00 94.31 334 PRO A C 1
ATOM 2677 O O . PRO A 1 334 ? 0.446 12.278 -9.705 1.00 94.31 334 PRO A O 1
ATOM 2680 N N . MET A 1 335 ? -0.242 10.151 -9.890 1.00 95.75 335 MET A N 1
ATOM 2681 C CA . MET A 1 335 ? 0.903 9.597 -9.155 1.00 95.75 335 MET A CA 1
ATOM 2682 C C . MET A 1 335 ? 2.188 9.626 -9.957 1.00 95.75 335 MET A C 1
ATOM 2684 O O . MET A 1 335 ? 3.207 10.073 -9.438 1.00 95.75 335 MET A O 1
ATOM 2688 N N . VAL A 1 336 ? 2.158 9.206 -11.221 1.00 95.50 336 VAL A N 1
ATOM 2689 C CA . VAL A 1 336 ? 3.366 9.219 -12.054 1.00 95.50 336 VAL A CA 1
ATOM 2690 C C . VAL A 1 336 ? 3.818 10.660 -12.301 1.00 95.50 336 VAL A C 1
ATOM 2692 O O . VAL A 1 336 ? 5.015 10.942 -12.247 1.00 95.50 336 VAL A O 1
ATOM 2695 N N . SER A 1 337 ? 2.882 11.596 -12.487 1.00 93.56 337 SER A N 1
ATOM 2696 C CA . SER A 1 337 ? 3.197 13.021 -12.612 1.00 93.56 337 SER A CA 1
ATOM 2697 C C . SER A 1 337 ? 3.876 13.574 -11.358 1.00 93.56 337 SER A C 1
ATOM 2699 O O . SER A 1 337 ? 4.845 14.317 -11.480 1.00 93.56 337 SER A O 1
ATOM 2701 N N . LEU A 1 338 ? 3.410 13.210 -10.162 1.00 94.12 338 LEU A N 1
ATOM 2702 C CA . LEU A 1 338 ? 4.013 13.665 -8.907 1.00 94.12 338 LEU A CA 1
ATOM 2703 C C . LEU A 1 338 ? 5.376 13.011 -8.650 1.00 94.12 338 LEU A C 1
ATOM 2705 O O . LEU A 1 338 ? 6.340 13.692 -8.317 1.00 94.12 338 LEU A O 1
ATOM 2709 N N . LEU A 1 339 ? 5.467 11.691 -8.816 1.00 94.44 339 LEU A N 1
ATOM 2710 C CA . LEU A 1 339 ? 6.676 10.933 -8.495 1.00 94.44 339 LEU A CA 1
ATOM 2711 C C . LEU A 1 339 ? 7.794 11.184 -9.506 1.00 94.44 339 LEU A C 1
ATOM 2713 O O . LEU A 1 339 ? 8.943 11.341 -9.111 1.00 94.44 339 LEU A O 1
ATOM 2717 N N . LEU A 1 340 ? 7.469 11.211 -10.801 1.00 93.31 340 LEU A N 1
ATOM 2718 C CA . LEU A 1 340 ? 8.449 11.264 -11.885 1.00 93.31 340 LEU A CA 1
ATOM 2719 C C . LEU A 1 340 ? 8.289 12.522 -12.752 1.00 93.31 340 LEU A C 1
ATOM 2721 O O . LEU A 1 340 ? 9.281 13.170 -13.071 1.00 93.31 340 LEU A O 1
ATOM 2725 N N . GLY A 1 341 ? 7.055 12.895 -13.103 1.00 91.56 341 GLY A N 1
ATOM 2726 C CA . GLY A 1 341 ? 6.756 13.980 -14.046 1.00 91.56 341 GLY A CA 1
ATOM 2727 C C . GLY A 1 341 ? 7.282 15.360 -13.637 1.00 91.56 341 GLY A C 1
ATOM 2728 O O . GLY A 1 341 ? 7.928 16.011 -14.455 1.00 91.56 341 GLY A O 1
ATOM 2729 N N . GLN A 1 342 ? 7.064 15.794 -12.392 1.00 89.75 342 GLN A N 1
ATOM 2730 C CA . GLN A 1 342 ? 7.561 17.075 -11.863 1.00 89.75 342 GLN A CA 1
ATOM 2731 C C . GLN A 1 342 ? 9.092 17.115 -11.871 1.00 89.75 342 GLN A C 1
ATOM 2733 O O . GLN A 1 342 ? 9.681 17.990 -12.498 1.00 89.75 342 GLN A O 1
ATOM 2738 N N . THR A 1 343 ? 9.730 16.087 -11.295 1.00 89.75 343 THR A N 1
ATOM 2739 C CA . THR A 1 343 ? 11.200 15.989 -11.245 1.00 89.75 343 THR A CA 1
ATOM 2740 C C . THR A 1 343 ? 11.807 15.970 -12.652 1.00 89.75 343 THR A C 1
ATOM 2742 O O . THR A 1 343 ? 12.800 16.644 -12.905 1.00 89.75 343 THR A O 1
ATOM 2745 N N . LEU A 1 344 ? 11.223 15.223 -13.595 1.00 92.62 344 LEU A N 1
ATOM 2746 C CA . LEU A 1 344 ? 11.710 15.203 -14.975 1.00 92.62 344 LEU A CA 1
ATOM 2747 C C . LEU A 1 344 ? 11.492 16.538 -15.690 1.00 92.62 344 LEU A C 1
ATOM 2749 O O . LEU A 1 344 ? 12.371 16.955 -16.435 1.00 92.62 344 LEU A O 1
ATOM 2753 N N . SER A 1 345 ? 10.351 17.198 -15.488 1.00 91.00 345 SER A N 1
ATOM 2754 C CA . SER A 1 345 ? 10.047 18.467 -16.163 1.00 91.00 345 SER A CA 1
ATOM 2755 C C . SER A 1 345 ? 11.030 19.559 -15.742 1.00 91.00 345 SER A C 1
ATOM 2757 O O . SER A 1 345 ? 11.671 20.145 -16.609 1.00 91.00 345 SER A O 1
ATOM 2759 N N . GLU A 1 346 ? 11.269 19.714 -14.436 1.00 89.06 346 GLU A N 1
ATOM 2760 C CA . GLU A 1 346 ? 12.273 20.641 -13.883 1.00 89.06 346 GLU A CA 1
ATOM 2761 C C . GLU A 1 346 ? 13.681 20.381 -14.448 1.00 89.06 346 GLU A C 1
ATOM 2763 O O . GLU A 1 346 ? 14.447 21.298 -14.744 1.00 89.06 346 GLU A O 1
ATOM 2768 N N . LEU A 1 347 ? 14.044 19.108 -14.638 1.00 88.50 347 LEU A N 1
ATOM 2769 C CA . LEU A 1 347 ? 15.340 18.738 -15.206 1.00 88.50 347 LEU A CA 1
ATOM 2770 C C . LEU A 1 347 ? 15.394 18.940 -16.730 1.00 88.50 347 LEU A C 1
ATOM 2772 O O . LEU A 1 347 ? 16.472 19.110 -17.297 1.00 88.50 347 LEU A O 1
ATOM 2776 N N . VAL A 1 348 ? 14.278 18.917 -17.441 1.00 87.38 348 VAL A N 1
ATOM 2777 C CA . VAL A 1 348 ? 14.285 18.956 -18.909 1.00 87.38 348 VAL A CA 1
ATOM 2778 C C . VAL A 1 348 ? 14.055 20.359 -19.474 1.00 87.38 348 VAL A C 1
ATOM 2780 O O . VAL A 1 348 ? 14.515 20.615 -20.585 1.00 87.38 348 VAL A O 1
ATOM 2783 N N . GLU A 1 349 ? 13.474 21.292 -18.714 1.00 79.44 349 GLU A N 1
ATOM 2784 C CA . GLU A 1 349 ? 13.249 22.691 -19.135 1.00 79.44 349 GLU A CA 1
ATOM 2785 C C . GLU A 1 349 ? 14.505 23.351 -19.747 1.00 79.44 349 GLU A C 1
ATOM 2787 O O . GLU A 1 349 ? 14.445 23.939 -20.828 1.00 79.44 349 GLU A O 1
ATOM 2792 N N . ASN A 1 350 ? 15.680 23.122 -19.151 1.00 62.88 350 ASN A N 1
ATOM 2793 C CA . ASN A 1 350 ? 16.963 23.672 -19.621 1.00 62.88 350 ASN A CA 1
ATOM 2794 C C . ASN A 1 350 ? 17.534 22.999 -20.893 1.00 62.88 350 ASN A C 1
ATOM 2796 O O . ASN A 1 350 ? 18.530 23.457 -21.458 1.00 62.88 350 ASN A O 1
ATOM 2800 N N . VAL A 1 351 ? 16.964 21.871 -21.331 1.00 64.75 351 VAL A N 1
ATOM 2801 C CA . VAL A 1 351 ? 17.414 21.114 -22.516 1.00 64.75 351 VAL A CA 1
ATOM 2802 C C . VAL A 1 351 ? 16.703 21.612 -23.777 1.00 64.75 351 VAL A C 1
ATOM 2804 O O . VAL A 1 351 ? 17.308 21.667 -24.850 1.00 64.75 351 VAL A O 1
ATOM 2807 N N . THR A 1 352 ? 15.436 22.014 -23.651 1.00 52.28 352 THR A N 1
ATOM 2808 C CA . THR A 1 352 ? 14.588 22.442 -24.772 1.00 52.28 352 THR A CA 1
ATOM 2809 C C . THR A 1 352 ? 14.994 23.784 -25.389 1.00 52.28 352 THR A C 1
ATOM 2811 O O . THR A 1 352 ? 14.860 23.935 -26.600 1.00 52.28 352 THR A O 1
ATOM 2814 N N . GLU A 1 353 ? 15.583 24.712 -24.629 1.00 37.31 353 GLU A N 1
ATOM 2815 C CA . GLU A 1 353 ? 16.007 26.030 -25.146 1.00 37.31 353 GLU A CA 1
ATOM 2816 C C . GLU A 1 353 ? 17.217 25.974 -26.103 1.00 37.31 353 GLU A C 1
ATOM 2818 O O . GLU A 1 353 ? 17.433 26.892 -26.885 1.00 37.31 353 GLU A O 1
ATOM 2823 N N . ASN A 1 354 ? 17.987 24.879 -26.112 1.00 40.03 354 ASN A N 1
ATOM 2824 C CA . ASN A 1 354 ? 19.272 24.787 -26.828 1.00 40.03 354 ASN A CA 1
ATOM 2825 C C . ASN A 1 354 ? 19.243 23.928 -28.109 1.00 40.03 354 ASN A C 1
ATOM 2827 O O . ASN A 1 354 ? 20.297 23.515 -28.602 1.00 40.03 354 ASN A O 1
ATOM 2831 N N . SER A 1 355 ? 18.058 23.594 -28.631 1.00 38.09 355 SER A N 1
ATOM 2832 C CA . SER A 1 355 ? 17.899 22.663 -29.767 1.00 38.09 355 SER A CA 1
ATOM 2833 C C . SER A 1 355 ? 17.312 23.280 -31.046 1.00 38.09 355 SER A C 1
ATOM 2835 O O . SER A 1 355 ? 17.020 22.557 -31.998 1.00 38.09 355 SER A O 1
ATOM 2837 N N . SER A 1 356 ? 17.207 24.608 -31.131 1.00 30.39 356 SER A N 1
ATOM 2838 C CA . SER A 1 356 ? 16.698 25.316 -32.311 1.00 30.39 356 SER A CA 1
ATOM 2839 C C . SER A 1 356 ? 17.803 25.910 -33.195 1.00 30.39 356 SER A C 1
ATOM 2841 O O . SER A 1 356 ? 17.858 27.120 -33.353 1.00 30.39 356 SER A O 1
ATOM 2843 N N . GLU A 1 357 ? 18.642 25.080 -33.820 1.00 29.08 357 GLU A N 1
ATOM 2844 C CA . GLU A 1 357 ? 19.330 25.449 -35.071 1.00 29.08 357 GLU A CA 1
ATOM 2845 C C . GLU A 1 357 ? 19.403 24.220 -35.989 1.00 29.08 357 GLU A C 1
ATOM 2847 O O . GLU A 1 357 ? 20.153 23.273 -35.754 1.00 29.08 357 GLU A O 1
ATOM 2852 N N . GLY A 1 358 ? 18.550 24.207 -37.016 1.00 29.64 358 GLY A N 1
ATOM 2853 C CA . GLY A 1 358 ? 18.594 23.218 -38.092 1.00 29.64 358 GLY A CA 1
ATOM 2854 C C . GLY A 1 358 ? 19.729 23.522 -39.081 1.00 29.64 358 GLY A C 1
ATOM 2855 O O . GLY A 1 358 ? 20.125 24.680 -39.221 1.00 29.64 358 GLY A O 1
ATOM 2856 N N . PRO A 1 359 ? 20.261 22.519 -39.799 1.00 34.09 359 PRO A N 1
ATOM 2857 C CA . PRO A 1 359 ? 21.319 22.746 -40.770 1.00 34.09 359 PRO A CA 1
ATOM 2858 C C . PRO A 1 359 ? 20.737 23.365 -42.049 1.00 34.09 359 PRO A C 1
ATOM 2860 O O . PRO A 1 359 ? 20.049 22.698 -42.822 1.00 34.09 359 PRO A O 1
ATOM 2863 N N . SER A 1 360 ? 21.030 24.644 -42.284 1.00 29.56 360 SER A N 1
ATOM 2864 C CA . SER A 1 360 ? 20.769 25.313 -43.560 1.00 29.56 360 SER A CA 1
ATOM 2865 C C . SER A 1 360 ? 21.634 24.701 -44.663 1.00 29.56 360 SER A C 1
ATOM 2867 O O . SER A 1 360 ? 22.864 24.740 -44.607 1.00 29.56 360 SER A O 1
ATOM 2869 N N . ALA A 1 361 ? 20.983 24.149 -45.683 1.00 36.50 361 ALA A N 1
ATOM 2870 C CA . ALA A 1 361 ? 21.606 23.784 -46.946 1.00 36.50 361 ALA A CA 1
ATOM 2871 C C . ALA A 1 361 ? 21.994 25.049 -47.737 1.00 36.50 361 ALA A C 1
ATOM 2873 O O . ALA A 1 361 ? 21.199 25.979 -47.854 1.00 36.50 361 ALA A O 1
ATOM 2874 N N . GLY A 1 362 ? 23.200 25.076 -48.309 1.00 28.89 362 GLY A N 1
ATOM 2875 C CA . GLY A 1 362 ? 23.654 26.149 -49.201 1.00 28.89 362 GLY A CA 1
ATOM 2876 C C . GLY A 1 362 ? 25.146 26.042 -49.511 1.00 28.89 362 GLY A C 1
ATOM 2877 O O . GLY A 1 362 ? 25.972 26.044 -48.605 1.00 28.89 362 GLY A O 1
ATOM 2878 N N . GLY A 1 363 ? 25.483 25.874 -50.789 1.00 28.48 363 GLY A N 1
ATOM 2879 C CA . GLY A 1 363 ? 26.815 25.505 -51.267 1.00 28.48 363 GLY A CA 1
ATOM 2880 C C . GLY A 1 363 ? 27.829 26.647 -51.401 1.00 28.48 363 GLY A C 1
ATOM 2881 O O . GLY A 1 363 ? 27.487 27.822 -51.377 1.00 28.48 363 GLY A O 1
ATOM 2882 N N . GLY A 1 364 ? 29.077 26.248 -51.670 1.00 29.88 364 GLY A N 1
ATOM 2883 C CA . GLY A 1 364 ? 29.967 26.969 -52.583 1.00 29.88 364 GLY A CA 1
ATOM 2884 C C . GLY A 1 364 ? 30.949 27.991 -51.996 1.00 29.88 364 GLY A C 1
ATOM 2885 O O . GLY A 1 364 ? 30.591 29.106 -51.645 1.00 29.88 364 GLY A O 1
ATOM 2886 N N . SER A 1 365 ? 32.232 27.639 -52.130 1.00 30.05 365 SER A N 1
ATOM 2887 C CA . SER A 1 365 ? 33.415 28.504 -52.300 1.00 30.05 365 SER A CA 1
ATOM 2888 C C . SER A 1 365 ? 34.176 29.036 -51.066 1.00 30.05 365 SER A C 1
ATOM 2890 O O . SER A 1 365 ? 33.704 29.800 -50.231 1.00 30.05 365 SER A O 1
ATOM 2892 N N . SER A 1 366 ? 35.427 28.560 -51.015 1.00 41.66 366 SER A N 1
ATOM 2893 C CA . SER A 1 366 ? 36.668 29.158 -50.506 1.00 41.66 366 SER A CA 1
ATOM 2894 C C . SER A 1 366 ? 36.589 30.477 -49.730 1.00 41.66 366 SER A C 1
ATOM 2896 O O . SER A 1 366 ? 36.401 31.527 -50.331 1.00 41.66 366 SER A O 1
ATOM 2898 N N . ASN A 1 367 ? 36.929 30.428 -48.435 1.00 32.41 367 ASN A N 1
ATOM 2899 C CA . ASN A 1 367 ? 37.618 31.511 -47.717 1.00 32.41 367 ASN A CA 1
ATOM 2900 C C . ASN A 1 367 ? 38.297 30.964 -46.444 1.00 32.41 367 ASN A C 1
ATOM 2902 O O . ASN A 1 367 ? 37.740 30.976 -45.349 1.00 32.41 367 ASN A O 1
ATOM 2906 N N . ILE A 1 368 ? 39.523 30.453 -46.597 1.00 49.56 368 ILE A N 1
ATOM 2907 C CA . ILE A 1 368 ? 40.307 29.811 -45.520 1.00 49.56 368 ILE A CA 1
ATOM 2908 C C . ILE A 1 368 ? 40.917 30.844 -44.546 1.00 49.56 368 ILE A C 1
ATOM 2910 O O . ILE A 1 368 ? 41.208 30.515 -43.400 1.00 49.56 368 ILE A O 1
ATOM 2914 N N . LEU A 1 369 ? 41.022 32.120 -44.933 1.00 44.78 369 LEU A N 1
ATOM 2915 C CA . LEU A 1 369 ? 41.713 33.150 -44.142 1.00 44.78 369 LEU A CA 1
ATOM 2916 C C . LEU A 1 369 ? 40.846 33.901 -43.115 1.00 44.78 369 LEU A C 1
ATOM 2918 O O . LEU A 1 369 ? 41.398 34.594 -42.267 1.00 44.78 369 LEU A O 1
ATOM 2922 N N . LYS A 1 370 ? 39.517 33.721 -43.105 1.00 38.53 370 LYS A N 1
ATOM 2923 C CA . LYS A 1 370 ? 38.642 34.334 -42.079 1.00 38.53 370 LYS A CA 1
ATOM 2924 C C . LYS A 1 370 ? 38.397 33.444 -40.848 1.00 38.53 370 LYS A C 1
ATOM 2926 O O . LYS A 1 370 ? 37.993 33.945 -39.811 1.00 38.53 370 LYS A O 1
ATOM 2931 N N . ARG A 1 371 ? 38.732 32.145 -40.911 1.00 43.44 371 ARG A N 1
ATOM 2932 C CA . ARG A 1 371 ? 38.533 31.176 -39.807 1.00 43.44 371 ARG A CA 1
ATOM 2933 C C . ARG A 1 371 ? 39.592 31.215 -38.698 1.00 43.44 371 ARG A C 1
ATOM 2935 O O . ARG A 1 371 ? 39.377 30.624 -37.646 1.00 43.44 371 ARG A O 1
ATOM 2942 N N . ALA A 1 372 ? 40.725 31.886 -38.903 1.00 37.72 372 ALA A N 1
ATOM 2943 C CA . ALA A 1 372 ? 41.807 31.899 -37.914 1.00 37.72 372 ALA A CA 1
ATOM 2944 C C . ALA A 1 372 ? 41.668 33.011 -36.855 1.00 37.72 372 ALA A C 1
ATOM 2946 O O . ALA A 1 372 ? 42.233 32.877 -35.771 1.00 37.72 372 ALA A O 1
ATOM 2947 N N . LEU A 1 373 ? 40.900 34.076 -37.129 1.00 38.97 373 LEU A N 1
ATOM 2948 C CA . LEU A 1 373 ? 40.726 35.193 -36.189 1.00 38.97 373 LEU A CA 1
ATOM 2949 C C . LEU A 1 373 ? 39.511 35.016 -35.257 1.00 38.97 373 LEU A C 1
ATOM 2951 O O . LEU A 1 373 ? 39.584 35.392 -34.090 1.00 38.97 373 LEU A O 1
ATOM 2955 N N . ASP A 1 374 ? 38.458 34.329 -35.713 1.00 37.97 374 ASP A N 1
ATOM 2956 C CA . ASP A 1 374 ? 37.290 33.988 -34.879 1.00 37.97 374 ASP A CA 1
ATOM 2957 C C . ASP A 1 374 ? 37.589 32.875 -33.855 1.00 37.97 374 ASP A C 1
ATOM 2959 O O . ASP A 1 374 ? 36.872 32.697 -32.869 1.00 37.97 374 ASP A O 1
ATOM 2963 N N . HIS A 1 375 ? 38.712 32.166 -34.014 1.00 40.66 375 HIS A N 1
ATOM 2964 C CA . HIS A 1 375 ? 39.138 31.106 -33.098 1.00 40.66 375 HIS A CA 1
ATOM 2965 C C . HIS A 1 375 ? 39.694 31.606 -31.751 1.00 40.66 375 HIS A C 1
ATOM 2967 O O . HIS A 1 375 ? 39.971 30.784 -30.872 1.00 40.66 375 HIS A O 1
ATOM 2973 N N . ARG A 1 376 ? 39.840 32.927 -31.555 1.00 36.47 376 ARG A N 1
ATOM 2974 C CA . ARG A 1 376 ? 40.336 33.514 -30.295 1.00 36.47 376 ARG A CA 1
ATOM 2975 C C . ARG A 1 376 ? 39.306 34.287 -29.467 1.00 36.47 376 ARG A C 1
ATOM 2977 O O . ARG A 1 376 ? 39.606 34.545 -28.308 1.00 36.47 376 ARG A O 1
ATOM 2984 N N . SER A 1 377 ? 38.108 34.584 -29.983 1.00 34.22 377 SER A N 1
ATOM 2985 C CA . SER A 1 377 ? 37.138 35.448 -29.278 1.00 34.22 377 SER A CA 1
ATOM 2986 C C . SER A 1 377 ? 35.862 34.757 -28.768 1.00 34.22 377 SER A C 1
ATOM 2988 O O . SER A 1 377 ? 35.065 35.420 -28.118 1.00 34.22 377 SER A O 1
ATOM 2990 N N . ASN A 1 378 ? 35.662 33.450 -28.996 1.00 35.78 378 ASN A N 1
ATOM 2991 C CA . ASN A 1 378 ? 34.414 32.759 -28.608 1.00 35.78 378 ASN A CA 1
ATOM 2992 C C . ASN A 1 378 ? 34.597 31.503 -27.731 1.00 35.78 378 ASN A C 1
ATOM 2994 O O . ASN A 1 378 ? 33.765 30.599 -27.722 1.00 35.78 378 ASN A O 1
ATOM 2998 N N . ARG A 1 379 ? 35.692 31.421 -26.964 1.00 35.47 379 ARG A N 1
ATOM 2999 C CA . ARG A 1 379 ? 35.957 30.289 -26.048 1.00 35.47 379 ARG A CA 1
ATOM 3000 C C . ARG A 1 379 ? 35.284 30.397 -24.674 1.00 35.47 379 ARG A C 1
ATOM 3002 O O . ARG A 1 379 ? 35.502 29.536 -23.827 1.00 35.47 379 ARG A O 1
ATOM 3009 N N . THR A 1 380 ? 34.453 31.406 -24.458 1.00 37.75 380 THR A N 1
ATOM 3010 C CA . THR A 1 380 ? 33.738 31.629 -23.201 1.00 37.75 380 THR A CA 1
ATOM 3011 C C . THR A 1 380 ? 32.238 31.686 -23.485 1.00 37.75 380 THR A C 1
ATOM 3013 O O . THR A 1 380 ? 31.781 32.646 -24.092 1.00 37.75 380 THR A O 1
ATOM 3016 N N . ASN A 1 381 ? 31.505 30.665 -23.018 1.00 37.22 381 ASN A N 1
ATOM 3017 C CA . ASN A 1 381 ? 30.034 30.597 -22.868 1.00 37.22 381 ASN A CA 1
ATOM 3018 C C . ASN A 1 381 ? 29.183 29.884 -23.940 1.00 37.22 381 ASN A C 1
ATOM 3020 O O . ASN A 1 381 ? 28.123 30.375 -24.306 1.00 37.22 381 ASN A O 1
ATOM 3024 N N . ALA A 1 382 ? 29.553 28.661 -24.342 1.00 39.28 382 ALA A N 1
ATOM 3025 C CA . ALA A 1 382 ? 28.575 27.689 -24.871 1.00 39.28 382 ALA A CA 1
ATOM 3026 C C . ALA A 1 382 ? 28.983 26.223 -24.609 1.00 39.28 382 ALA A C 1
ATOM 3028 O O . ALA A 1 382 ? 28.861 25.352 -25.471 1.00 39.28 382 ALA A O 1
ATOM 3029 N N . ALA A 1 383 ? 29.520 25.918 -23.425 1.00 43.59 383 ALA A N 1
ATOM 3030 C CA . ALA A 1 383 ? 29.685 24.523 -23.028 1.00 43.59 383 ALA A CA 1
ATOM 3031 C C . ALA A 1 383 ? 28.301 23.978 -22.654 1.00 43.59 383 ALA A C 1
ATOM 3033 O O . ALA A 1 383 ? 27.769 24.348 -21.610 1.00 43.59 383 ALA A O 1
ATOM 3034 N N . LYS A 1 384 ? 27.707 23.116 -23.495 1.00 56.62 384 LYS A N 1
ATOM 3035 C CA . LYS A 1 384 ? 26.530 22.319 -23.111 1.00 56.62 384 LYS A CA 1
ATOM 3036 C C . LYS A 1 384 ? 26.849 21.636 -21.779 1.00 56.62 384 LYS A C 1
ATOM 3038 O O . LYS A 1 384 ? 27.687 20.730 -21.737 1.00 56.62 384 LYS A O 1
ATOM 3043 N N . HIS A 1 385 ? 26.240 22.110 -20.694 1.00 63.78 385 HIS A N 1
ATOM 3044 C CA . HIS A 1 385 ? 26.443 21.533 -19.374 1.00 63.78 385 HIS A CA 1
ATOM 3045 C C . HIS A 1 385 ? 25.708 20.196 -19.340 1.00 63.78 385 HIS A C 1
ATOM 3047 O O . HIS A 1 385 ? 24.515 20.119 -19.066 1.00 63.78 385 HIS A O 1
ATOM 3053 N N . HIS A 1 386 ? 26.424 19.129 -19.675 1.00 78.19 386 HIS A N 1
ATOM 3054 C CA . HIS A 1 386 ? 25.883 17.785 -19.584 1.00 78.19 386 HIS A CA 1
ATOM 3055 C C . HIS A 1 386 ? 25.758 17.382 -18.116 1.00 78.19 386 HIS A C 1
ATOM 3057 O O . HIS A 1 386 ? 26.593 17.748 -17.281 1.00 78.19 386 HIS A O 1
ATOM 3063 N N . ARG A 1 387 ? 24.715 16.617 -17.804 1.00 85.06 387 ARG A N 1
ATOM 3064 C CA . ARG A 1 387 ? 24.549 15.995 -16.493 1.00 85.06 387 ARG A CA 1
ATOM 3065 C C . ARG A 1 387 ? 25.483 14.806 -16.376 1.00 85.06 387 ARG A C 1
ATOM 3067 O O . ARG A 1 387 ? 25.726 14.091 -17.345 1.00 85.06 387 ARG A O 1
ATOM 3074 N N . LYS A 1 388 ? 26.005 14.591 -15.174 1.00 86.62 388 LYS A N 1
ATOM 3075 C CA . LYS A 1 388 ? 26.866 13.449 -14.885 1.00 86.62 388 LYS A CA 1
ATOM 3076 C C . LYS A 1 388 ? 26.010 12.270 -14.427 1.00 86.62 388 LYS A C 1
ATOM 3078 O O . LYS A 1 388 ? 25.196 12.422 -13.520 1.00 86.62 388 LYS A O 1
ATOM 3083 N N . LEU A 1 389 ? 26.234 11.095 -15.013 1.00 88.06 389 LEU A N 1
ATOM 3084 C CA . LEU A 1 389 ? 25.669 9.843 -14.510 1.00 88.06 389 LEU A CA 1
ATOM 3085 C C . LEU A 1 389 ? 26.085 9.640 -13.039 1.00 88.06 389 LEU A C 1
ATOM 3087 O O . LEU A 1 389 ? 27.262 9.805 -12.705 1.00 88.06 389 LEU A O 1
ATOM 3091 N N . GLY A 1 390 ? 25.121 9.334 -12.170 1.00 84.94 390 GLY A N 1
ATOM 3092 C CA . GLY A 1 390 ? 25.331 9.214 -10.723 1.00 84.94 390 GLY A CA 1
ATOM 3093 C C . GLY A 1 390 ? 25.348 10.541 -9.947 1.00 84.94 390 GLY A C 1
ATOM 3094 O O . GLY A 1 390 ? 25.709 10.547 -8.770 1.00 84.94 390 GLY A O 1
ATOM 3095 N N . SER A 1 391 ? 24.983 11.678 -10.563 1.00 90.56 391 SER A N 1
ATOM 3096 C CA . SER A 1 391 ? 24.678 12.901 -9.798 1.00 90.56 391 SER A CA 1
ATOM 3097 C C . SER A 1 391 ? 23.467 12.678 -8.877 1.00 90.56 391 SER A C 1
ATOM 3099 O O . SER A 1 391 ? 22.643 11.813 -9.179 1.00 90.56 391 SER A O 1
ATOM 3101 N N . PRO A 1 392 ? 23.297 13.445 -7.785 1.00 91.56 392 PRO A N 1
ATOM 3102 C CA . PRO A 1 392 ? 22.161 13.277 -6.873 1.00 91.56 392 PRO A CA 1
ATOM 3103 C C . PRO A 1 392 ? 20.793 13.294 -7.575 1.00 91.56 392 PRO A C 1
ATOM 3105 O O . PRO A 1 392 ? 19.924 12.479 -7.270 1.00 91.56 392 PRO A O 1
ATOM 3108 N N . GLU A 1 393 ? 20.617 14.171 -8.563 1.00 90.69 393 GLU A N 1
ATOM 3109 C CA . GLU A 1 393 ? 19.395 14.294 -9.362 1.00 90.69 393 GLU A CA 1
ATOM 3110 C C . GLU A 1 393 ? 19.195 13.073 -10.266 1.00 90.69 393 GLU A C 1
ATOM 3112 O O . GLU A 1 393 ? 18.091 12.536 -10.354 1.00 90.69 393 GLU A O 1
ATOM 3117 N N . CYS A 1 394 ? 20.273 12.593 -10.898 1.00 92.44 394 CYS A N 1
ATOM 3118 C CA . CYS A 1 394 ? 20.243 11.380 -11.707 1.00 92.44 394 CYS A CA 1
ATOM 3119 C C . CYS A 1 394 ? 19.910 10.154 -10.860 1.00 92.44 394 CYS A C 1
ATOM 3121 O O . CYS A 1 394 ? 19.062 9.356 -11.248 1.00 92.44 394 CYS A O 1
ATOM 3123 N N . THR A 1 395 ? 20.525 10.023 -9.688 1.00 93.69 395 THR A N 1
ATOM 3124 C CA . THR A 1 395 ? 20.263 8.931 -8.750 1.00 93.69 395 THR A CA 1
ATOM 3125 C C . THR A 1 395 ? 18.821 8.975 -8.250 1.00 93.69 395 THR A C 1
ATOM 3127 O O . THR A 1 395 ? 18.179 7.930 -8.165 1.00 93.69 395 THR A O 1
ATOM 3130 N N . LYS A 1 396 ? 18.261 10.166 -7.992 1.00 95.12 396 LYS A N 1
ATOM 3131 C CA . LYS A 1 396 ? 16.838 10.333 -7.652 1.00 95.12 396 LYS A CA 1
ATOM 3132 C C . LYS A 1 396 ? 15.930 9.796 -8.765 1.00 95.12 396 LYS A C 1
ATOM 3134 O O . LYS A 1 396 ? 15.092 8.940 -8.489 1.00 95.12 396 LYS A O 1
ATOM 3139 N N . VAL A 1 397 ? 16.114 10.241 -10.014 1.00 95.81 397 VAL A N 1
ATOM 3140 C CA . VAL A 1 397 ? 15.335 9.744 -11.171 1.00 95.81 397 VAL A CA 1
ATOM 3141 C C . VAL A 1 397 ? 15.516 8.236 -11.343 1.00 95.81 397 VAL A C 1
ATOM 3143 O O . VAL A 1 397 ? 14.545 7.512 -11.560 1.00 95.81 397 VAL A O 1
ATOM 3146 N N . ALA A 1 398 ? 16.741 7.741 -11.183 1.00 96.25 398 ALA A N 1
ATOM 3147 C CA . ALA A 1 398 ? 17.062 6.332 -11.327 1.00 96.25 398 ALA A CA 1
ATOM 3148 C C . ALA A 1 398 ? 16.394 5.450 -10.261 1.00 96.25 398 ALA A C 1
ATOM 3150 O O . ALA A 1 398 ? 15.888 4.374 -10.578 1.00 96.25 398 ALA A O 1
ATOM 3151 N N . LEU A 1 399 ? 16.316 5.911 -9.011 1.00 96.56 399 LEU A N 1
ATOM 3152 C CA . LEU A 1 399 ? 15.606 5.222 -7.931 1.00 96.56 399 LEU A CA 1
ATOM 3153 C C . LEU A 1 399 ? 14.083 5.251 -8.121 1.00 96.56 399 LEU A C 1
ATOM 3155 O O . LEU A 1 399 ? 13.420 4.245 -7.876 1.00 96.56 399 LEU A O 1
ATOM 3159 N N . LEU A 1 400 ? 13.527 6.357 -8.620 1.00 96.81 400 LEU A N 1
ATOM 3160 C CA . LEU A 1 400 ? 12.110 6.432 -8.999 1.00 96.81 400 LEU A CA 1
ATOM 3161 C C . LEU A 1 400 ? 11.788 5.473 -10.154 1.00 96.81 400 LEU A C 1
ATOM 3163 O O . LEU A 1 400 ? 10.770 4.786 -10.129 1.00 96.81 400 LEU A O 1
ATOM 3167 N N . CYS A 1 401 ? 12.680 5.357 -11.140 1.00 97.00 401 CYS A N 1
ATOM 3168 C CA . CYS A 1 401 ? 12.546 4.352 -12.192 1.00 97.00 401 CYS A CA 1
ATOM 3169 C C . CYS A 1 401 ? 12.715 2.927 -11.644 1.00 97.00 401 CYS A C 1
ATOM 3171 O O . CYS A 1 401 ? 12.000 2.022 -12.066 1.00 97.00 401 CYS A O 1
ATOM 3173 N N . SER A 1 402 ? 13.607 2.727 -10.670 1.00 96.44 402 SER A N 1
ATOM 3174 C CA . SER A 1 402 ? 13.802 1.432 -10.005 1.00 96.44 402 SER A CA 1
ATOM 3175 C C . SER A 1 402 ? 12.530 0.959 -9.304 1.00 96.44 402 SER A C 1
ATOM 3177 O O . SER A 1 402 ? 12.228 -0.229 -9.352 1.00 96.44 402 SER A O 1
ATOM 3179 N N . LEU A 1 403 ? 11.740 1.868 -8.721 1.00 97.62 403 LEU A N 1
ATOM 3180 C CA . LEU A 1 403 ? 10.426 1.546 -8.157 1.00 97.62 403 LEU A CA 1
ATOM 3181 C C . LEU A 1 403 ? 9.484 0.943 -9.211 1.00 97.62 403 LEU A C 1
ATOM 3183 O O . LEU A 1 403 ? 8.908 -0.120 -8.982 1.00 97.62 403 LEU A O 1
ATOM 3187 N N . TYR A 1 404 ? 9.357 1.569 -10.385 1.00 97.62 404 TYR A N 1
ATOM 3188 C CA . TYR A 1 404 ? 8.492 1.050 -11.451 1.00 97.62 404 TYR A CA 1
ATOM 3189 C C . TYR A 1 404 ? 9.055 -0.209 -12.112 1.00 97.62 404 TYR A C 1
ATOM 3191 O O . TYR A 1 404 ? 8.293 -1.116 -12.440 1.00 97.62 404 TYR A O 1
ATOM 3199 N N . GLN A 1 405 ? 10.376 -0.317 -12.254 1.00 96.44 405 GLN A N 1
ATOM 3200 C CA . GLN A 1 405 ? 11.002 -1.550 -12.722 1.00 96.44 405 GLN A CA 1
ATOM 3201 C C . GLN A 1 405 ? 10.717 -2.703 -11.749 1.00 96.44 405 GLN A C 1
ATOM 3203 O O . GLN A 1 405 ? 10.309 -3.785 -12.175 1.00 96.44 405 GLN A O 1
ATOM 3208 N N . THR A 1 406 ? 10.836 -2.452 -10.443 1.00 96.75 406 THR A N 1
ATOM 3209 C CA . THR A 1 406 ? 10.522 -3.438 -9.403 1.00 96.75 406 THR A CA 1
ATOM 3210 C C . THR A 1 406 ? 9.050 -3.840 -9.484 1.00 96.75 406 THR A C 1
ATOM 3212 O O . THR A 1 406 ? 8.726 -5.024 -9.371 1.00 96.75 406 THR A O 1
ATOM 3215 N N . ALA A 1 407 ? 8.151 -2.887 -9.757 1.00 97.50 407 ALA A N 1
ATOM 3216 C CA . ALA A 1 407 ? 6.739 -3.172 -9.991 1.00 97.50 407 ALA A CA 1
ATOM 3217 C C . ALA A 1 407 ? 6.526 -4.092 -11.206 1.00 97.50 407 ALA A C 1
ATOM 3219 O O . ALA A 1 407 ? 5.792 -5.071 -11.085 1.00 97.50 407 ALA A O 1
ATOM 3220 N N . LEU A 1 408 ? 7.207 -3.856 -12.337 1.00 96.12 408 LEU A N 1
ATOM 3221 C CA . LEU A 1 408 ? 7.147 -4.728 -13.523 1.00 96.12 408 LEU A CA 1
ATOM 3222 C C . LEU A 1 408 ? 7.669 -6.147 -13.237 1.00 96.12 408 LEU A C 1
ATOM 3224 O O . LEU A 1 408 ? 7.119 -7.119 -13.755 1.00 96.12 408 LEU A O 1
ATOM 3228 N N . GLY A 1 409 ? 8.721 -6.269 -12.420 1.00 93.50 409 GLY A N 1
ATOM 3229 C CA . GLY A 1 409 ? 9.308 -7.554 -12.026 1.00 93.50 409 GLY A CA 1
ATOM 3230 C C . GLY A 1 409 ? 8.502 -8.319 -10.970 1.00 93.50 409 GLY A C 1
ATOM 3231 O O . GLY A 1 409 ? 8.559 -9.547 -10.925 1.00 93.50 409 GLY A O 1
ATOM 3232 N N . THR A 1 410 ? 7.737 -7.610 -10.137 1.00 95.06 410 THR A N 1
ATOM 3233 C CA . THR A 1 410 ? 6.977 -8.189 -9.016 1.00 95.06 410 THR A CA 1
ATOM 3234 C C . THR A 1 410 ? 5.521 -8.465 -9.386 1.00 95.06 410 THR A C 1
ATOM 3236 O O . THR A 1 410 ? 5.001 -9.552 -9.137 1.00 95.06 410 THR A O 1
ATOM 3239 N N . LEU A 1 411 ? 4.841 -7.488 -9.989 1.00 95.56 411 LEU A N 1
ATOM 3240 C CA . LEU A 1 411 ? 3.417 -7.534 -10.331 1.00 95.56 411 LEU A CA 1
ATOM 3241 C C . LEU A 1 411 ? 3.238 -8.099 -11.746 1.00 95.56 411 LEU A C 1
ATOM 3243 O O . LEU A 1 411 ? 2.672 -7.454 -12.626 1.00 95.56 411 LEU A O 1
ATOM 3247 N N . THR A 1 412 ? 3.753 -9.307 -11.978 1.00 92.88 412 THR A N 1
ATOM 3248 C CA . THR A 1 412 ? 3.893 -9.899 -13.323 1.00 92.88 412 THR A CA 1
ATOM 3249 C C . THR A 1 412 ? 2.586 -9.954 -14.114 1.00 92.88 412 THR A C 1
ATOM 3251 O O . THR A 1 412 ? 2.598 -9.786 -15.332 1.00 92.88 412 THR A O 1
ATOM 3254 N N . GLN A 1 413 ? 1.448 -10.134 -13.435 1.00 94.81 413 GLN A N 1
ATOM 3255 C CA . GLN A 1 413 ? 0.126 -10.179 -14.071 1.00 94.81 413 GLN A CA 1
ATOM 3256 C C . GLN A 1 413 ? -0.420 -8.795 -14.459 1.00 94.81 413 GLN A C 1
ATOM 3258 O O . GLN A 1 413 ? -1.410 -8.723 -15.176 1.00 94.81 413 GLN A O 1
ATOM 3263 N N . LEU A 1 414 ? 0.198 -7.712 -13.980 1.00 96.06 414 LEU A N 1
ATOM 3264 C CA . LEU A 1 414 ? -0.184 -6.318 -14.238 1.00 96.06 414 LEU A CA 1
ATOM 3265 C C . LEU A 1 414 ? 0.865 -5.589 -15.097 1.00 96.06 414 LEU A C 1
ATOM 3267 O O . LEU A 1 414 ? 0.808 -4.372 -15.244 1.00 96.06 414 LEU A O 1
ATOM 3271 N N . LYS A 1 415 ? 1.841 -6.315 -15.669 1.00 95.12 415 LYS A N 1
ATOM 3272 C CA . LYS A 1 415 ? 2.967 -5.722 -16.408 1.00 95.12 415 LYS A CA 1
ATOM 3273 C C . LYS A 1 415 ? 2.499 -4.807 -17.544 1.00 95.12 415 LYS A C 1
ATOM 3275 O O . LYS A 1 415 ? 3.021 -3.706 -17.690 1.00 95.12 415 LYS A O 1
ATOM 3280 N N . LEU A 1 416 ? 1.517 -5.255 -18.331 1.00 94.69 416 LEU A N 1
ATOM 3281 C CA . LEU A 1 416 ? 0.968 -4.461 -19.433 1.00 94.69 416 LEU A CA 1
ATOM 3282 C C . LEU A 1 416 ? 0.253 -3.208 -18.921 1.00 94.69 416 LEU A C 1
ATOM 3284 O O . LEU A 1 416 ? 0.528 -2.129 -19.432 1.00 94.69 416 LEU A O 1
ATOM 3288 N N . ASP A 1 417 ? -0.565 -3.325 -17.871 1.00 95.56 417 ASP A N 1
ATOM 3289 C CA . ASP A 1 417 ? -1.262 -2.178 -17.273 1.00 95.56 417 ASP A CA 1
ATOM 3290 C C . ASP A 1 417 ? -0.278 -1.109 -16.774 1.00 95.56 417 ASP A C 1
ATOM 3292 O O . ASP A 1 417 ? -0.511 0.084 -16.966 1.00 95.56 417 ASP A O 1
ATOM 3296 N N . ILE A 1 418 ? 0.837 -1.533 -16.164 1.00 96.81 418 ILE A N 1
ATOM 3297 C CA . ILE A 1 418 ? 1.904 -0.635 -15.701 1.00 96.81 418 ILE A CA 1
ATOM 3298 C C . ILE A 1 418 ? 2.568 0.063 -16.894 1.00 96.81 418 ILE A C 1
ATOM 3300 O O . ILE A 1 418 ? 2.692 1.286 -16.888 1.00 96.81 418 ILE A O 1
ATOM 3304 N N . LEU A 1 419 ? 2.977 -0.684 -17.929 1.00 96.06 419 LEU A N 1
ATOM 3305 C CA . LEU A 1 419 ? 3.622 -0.108 -19.118 1.00 96.06 419 LEU A CA 1
ATOM 3306 C C . LEU A 1 419 ? 2.704 0.891 -19.826 1.00 96.06 419 LEU A C 1
ATOM 3308 O O . LEU A 1 419 ? 3.129 2.006 -20.122 1.00 96.06 419 LEU A O 1
ATOM 3312 N N . THR A 1 420 ? 1.440 0.528 -20.039 1.00 94.25 420 THR A N 1
ATOM 3313 C CA . THR A 1 420 ? 0.419 1.419 -20.599 1.00 94.25 420 THR A CA 1
ATOM 3314 C C . THR A 1 420 ? 0.262 2.669 -19.729 1.00 94.25 420 THR A C 1
ATOM 3316 O O . THR A 1 420 ? 0.335 3.787 -20.239 1.00 94.25 420 THR A O 1
ATOM 3319 N N . GLY A 1 421 ? 0.135 2.506 -18.409 1.00 93.50 421 GLY A N 1
ATOM 3320 C CA . GLY A 1 421 ? 0.007 3.618 -17.468 1.00 93.50 421 GLY A CA 1
ATOM 3321 C C . GLY A 1 421 ? 1.180 4.596 -17.484 1.00 93.50 421 GLY A C 1
ATOM 3322 O O . GLY A 1 421 ? 0.953 5.789 -17.322 1.00 93.50 421 GLY A O 1
ATOM 3323 N N . LEU A 1 422 ? 2.406 4.119 -17.725 1.00 94.12 422 LEU A N 1
ATOM 3324 C CA . LEU A 1 422 ? 3.611 4.952 -17.826 1.00 94.12 422 LEU A CA 1
ATOM 3325 C C . LEU A 1 422 ? 3.780 5.615 -19.203 1.00 94.12 422 LEU A C 1
ATOM 3327 O O . LEU A 1 422 ? 4.278 6.738 -19.276 1.00 94.12 422 LEU A O 1
ATOM 3331 N N . CYS A 1 423 ? 3.387 4.938 -20.287 1.00 90.06 423 CYS A N 1
ATOM 3332 C CA . CYS A 1 423 ? 3.605 5.416 -21.658 1.00 90.06 423 CYS A CA 1
ATOM 3333 C C . CYS A 1 423 ? 2.580 6.462 -22.106 1.00 90.06 423 CYS A C 1
ATOM 3335 O O . CYS A 1 423 ? 2.944 7.396 -22.811 1.00 90.06 423 CYS A O 1
ATOM 3337 N N . TYR A 1 424 ? 1.315 6.320 -21.701 1.00 79.25 424 TYR A N 1
ATOM 3338 C CA . TYR A 1 424 ? 0.225 7.190 -22.165 1.00 79.25 424 TYR A CA 1
ATOM 3339 C C . TYR A 1 424 ? 0.083 8.504 -21.382 1.00 79.25 424 TYR A C 1
ATOM 3341 O O . TYR A 1 424 ? -0.821 9.287 -21.656 1.00 79.25 424 TYR A O 1
ATOM 3349 N N . GL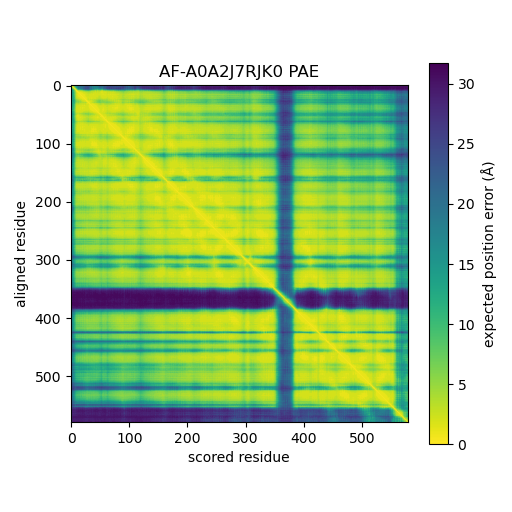N A 1 425 ? 0.958 8.778 -20.412 1.00 76.88 425 GLN A N 1
ATOM 3350 C CA . GLN A 1 425 ? 0.998 10.089 -19.762 1.00 76.88 425 GLN A CA 1
ATOM 3351 C C . GLN A 1 425 ? 1.765 11.065 -20.656 1.00 76.88 425 GLN A C 1
ATOM 3353 O O . GLN A 1 425 ? 2.974 10.897 -20.829 1.00 76.88 425 GLN A O 1
ATOM 3358 N N . ASP A 1 426 ? 1.070 12.087 -21.170 1.00 69.50 426 ASP A N 1
ATOM 3359 C CA . ASP A 1 426 ? 1.438 12.959 -22.307 1.00 69.50 426 ASP A CA 1
ATOM 3360 C C . ASP A 1 426 ? 2.926 13.293 -22.500 1.00 69.50 426 ASP A C 1
ATOM 3362 O O . ASP A 1 426 ? 3.389 13.426 -23.632 1.00 69.50 426 ASP A O 1
ATOM 3366 N N . LYS A 1 427 ? 3.694 13.482 -21.422 1.00 85.56 427 LYS A N 1
ATOM 3367 C CA . LYS A 1 427 ? 5.097 13.913 -21.511 1.00 85.56 427 LYS A CA 1
ATOM 3368 C C . LYS A 1 427 ? 6.088 13.051 -20.744 1.00 85.56 427 LYS A C 1
ATOM 3370 O O . LYS A 1 427 ? 7.277 13.328 -20.815 1.00 85.56 427 LYS A O 1
ATOM 3375 N N . ILE A 1 428 ? 5.665 12.020 -20.012 1.00 92.06 428 ILE A N 1
ATOM 3376 C CA . ILE A 1 428 ? 6.567 11.344 -19.061 1.00 92.06 428 ILE A CA 1
ATOM 3377 C C . ILE A 1 428 ? 7.653 10.556 -19.793 1.00 92.06 428 ILE A C 1
ATOM 3379 O O . ILE A 1 428 ? 8.838 10.768 -19.538 1.00 92.06 428 ILE A O 1
ATOM 3383 N N . LEU A 1 429 ? 7.266 9.703 -20.744 1.00 94.81 429 LEU A N 1
ATOM 3384 C CA . LEU A 1 429 ? 8.220 8.917 -21.529 1.00 94.81 429 LEU A CA 1
ATOM 3385 C C . LEU A 1 429 ? 9.138 9.813 -22.378 1.00 94.81 429 LEU A C 1
ATOM 3387 O O . LEU A 1 429 ? 10.342 9.571 -22.461 1.00 94.81 429 LEU A O 1
ATOM 3391 N N . TYR A 1 430 ? 8.589 10.885 -22.956 1.00 94.44 430 TYR A N 1
ATOM 3392 C CA . TYR A 1 430 ? 9.361 11.850 -23.740 1.00 94.44 430 TYR A CA 1
ATOM 3393 C C . TYR A 1 430 ? 10.333 12.671 -22.880 1.00 94.44 430 TYR A C 1
ATOM 3395 O O . TYR A 1 430 ? 11.500 12.815 -23.232 1.00 94.44 430 TYR A O 1
ATOM 3403 N N . ASN A 1 431 ? 9.912 13.143 -21.706 1.00 94.88 431 ASN A N 1
ATOM 3404 C CA . ASN A 1 431 ? 10.803 13.838 -20.779 1.00 94.88 431 ASN A CA 1
ATOM 3405 C C . ASN A 1 431 ? 11.888 12.897 -20.241 1.00 94.88 431 ASN A C 1
ATOM 3407 O O . ASN A 1 431 ? 13.025 13.324 -20.062 1.00 94.88 431 ASN A O 1
ATOM 3411 N N . LEU A 1 432 ? 11.586 11.610 -20.034 1.00 95.31 432 LEU A N 1
ATOM 3412 C CA . LEU A 1 432 ? 12.600 10.620 -19.667 1.00 95.31 432 LEU A CA 1
ATOM 3413 C C . LEU A 1 432 ? 13.643 10.452 -20.783 1.00 95.31 432 LEU A C 1
ATOM 3415 O O . LEU A 1 432 ? 14.838 10.399 -20.501 1.00 95.31 432 LEU A O 1
ATOM 3419 N N . TRP A 1 433 ? 13.215 10.448 -22.048 1.00 95.06 433 TRP A N 1
ATOM 3420 C CA . TRP A 1 433 ? 14.127 10.462 -23.194 1.00 95.06 433 TRP A CA 1
ATOM 3421 C C . TRP A 1 433 ? 15.005 11.721 -23.232 1.00 95.06 433 TRP A C 1
ATOM 3423 O O . TRP A 1 433 ? 16.230 11.623 -23.335 1.00 95.06 433 TRP A O 1
ATOM 3433 N N . LEU A 1 434 ? 14.411 12.908 -23.087 1.00 93.81 434 LEU A N 1
ATOM 3434 C CA . LEU A 1 434 ? 15.161 14.167 -23.037 1.00 93.81 434 LEU A CA 1
ATOM 3435 C C . LEU A 1 434 ? 16.145 14.208 -21.861 1.00 93.81 434 LEU A C 1
ATOM 3437 O O . LEU A 1 434 ? 17.263 14.711 -21.995 1.00 93.81 434 LEU A O 1
ATOM 3441 N N . PHE A 1 435 ? 15.763 13.630 -20.723 1.00 94.00 435 PHE A N 1
ATOM 3442 C CA . PHE A 1 435 ? 16.645 13.469 -19.580 1.00 94.00 435 PHE A CA 1
ATOM 3443 C C . PHE A 1 435 ? 17.843 12.568 -19.915 1.00 94.00 435 PHE A C 1
ATOM 3445 O O . PHE A 1 435 ? 18.980 12.981 -19.679 1.00 94.00 435 PHE A O 1
ATOM 3452 N N . LEU A 1 436 ? 17.632 11.399 -20.530 1.00 93.44 436 LEU A N 1
ATOM 3453 C CA . LEU A 1 436 ? 18.718 10.506 -20.965 1.00 93.44 436 LEU A CA 1
ATOM 3454 C C . LEU A 1 436 ? 19.671 11.190 -21.959 1.00 93.44 436 LEU A C 1
ATOM 3456 O O . LEU A 1 436 ? 20.891 11.080 -21.819 1.00 93.44 436 LEU A O 1
ATOM 3460 N N . ASN A 1 437 ? 19.139 11.975 -22.900 1.00 91.44 437 ASN A N 1
ATOM 3461 C CA . ASN A 1 437 ? 19.940 12.780 -23.830 1.00 91.44 437 ASN A CA 1
ATOM 3462 C C . ASN A 1 437 ? 20.831 13.812 -23.124 1.00 91.44 437 ASN A C 1
ATOM 3464 O O . ASN A 1 437 ? 21.868 14.206 -23.656 1.00 91.44 437 ASN A O 1
ATOM 3468 N N . SER A 1 438 ? 20.453 14.250 -21.921 1.00 90.25 438 SER A N 1
ATOM 3469 C CA . SER A 1 438 ? 21.217 15.237 -21.156 1.00 90.25 438 SER A CA 1
ATOM 3470 C C . SER A 1 438 ? 22.422 14.654 -20.400 1.00 90.25 438 SER A C 1
ATOM 3472 O O . SER A 1 438 ? 23.264 15.425 -19.937 1.00 90.25 438 SER A O 1
ATOM 3474 N N . LEU A 1 439 ? 22.553 13.321 -20.299 1.00 89.19 439 LEU A N 1
ATOM 3475 C CA . LEU A 1 439 ? 23.575 12.614 -19.498 1.00 89.19 439 LEU A CA 1
ATOM 3476 C C . LEU A 1 439 ? 24.989 12.587 -20.115 1.00 89.19 439 LEU A C 1
ATOM 3478 O O . LEU A 1 439 ? 25.851 11.814 -19.692 1.00 89.19 439 LEU A O 1
ATOM 3482 N N . GLY A 1 440 ? 25.245 13.404 -21.135 1.00 83.88 440 GLY A N 1
ATOM 3483 C CA . GLY A 1 440 ? 26.530 13.453 -21.829 1.00 83.88 440 GLY A CA 1
ATOM 3484 C C . GLY A 1 440 ? 26.399 13.318 -23.341 1.00 83.88 440 GLY A C 1
ATOM 3485 O O . GLY A 1 440 ? 25.307 13.076 -23.856 1.00 83.88 440 GLY A O 1
ATOM 3486 N N . PRO A 1 441 ? 27.523 13.425 -24.068 1.00 81.25 441 PRO A N 1
ATOM 3487 C CA . PRO A 1 441 ? 27.541 13.140 -25.495 1.00 81.25 441 PRO A CA 1
ATOM 3488 C C . PRO A 1 441 ? 27.050 11.710 -25.754 1.00 81.25 441 PRO A C 1
ATOM 3490 O O . PRO A 1 441 ? 27.382 10.787 -25.005 1.00 81.25 441 PRO A O 1
ATOM 3493 N N . ASN A 1 442 ? 26.269 11.531 -26.822 1.00 83.69 442 ASN A N 1
ATOM 3494 C CA . ASN A 1 442 ? 25.648 10.256 -27.192 1.00 83.69 442 ASN A CA 1
ATOM 3495 C C . ASN A 1 442 ? 24.873 9.617 -26.023 1.00 83.69 442 ASN A C 1
ATOM 3497 O O . ASN A 1 442 ? 25.098 8.451 -25.706 1.00 83.69 442 ASN A O 1
ATOM 3501 N N . CYS A 1 443 ? 24.012 10.385 -25.348 1.00 87.19 443 CYS A N 1
ATOM 3502 C CA . CYS A 1 443 ? 23.156 9.918 -24.244 1.00 87.19 443 CYS A CA 1
ATOM 3503 C C . CYS A 1 443 ? 23.934 9.268 -23.082 1.00 87.19 443 CYS A C 1
ATOM 3505 O O . CYS A 1 443 ? 23.489 8.294 -22.479 1.00 87.19 443 CYS A O 1
ATOM 3507 N N . GLY A 1 444 ? 25.150 9.750 -22.807 1.00 87.88 444 GLY A N 1
ATOM 3508 C CA . GLY A 1 444 ? 25.986 9.202 -21.737 1.00 87.88 444 GLY A CA 1
ATOM 3509 C C . GLY A 1 444 ? 26.558 7.806 -22.019 1.00 87.88 444 GLY A C 1
ATOM 3510 O O . GLY A 1 444 ? 26.967 7.130 -21.078 1.00 87.88 444 GLY A O 1
ATOM 3511 N N . LEU A 1 445 ? 26.640 7.367 -23.286 1.00 92.00 445 LEU A N 1
ATOM 3512 C CA . LEU A 1 445 ? 27.132 6.037 -23.691 1.00 92.00 445 LEU A CA 1
ATOM 3513 C C . LEU A 1 445 ? 28.405 5.598 -22.953 1.00 92.00 445 LEU A C 1
ATOM 3515 O O . LEU A 1 445 ? 28.461 4.495 -22.415 1.00 92.00 445 LEU A O 1
ATOM 3519 N N . LYS A 1 446 ? 29.428 6.462 -22.915 1.00 92.25 446 LYS A N 1
ATOM 3520 C CA . LYS A 1 446 ? 30.684 6.150 -22.221 1.00 92.25 446 LYS A CA 1
ATOM 3521 C C . LYS A 1 446 ? 30.457 5.928 -20.723 1.00 92.25 446 LYS A C 1
ATOM 3523 O O . LYS A 1 446 ? 30.974 4.964 -20.182 1.00 92.25 446 LYS A O 1
ATOM 3528 N N . ALA A 1 447 ? 29.655 6.772 -20.079 1.00 92.00 447 ALA A N 1
ATOM 3529 C CA . ALA A 1 447 ? 29.378 6.663 -18.651 1.00 92.00 447 ALA A CA 1
ATOM 3530 C C . ALA A 1 447 ? 28.633 5.362 -18.305 1.00 92.00 447 ALA A C 1
ATOM 3532 O O . ALA A 1 447 ? 28.975 4.715 -17.321 1.00 92.00 447 ALA A O 1
ATOM 3533 N N . PHE A 1 448 ? 27.670 4.940 -19.133 1.00 94.19 448 PHE A N 1
ATOM 3534 C CA . PHE A 1 448 ? 26.993 3.652 -18.952 1.00 94.19 448 PHE A CA 1
ATOM 3535 C C . PHE A 1 448 ? 27.931 2.456 -19.161 1.00 94.19 448 PHE A C 1
ATOM 3537 O O . PHE A 1 448 ? 27.842 1.488 -18.411 1.00 94.19 448 PHE A O 1
ATOM 3544 N N . LEU A 1 449 ? 28.837 2.510 -20.145 1.00 93.19 449 LEU A N 1
ATOM 3545 C CA . LEU A 1 449 ? 29.839 1.457 -20.365 1.00 93.19 449 LEU A CA 1
ATOM 3546 C C . LEU A 1 449 ? 30.860 1.388 -19.219 1.00 93.19 449 LEU A C 1
ATOM 3548 O O . LEU A 1 449 ? 31.167 0.295 -18.748 1.00 93.19 449 LEU A O 1
ATOM 3552 N N . ASP A 1 450 ? 31.335 2.539 -18.736 1.00 92.81 450 ASP A N 1
ATOM 3553 C CA . ASP A 1 450 ? 32.242 2.628 -17.588 1.00 92.81 450 ASP A CA 1
ATOM 3554 C C . ASP A 1 450 ? 31.559 2.077 -16.318 1.00 92.81 450 ASP A C 1
ATOM 3556 O O . ASP A 1 450 ? 32.164 1.309 -15.569 1.00 92.81 450 ASP A O 1
ATOM 3560 N N . LEU A 1 451 ? 30.272 2.391 -16.107 1.00 92.38 451 LEU A N 1
ATOM 3561 C CA . LEU A 1 451 ? 29.471 1.828 -15.015 1.00 92.38 451 LEU A CA 1
ATOM 3562 C C . LEU A 1 451 ? 29.286 0.310 -15.161 1.00 92.38 451 LEU A C 1
ATOM 3564 O O . LEU A 1 451 ? 29.341 -0.419 -14.171 1.00 92.38 451 LEU A O 1
ATOM 3568 N N . LEU A 1 452 ? 29.088 -0.184 -16.385 1.00 90.38 452 LEU A N 1
ATOM 3569 C CA . LEU A 1 452 ? 28.891 -1.611 -16.654 1.00 90.38 452 LEU A CA 1
ATOM 3570 C C . LEU A 1 452 ? 30.169 -2.410 -16.380 1.00 90.38 452 LEU A C 1
ATOM 3572 O O . LEU A 1 452 ? 30.099 -3.520 -15.857 1.00 90.38 452 LEU A O 1
ATOM 3576 N N . ALA A 1 453 ? 31.333 -1.818 -16.655 1.00 89.75 453 ALA A N 1
ATOM 3577 C CA . ALA A 1 453 ? 32.630 -2.422 -16.369 1.00 89.75 453 ALA A CA 1
ATOM 3578 C C . ALA A 1 453 ? 32.878 -2.642 -14.867 1.00 89.75 453 ALA A C 1
ATOM 3580 O O . ALA A 1 453 ? 33.541 -3.610 -14.497 1.00 89.75 453 ALA A O 1
ATOM 3581 N N . VAL A 1 454 ? 32.327 -1.785 -14.000 1.00 89.25 454 VAL A N 1
ATOM 3582 C CA . VAL A 1 454 ? 32.457 -1.920 -12.536 1.00 89.25 454 VAL A CA 1
ATOM 3583 C C . VAL A 1 454 ? 31.266 -2.627 -11.879 1.00 89.25 454 VAL A C 1
ATOM 3585 O O . VAL A 1 454 ? 31.412 -3.178 -10.789 1.00 89.25 454 VAL A O 1
ATOM 3588 N N . ASN A 1 455 ? 30.096 -2.657 -12.526 1.00 84.44 455 ASN A N 1
ATOM 3589 C CA . ASN A 1 455 ? 28.886 -3.324 -12.040 1.00 84.44 455 ASN A CA 1
ATOM 3590 C C . ASN A 1 455 ? 28.343 -4.318 -13.078 1.00 84.44 455 ASN A C 1
ATOM 3592 O O . ASN A 1 455 ? 27.311 -4.108 -13.718 1.00 84.44 455 ASN A O 1
ATOM 3596 N N . THR A 1 456 ? 29.023 -5.457 -13.189 1.00 75.94 456 THR A N 1
ATOM 3597 C CA . THR A 1 456 ? 28.684 -6.534 -14.133 1.00 75.94 456 THR A CA 1
ATOM 3598 C C . THR A 1 456 ? 27.351 -7.223 -13.829 1.00 75.94 456 THR A C 1
ATOM 3600 O O . THR A 1 456 ? 26.757 -7.844 -14.708 1.00 75.94 456 THR A O 1
ATOM 3603 N N . LYS A 1 457 ? 26.825 -7.076 -12.603 1.00 77.50 457 LYS A N 1
ATOM 3604 C CA . LYS A 1 457 ? 25.492 -7.571 -12.221 1.00 77.50 457 LYS A CA 1
ATOM 3605 C C . LYS A 1 457 ? 24.351 -6.696 -12.747 1.00 77.50 457 LYS A C 1
ATOM 3607 O O . LYS A 1 457 ? 23.197 -7.087 -12.605 1.00 77.50 457 LYS A O 1
ATOM 3612 N N . CYS A 1 458 ? 24.655 -5.535 -13.336 1.00 82.94 458 CYS A N 1
ATOM 3613 C CA . CYS A 1 458 ? 23.670 -4.585 -13.858 1.00 82.94 458 CYS A CA 1
ATOM 3614 C C . CYS A 1 458 ? 22.630 -4.148 -12.805 1.00 82.94 458 CYS A C 1
ATOM 3616 O O . CYS A 1 458 ? 21.491 -3.831 -13.138 1.00 82.94 458 CYS A O 1
ATOM 3618 N N . SER A 1 459 ? 23.009 -4.143 -11.522 1.00 82.88 459 SER A N 1
ATOM 3619 C CA . SER A 1 459 ? 22.084 -3.888 -10.409 1.00 82.88 459 SER A CA 1
ATOM 3620 C C . SER A 1 459 ? 22.021 -2.420 -9.985 1.00 82.88 459 SER A C 1
ATOM 3622 O O . SER A 1 459 ? 21.275 -2.082 -9.071 1.00 82.88 459 SER A O 1
ATOM 3624 N N . ALA A 1 460 ? 22.830 -1.553 -10.600 1.00 90.50 460 ALA A N 1
ATOM 3625 C CA . ALA A 1 460 ? 22.820 -0.123 -10.314 1.00 90.50 460 ALA A CA 1
ATOM 3626 C C . ALA A 1 460 ? 21.459 0.501 -10.694 1.00 90.50 460 ALA A C 1
ATOM 3628 O O . ALA A 1 460 ? 20.899 0.119 -11.730 1.00 90.50 460 ALA A O 1
ATOM 3629 N N . PRO A 1 461 ? 20.935 1.469 -9.918 1.00 93.12 461 PRO A N 1
ATOM 3630 C CA . PRO A 1 461 ? 19.680 2.155 -10.237 1.00 93.12 461 PRO A CA 1
ATOM 3631 C C . PRO A 1 461 ? 19.664 2.756 -11.648 1.00 93.12 461 PRO A C 1
ATOM 3633 O O . PRO A 1 461 ? 18.636 2.756 -12.321 1.00 93.12 461 PRO A O 1
ATOM 3636 N N . GLU A 1 462 ? 20.806 3.242 -12.134 1.00 94.50 462 GLU A N 1
ATOM 3637 C CA . GLU A 1 462 ? 20.945 3.828 -13.466 1.00 94.50 462 GLU A CA 1
ATOM 3638 C C . GLU A 1 462 ? 20.647 2.814 -14.577 1.00 94.50 462 GLU A C 1
ATOM 3640 O O . GLU A 1 462 ? 20.082 3.176 -15.610 1.00 94.50 462 GLU A O 1
ATOM 3645 N N . PHE A 1 463 ? 20.956 1.532 -14.361 1.00 95.31 463 PHE A N 1
ATOM 3646 C CA . PHE A 1 463 ? 20.555 0.478 -15.291 1.00 95.31 463 PHE A CA 1
ATOM 3647 C C . PHE A 1 463 ? 19.062 0.186 -15.214 1.00 95.31 463 PHE A C 1
ATOM 3649 O O . PHE A 1 463 ? 18.462 -0.077 -16.250 1.00 95.31 463 PHE A O 1
ATOM 3656 N N . GLN A 1 464 ? 18.442 0.291 -14.036 1.00 94.88 464 GLN A N 1
ATOM 3657 C CA . GLN A 1 464 ? 16.988 0.142 -13.900 1.00 94.88 464 GLN A CA 1
ATOM 3658 C C . GLN A 1 464 ? 16.236 1.255 -14.636 1.00 94.88 464 GLN A C 1
ATOM 3660 O O . GLN A 1 464 ? 15.222 0.991 -15.276 1.00 94.88 464 GLN A O 1
ATOM 3665 N N . MET A 1 465 ? 16.766 2.482 -14.617 1.00 96.25 465 MET A N 1
ATOM 3666 C CA . MET A 1 465 ? 16.264 3.587 -15.438 1.00 96.25 465 MET A CA 1
ATOM 3667 C C . MET A 1 465 ? 16.333 3.273 -16.931 1.00 96.25 465 MET A C 1
ATOM 3669 O O . MET A 1 465 ? 15.346 3.457 -17.642 1.00 96.25 465 MET A O 1
ATOM 3673 N N . LEU A 1 466 ? 17.480 2.778 -17.406 1.00 96.56 466 LEU A N 1
ATOM 3674 C CA . LEU A 1 466 ? 17.651 2.431 -18.814 1.00 96.56 466 LEU A CA 1
ATOM 3675 C C . LEU A 1 466 ? 16.757 1.249 -19.228 1.00 96.56 466 LEU A C 1
ATOM 3677 O O . LEU A 1 466 ? 16.149 1.299 -20.295 1.00 96.56 466 LEU A O 1
ATOM 3681 N N . ILE A 1 467 ? 16.626 0.227 -18.377 1.00 96.69 467 ILE A N 1
ATOM 3682 C CA . ILE A 1 467 ? 15.707 -0.907 -18.567 1.00 96.69 467 ILE A CA 1
ATOM 3683 C C . ILE A 1 467 ? 14.269 -0.409 -18.688 1.00 96.69 467 ILE A C 1
ATOM 3685 O O . ILE A 1 467 ? 13.605 -0.715 -19.674 1.00 96.69 467 ILE A O 1
ATOM 3689 N N . LEU A 1 468 ? 13.804 0.394 -17.724 1.00 97.25 468 LEU A N 1
ATOM 3690 C CA . LEU A 1 468 ? 12.438 0.912 -17.717 1.00 97.25 468 LEU A CA 1
ATOM 3691 C C . LEU A 1 468 ? 12.151 1.736 -18.974 1.00 97.25 468 LEU A C 1
ATOM 3693 O O . LEU A 1 468 ? 11.110 1.552 -19.599 1.00 97.25 468 LEU A O 1
ATOM 3697 N N . PHE A 1 469 ? 13.081 2.613 -19.369 1.00 97.50 469 PHE A N 1
ATOM 3698 C CA . PHE A 1 469 ? 12.955 3.368 -20.611 1.00 97.50 469 PHE A CA 1
ATOM 3699 C C . PHE A 1 469 ? 12.826 2.434 -21.818 1.00 97.50 469 PHE A C 1
ATOM 3701 O O . PHE A 1 469 ? 11.921 2.617 -22.630 1.00 97.50 469 PHE A O 1
ATOM 3708 N N . CYS A 1 470 ? 13.685 1.415 -21.922 1.00 98.00 470 CYS A N 1
ATOM 3709 C CA . CYS A 1 470 ? 13.649 0.479 -23.041 1.00 98.00 470 CYS A CA 1
ATOM 3710 C C . CYS A 1 470 ? 12.334 -0.309 -23.103 1.00 98.00 470 CYS A C 1
ATOM 3712 O O . CYS A 1 470 ? 11.760 -0.444 -24.184 1.00 98.00 470 CYS A O 1
ATOM 3714 N N . ASP A 1 471 ? 11.833 -0.784 -21.963 1.00 97.56 471 ASP A N 1
ATOM 3715 C CA . ASP A 1 471 ? 10.574 -1.527 -21.869 1.00 97.56 471 ASP A CA 1
ATOM 3716 C C . ASP A 1 471 ? 9.366 -0.648 -22.230 1.00 97.56 471 ASP A C 1
ATOM 3718 O O . ASP A 1 471 ? 8.531 -1.045 -23.049 1.00 97.56 471 ASP A O 1
ATOM 3722 N N . CYS A 1 472 ? 9.293 0.569 -21.682 1.00 97.25 472 CYS A N 1
ATOM 3723 C CA . CYS A 1 472 ? 8.242 1.534 -22.007 1.00 97.25 472 CYS A CA 1
ATOM 3724 C C . CYS A 1 472 ? 8.283 1.929 -23.487 1.00 97.25 472 CYS A C 1
ATOM 3726 O O . CYS A 1 472 ? 7.266 1.884 -24.174 1.00 97.25 472 CYS A O 1
ATOM 3728 N N . MET A 1 473 ? 9.463 2.259 -24.013 1.00 97.12 473 MET A N 1
ATOM 3729 C CA . MET A 1 473 ? 9.615 2.662 -25.409 1.00 97.12 473 MET A CA 1
ATOM 3730 C C . MET A 1 473 ? 9.304 1.511 -26.373 1.00 97.12 473 MET A C 1
ATOM 3732 O O . MET A 1 473 ? 8.686 1.725 -27.411 1.00 97.12 473 MET A O 1
ATOM 3736 N N . THR A 1 474 ? 9.656 0.273 -26.012 1.00 97.50 474 THR A N 1
ATOM 3737 C CA . THR A 1 474 ? 9.280 -0.922 -26.782 1.00 97.50 474 THR A CA 1
ATOM 3738 C C . THR A 1 474 ? 7.764 -1.065 -26.845 1.00 97.50 474 THR A C 1
ATOM 3740 O O . THR A 1 474 ? 7.213 -1.267 -27.928 1.00 97.50 474 THR A O 1
ATOM 3743 N N . HIS A 1 475 ? 7.080 -0.941 -25.703 1.00 96.25 475 HIS A N 1
ATOM 3744 C CA . HIS A 1 475 ? 5.621 -0.995 -25.642 1.00 96.25 475 HIS A CA 1
ATOM 3745 C C . HIS A 1 475 ? 4.988 0.113 -26.495 1.00 96.25 475 HIS A C 1
ATOM 3747 O O . HIS A 1 475 ? 4.171 -0.185 -27.363 1.00 96.25 475 HIS A O 1
ATOM 3753 N N . TYR A 1 476 ? 5.442 1.356 -26.323 1.00 95.38 476 TYR A N 1
ATOM 3754 C CA . TYR A 1 476 ? 4.974 2.527 -27.060 1.00 95.38 476 TYR A CA 1
ATOM 3755 C C . TYR A 1 476 ? 5.141 2.380 -28.584 1.00 95.38 476 TYR A C 1
ATOM 3757 O O . TYR A 1 476 ? 4.176 2.502 -29.330 1.00 95.38 476 TYR A O 1
ATOM 3765 N N . VAL A 1 477 ? 6.330 2.013 -29.074 1.00 95.00 477 VAL A N 1
ATOM 3766 C CA . VAL A 1 477 ? 6.567 1.839 -30.523 1.00 95.00 477 VAL A CA 1
ATOM 3767 C C . VAL A 1 477 ? 5.789 0.655 -31.102 1.00 95.00 477 VAL A C 1
ATOM 3769 O O . VAL A 1 477 ? 5.465 0.635 -32.292 1.00 95.00 477 VAL A O 1
ATOM 3772 N N . THR A 1 478 ? 5.482 -0.351 -30.285 1.00 94.00 478 THR A N 1
ATOM 3773 C CA . THR A 1 478 ? 4.702 -1.510 -30.732 1.00 94.00 478 THR A CA 1
ATOM 3774 C C . THR A 1 478 ? 3.234 -1.153 -30.957 1.00 94.00 478 THR A C 1
ATOM 3776 O O . THR A 1 478 ? 2.643 -1.661 -31.906 1.00 94.00 478 THR A O 1
ATOM 3779 N N . ILE A 1 479 ? 2.661 -0.288 -30.116 1.00 91.50 479 ILE A N 1
ATOM 3780 C CA . ILE A 1 479 ? 1.240 0.095 -30.181 1.00 91.50 479 ILE A CA 1
ATOM 3781 C C . ILE A 1 479 ? 0.969 1.319 -31.063 1.00 91.50 479 ILE A C 1
ATOM 3783 O O . ILE A 1 479 ? -0.159 1.468 -31.517 1.00 91.50 479 ILE A O 1
ATOM 3787 N N . LEU A 1 480 ? 1.982 2.152 -31.328 1.00 92.00 480 LEU A N 1
ATOM 3788 C CA . LEU A 1 480 ? 1.890 3.269 -32.271 1.00 92.00 480 LEU A CA 1
ATOM 3789 C C . LEU A 1 480 ? 1.499 2.799 -33.676 1.00 92.00 480 LEU A C 1
ATOM 3791 O O . LEU A 1 480 ? 2.062 1.824 -34.196 1.00 92.00 480 LEU A O 1
ATOM 3795 N N . ASP A 1 481 ? 0.600 3.531 -34.324 1.00 93.25 481 ASP A N 1
ATOM 3796 C CA . ASP A 1 481 ? 0.321 3.317 -35.740 1.00 93.25 481 ASP A CA 1
ATOM 3797 C C . ASP A 1 481 ? 1.332 4.048 -36.653 1.00 93.25 481 ASP A C 1
ATOM 3799 O O . ASP A 1 481 ? 2.200 4.809 -36.210 1.00 93.25 481 ASP A O 1
ATOM 3803 N N . ASP A 1 482 ? 1.270 3.757 -37.955 1.00 93.19 482 ASP A N 1
ATOM 3804 C CA . ASP A 1 482 ? 2.195 4.336 -38.932 1.00 93.19 482 ASP A CA 1
ATOM 3805 C C . ASP A 1 482 ? 1.930 5.842 -39.162 1.00 93.19 482 ASP A C 1
ATOM 3807 O O . ASP A 1 482 ? 2.863 6.599 -39.442 1.00 93.19 482 ASP A O 1
ATOM 3811 N N . LEU A 1 483 ? 0.688 6.310 -39.006 1.00 93.69 483 LEU A N 1
ATOM 3812 C CA . LEU A 1 483 ? 0.344 7.725 -39.154 1.00 93.69 483 LEU A CA 1
ATOM 3813 C C . LEU A 1 483 ? 0.962 8.543 -38.009 1.00 93.69 483 LEU A C 1
ATOM 3815 O O . LEU A 1 483 ? 1.631 9.551 -38.245 1.00 93.69 483 LEU A O 1
ATOM 3819 N N . GLU A 1 484 ? 0.780 8.091 -36.772 1.00 92.69 484 GLU A N 1
ATOM 3820 C CA . GLU A 1 484 ? 1.323 8.700 -35.561 1.00 92.69 484 GLU A CA 1
ATOM 3821 C C . GLU A 1 484 ? 2.857 8.740 -35.595 1.00 92.69 484 GLU A C 1
ATOM 3823 O O . GLU A 1 484 ? 3.461 9.791 -35.354 1.00 92.69 484 GLU A O 1
ATOM 3828 N N . MET A 1 485 ? 3.499 7.618 -35.946 1.00 93.62 485 MET A N 1
ATOM 3829 C CA . MET A 1 485 ? 4.959 7.501 -35.929 1.00 93.62 485 MET A CA 1
ATOM 3830 C C . MET A 1 485 ? 5.642 8.286 -37.056 1.00 93.62 485 MET A C 1
ATOM 3832 O O . MET A 1 485 ? 6.610 9.004 -36.793 1.00 93.62 485 MET A O 1
ATOM 3836 N N . TYR A 1 486 ? 5.199 8.126 -38.307 1.00 94.81 486 TYR A N 1
ATOM 3837 C CA . TYR A 1 486 ? 5.930 8.662 -39.461 1.00 94.81 486 TYR A CA 1
ATOM 3838 C C . TYR A 1 486 ? 5.480 10.069 -39.860 1.00 94.81 486 TYR A C 1
ATOM 3840 O O . TYR A 1 486 ? 6.297 10.848 -40.358 1.00 94.81 486 TYR A O 1
ATOM 3848 N N . GLU A 1 487 ? 4.208 10.409 -39.641 1.00 93.31 487 GLU A N 1
ATOM 3849 C CA . GLU A 1 487 ? 3.621 11.656 -40.142 1.00 93.31 487 GLU A CA 1
ATOM 3850 C C . GLU A 1 487 ? 3.374 12.661 -39.022 1.00 93.31 487 GLU A C 1
ATOM 3852 O O . GLU A 1 487 ? 3.850 13.792 -39.108 1.00 93.31 487 GLU A O 1
ATOM 3857 N N . GLN A 1 488 ? 2.689 12.259 -37.947 1.00 94.00 488 GLN A N 1
ATOM 3858 C CA . GLN A 1 488 ? 2.381 13.178 -36.848 1.00 94.00 488 GLN A CA 1
ATOM 3859 C C . GLN A 1 488 ? 3.620 13.527 -36.017 1.00 94.00 488 GLN A C 1
ATOM 3861 O O . GLN A 1 488 ? 3.777 14.689 -35.638 1.00 94.00 488 GLN A O 1
ATOM 3866 N N . GLN A 1 489 ? 4.488 12.542 -35.742 1.00 92.25 489 GLN A N 1
ATOM 3867 C CA . GLN A 1 489 ? 5.758 12.709 -35.023 1.00 92.25 489 GLN A CA 1
ATOM 3868 C C . GLN A 1 489 ? 5.606 13.446 -33.681 1.00 92.25 489 GLN A C 1
ATOM 3870 O O . GLN A 1 489 ? 6.330 14.402 -33.375 1.00 92.25 489 GLN A O 1
ATOM 3875 N N . LYS A 1 490 ? 4.619 13.022 -32.881 1.00 89.69 490 LYS A N 1
ATOM 3876 C CA . LYS A 1 490 ? 4.343 13.572 -31.550 1.00 89.69 490 LYS A CA 1
ATOM 3877 C C . LYS A 1 490 ? 4.175 12.454 -30.514 1.00 89.69 490 LYS A C 1
ATOM 3879 O O . LYS A 1 490 ? 3.463 11.495 -30.786 1.00 89.69 490 LYS A O 1
ATOM 3884 N N . PRO A 1 491 ? 4.773 12.588 -29.317 1.00 91.31 491 PRO A N 1
ATOM 3885 C CA . PRO A 1 491 ? 5.749 13.612 -28.932 1.00 91.31 491 PRO A CA 1
ATOM 3886 C C . PRO A 1 491 ? 7.154 13.373 -29.524 1.00 91.31 491 PRO A C 1
ATOM 3888 O O . PRO A 1 491 ? 7.967 14.291 -29.514 1.00 91.31 491 PRO A O 1
ATOM 3891 N N . PHE A 1 492 ? 7.436 12.176 -30.052 1.00 94.00 492 PHE A N 1
ATOM 3892 C CA . PHE A 1 492 ? 8.746 11.792 -30.590 1.00 94.00 492 PHE A CA 1
ATOM 3893 C C . PHE A 1 492 ? 8.883 12.071 -32.087 1.00 94.00 492 PHE A C 1
ATOM 3895 O O . PHE A 1 492 ? 7.990 11.750 -32.871 1.00 94.00 492 PHE A O 1
ATOM 3902 N N . ARG A 1 493 ? 10.050 12.577 -32.496 1.00 94.62 493 ARG A N 1
ATOM 3903 C CA . ARG A 1 493 ? 10.419 12.772 -33.905 1.00 94.62 493 ARG A CA 1
ATOM 3904 C C . ARG A 1 493 ? 11.178 11.576 -34.465 1.00 94.62 493 ARG A C 1
ATOM 3906 O O . ARG A 1 493 ? 11.815 10.827 -33.727 1.00 94.62 493 ARG A O 1
ATOM 3913 N N . LEU A 1 494 ? 11.231 11.465 -35.795 1.00 95.25 494 LEU A N 1
ATOM 3914 C CA . LEU A 1 494 ? 12.074 10.463 -36.466 1.00 95.25 494 LEU A CA 1
ATOM 3915 C C . LEU A 1 494 ? 13.545 10.539 -36.028 1.00 95.25 494 LEU A C 1
ATOM 3917 O O . LEU A 1 494 ? 14.177 9.513 -35.785 1.00 95.25 494 LEU A O 1
ATOM 3921 N N . THR A 1 495 ? 14.062 11.750 -35.808 1.00 94.12 495 THR A N 1
ATOM 3922 C CA . THR A 1 495 ? 15.419 11.975 -35.289 1.00 94.12 495 THR A CA 1
ATOM 3923 C C . THR A 1 495 ? 15.642 11.396 -33.892 1.00 94.12 495 THR A C 1
ATOM 3925 O O . THR A 1 495 ? 16.752 10.966 -33.587 1.00 94.12 495 THR A O 1
ATOM 3928 N N . ASP A 1 496 ? 14.610 11.350 -33.046 1.00 94.88 496 ASP A N 1
ATOM 3929 C CA . ASP A 1 496 ? 14.713 10.740 -31.719 1.00 94.88 496 ASP A CA 1
ATOM 3930 C C . ASP A 1 496 ? 14.941 9.233 -31.841 1.00 94.88 496 ASP A C 1
ATOM 3932 O O . ASP A 1 496 ? 15.875 8.707 -31.240 1.00 94.88 496 ASP A O 1
ATOM 3936 N N . TYR A 1 497 ? 14.180 8.548 -32.700 1.00 96.00 497 TYR A N 1
ATOM 3937 C CA . TYR A 1 497 ? 14.358 7.115 -32.957 1.00 96.00 497 TYR A CA 1
ATOM 3938 C C . TYR A 1 497 ? 15.730 6.787 -33.575 1.00 96.00 497 TYR A C 1
ATOM 3940 O O . TYR A 1 497 ? 16.331 5.756 -33.249 1.00 96.00 497 TYR A O 1
ATOM 3948 N N . VAL A 1 498 ? 16.270 7.665 -34.430 1.00 95.06 498 VAL A N 1
ATOM 3949 C CA . VAL A 1 498 ? 17.643 7.549 -34.967 1.00 95.06 498 VAL A CA 1
ATOM 3950 C C . VAL A 1 498 ? 18.677 7.659 -33.840 1.00 95.06 498 VAL A C 1
ATOM 3952 O O . VAL A 1 498 ? 19.589 6.835 -33.743 1.00 95.06 498 VAL A O 1
ATOM 3955 N N . ASN A 1 499 ? 18.531 8.635 -32.945 1.00 94.12 499 ASN A N 1
ATOM 3956 C CA . ASN A 1 499 ? 19.444 8.824 -31.816 1.00 94.12 499 ASN A CA 1
ATOM 3957 C C . ASN A 1 499 ? 19.371 7.657 -30.817 1.00 94.12 499 ASN A C 1
ATOM 3959 O O . ASN A 1 499 ? 20.412 7.152 -30.388 1.00 94.12 499 ASN A O 1
ATOM 3963 N N . MET A 1 500 ? 18.162 7.177 -30.504 1.00 95.94 500 MET A N 1
ATOM 3964 C CA . MET A 1 500 ? 17.936 5.999 -29.658 1.00 95.94 500 MET A CA 1
ATOM 3965 C C . MET A 1 500 ? 18.614 4.761 -30.240 1.00 95.94 500 MET A C 1
ATOM 3967 O O . MET A 1 500 ? 19.405 4.110 -29.561 1.00 95.94 500 MET A O 1
ATOM 3971 N N . SER A 1 501 ? 18.342 4.444 -31.509 1.00 95.31 501 SER A N 1
ATOM 3972 C CA . SER A 1 501 ? 18.935 3.276 -32.172 1.00 95.31 501 SER A CA 1
ATOM 3973 C C . SER A 1 501 ? 20.457 3.390 -32.273 1.00 95.31 501 SER A C 1
ATOM 3975 O O . SER A 1 501 ? 21.144 2.402 -32.032 1.00 95.31 501 SER A O 1
ATOM 3977 N N . THR A 1 502 ? 21.005 4.590 -32.508 1.00 94.06 502 THR A N 1
ATOM 3978 C CA . THR A 1 502 ? 22.460 4.827 -32.470 1.00 94.06 502 THR A CA 1
ATOM 3979 C C . THR A 1 502 ? 23.037 4.477 -31.103 1.00 94.06 502 THR A C 1
ATOM 3981 O O . THR A 1 502 ? 24.014 3.731 -31.023 1.00 94.06 502 THR A O 1
ATOM 3984 N N . PHE A 1 503 ? 22.447 5.004 -30.026 1.00 95.44 503 PHE A N 1
ATOM 3985 C CA . PHE A 1 503 ? 22.889 4.723 -28.662 1.00 95.44 503 PHE A CA 1
ATOM 3986 C C . PHE A 1 503 ? 22.836 3.224 -28.357 1.00 95.44 503 PHE A C 1
ATOM 3988 O O . PHE A 1 503 ? 23.844 2.656 -27.942 1.00 95.44 503 PHE A O 1
ATOM 3995 N N . LEU A 1 504 ? 21.692 2.580 -28.609 1.00 95.69 504 LEU A N 1
ATOM 3996 C CA . LEU A 1 504 ? 21.465 1.163 -28.320 1.00 95.69 504 LEU A CA 1
ATOM 3997 C C . LEU A 1 504 ? 22.428 0.264 -29.102 1.00 95.69 504 LEU A C 1
ATOM 3999 O O . LEU A 1 504 ? 23.050 -0.616 -28.509 1.00 95.69 504 LEU A O 1
ATOM 4003 N N . ASN A 1 505 ? 22.602 0.521 -30.402 1.00 93.12 505 ASN A N 1
ATOM 4004 C CA . ASN A 1 505 ? 23.490 -0.258 -31.263 1.00 93.12 505 ASN A CA 1
ATOM 4005 C C . ASN A 1 505 ? 24.941 -0.193 -30.753 1.00 93.12 505 ASN A C 1
ATOM 4007 O O . ASN A 1 505 ? 25.592 -1.216 -30.544 1.00 93.12 505 ASN A O 1
ATOM 4011 N N . HIS A 1 506 ? 25.432 1.011 -30.433 1.00 92.31 506 HIS A N 1
ATOM 4012 C CA . HIS A 1 506 ? 26.781 1.176 -29.889 1.00 92.31 506 HIS A CA 1
ATOM 4013 C C . HIS A 1 506 ? 26.927 0.625 -28.466 1.00 92.31 506 HIS A C 1
ATOM 4015 O O . HIS A 1 506 ? 27.983 0.081 -28.145 1.00 92.31 506 HIS A O 1
ATOM 4021 N N . PHE A 1 507 ? 25.912 0.767 -27.610 1.00 93.44 507 PHE A N 1
ATOM 4022 C CA . PHE A 1 507 ? 25.937 0.266 -26.236 1.00 93.44 507 PHE A CA 1
ATOM 4023 C C . PHE A 1 507 ? 26.035 -1.259 -26.203 1.00 93.44 507 PHE A C 1
ATOM 4025 O O . PHE A 1 507 ? 26.935 -1.803 -25.560 1.00 93.44 507 PHE A O 1
ATOM 4032 N N . LEU A 1 508 ? 25.173 -1.946 -26.958 1.00 91.31 508 LEU A N 1
ATOM 4033 C CA . LEU A 1 508 ? 25.175 -3.405 -27.051 1.00 91.31 508 LEU A CA 1
ATOM 4034 C C . LEU A 1 508 ? 26.466 -3.913 -27.696 1.00 91.31 508 LEU A C 1
ATOM 4036 O O . LEU A 1 508 ? 27.125 -4.789 -27.136 1.00 91.31 508 LEU A O 1
ATOM 4040 N N . TYR A 1 509 ? 26.885 -3.318 -28.816 1.00 88.81 509 TYR A N 1
ATOM 4041 C CA . TYR A 1 509 ? 28.110 -3.726 -29.497 1.00 88.81 509 TYR A CA 1
ATOM 4042 C C . TYR A 1 509 ? 29.357 -3.542 -28.641 1.00 88.81 509 TYR A C 1
ATOM 4044 O O . TYR A 1 509 ? 30.137 -4.481 -28.489 1.00 88.81 509 TYR A O 1
ATOM 4052 N N . LYS A 1 510 ? 29.557 -2.354 -28.054 1.00 89.94 510 LYS A N 1
ATOM 4053 C CA . LYS A 1 510 ? 30.728 -2.090 -27.206 1.00 89.94 510 LYS A CA 1
ATOM 4054 C C . LYS A 1 510 ? 30.684 -2.915 -25.923 1.00 89.94 510 LYS A C 1
ATOM 4056 O O . LYS A 1 510 ? 31.734 -3.366 -25.477 1.00 89.94 510 LYS A O 1
ATOM 4061 N N . GLY A 1 511 ? 29.494 -3.170 -25.377 1.00 86.69 511 GLY A N 1
ATOM 4062 C CA . GLY A 1 511 ? 29.308 -4.068 -24.242 1.00 86.69 511 GLY A CA 1
ATOM 4063 C C . GLY A 1 511 ? 29.737 -5.505 -24.549 1.00 86.69 511 GLY A C 1
ATOM 4064 O O . GLY A 1 511 ? 30.486 -6.099 -23.776 1.00 86.69 511 GLY A O 1
ATOM 4065 N N . VAL A 1 512 ? 29.335 -6.055 -25.699 1.00 84.56 512 VAL A N 1
ATOM 4066 C CA . VAL A 1 512 ? 29.747 -7.403 -26.133 1.00 84.56 512 VAL A CA 1
ATOM 4067 C C . VAL A 1 512 ? 31.231 -7.439 -26.510 1.00 84.56 512 VAL A C 1
ATOM 4069 O O . VAL A 1 512 ? 31.948 -8.346 -26.093 1.00 84.56 512 VAL A O 1
ATOM 4072 N N . LEU A 1 513 ? 31.723 -6.450 -27.262 1.00 83.62 513 LEU A N 1
ATOM 4073 C CA . LEU A 1 513 ? 33.124 -6.371 -27.688 1.00 83.62 513 LEU A CA 1
ATOM 4074 C C . LEU A 1 513 ? 34.080 -6.245 -26.496 1.00 83.62 513 LEU A C 1
ATOM 4076 O O . LEU A 1 513 ? 35.141 -6.867 -26.492 1.00 83.62 513 LEU A O 1
ATOM 4080 N N . GLY A 1 514 ? 33.692 -5.465 -25.487 1.00 82.25 514 GLY A N 1
ATOM 4081 C CA . GLY A 1 514 ? 34.434 -5.291 -24.244 1.00 82.25 514 GLY A CA 1
ATOM 4082 C C . GLY A 1 514 ? 34.292 -6.449 -23.252 1.00 82.25 514 GLY A C 1
ATOM 4083 O O . GLY A 1 514 ? 34.836 -6.346 -22.158 1.00 82.25 514 GLY A O 1
ATOM 4084 N N . ASN A 1 515 ? 33.574 -7.529 -23.597 1.00 82.69 515 ASN A N 1
ATOM 4085 C CA . ASN A 1 515 ? 33.216 -8.631 -22.690 1.00 82.69 515 ASN A CA 1
ATOM 4086 C C . ASN A 1 515 ? 32.558 -8.151 -21.379 1.00 82.69 515 ASN A C 1
ATOM 4088 O O . ASN A 1 515 ? 32.752 -8.751 -20.323 1.00 82.69 515 ASN A O 1
ATOM 4092 N N . LEU A 1 516 ? 31.790 -7.059 -21.441 1.00 84.12 516 LEU A N 1
ATOM 4093 C CA . LEU A 1 516 ? 31.086 -6.494 -20.287 1.00 84.12 516 LEU A CA 1
ATOM 4094 C C . LEU A 1 516 ? 29.796 -7.265 -19.970 1.00 84.12 516 LEU A C 1
ATOM 4096 O O . LEU A 1 516 ? 29.334 -7.268 -18.832 1.00 84.12 516 LEU A O 1
ATOM 4100 N N . PHE A 1 517 ? 29.236 -7.948 -20.971 1.00 83.31 517 PHE A N 1
ATOM 4101 C CA . PHE A 1 517 ? 28.162 -8.920 -20.794 1.00 83.31 517 PHE A CA 1
ATOM 4102 C C . PHE A 1 517 ? 28.724 -10.344 -20.794 1.00 83.31 517 PHE A C 1
ATOM 4104 O O . PHE A 1 517 ? 29.538 -10.698 -21.649 1.00 83.31 517 PHE A O 1
ATOM 4111 N N . ASP A 1 518 ? 28.242 -11.191 -19.880 1.00 76.69 518 ASP A N 1
ATOM 4112 C CA . ASP A 1 518 ? 28.546 -12.621 -19.931 1.00 76.69 518 ASP A CA 1
ATOM 4113 C C . ASP A 1 518 ? 27.837 -13.264 -21.128 1.00 76.69 518 ASP A C 1
ATOM 4115 O O . ASP A 1 518 ? 26.619 -13.448 -21.136 1.00 76.69 518 ASP A O 1
ATOM 4119 N N . VAL A 1 519 ? 28.625 -13.649 -22.132 1.00 71.50 519 VAL A N 1
ATOM 4120 C CA . VAL A 1 519 ? 28.160 -14.261 -23.383 1.00 71.50 519 VAL A CA 1
ATOM 4121 C C . VAL A 1 519 ? 27.366 -15.549 -23.142 1.00 71.50 519 VAL A C 1
ATOM 4123 O O . VAL A 1 519 ? 26.472 -15.869 -23.921 1.00 71.50 519 VAL A O 1
ATOM 4126 N N . LYS A 1 520 ? 27.644 -16.289 -22.059 1.00 70.75 520 LYS A N 1
ATOM 4127 C CA . LYS A 1 520 ? 26.889 -17.508 -21.719 1.00 70.75 520 LYS A CA 1
ATOM 4128 C C . LYS A 1 520 ? 25.513 -17.200 -21.120 1.00 70.75 520 LYS A C 1
ATOM 4130 O O . LYS A 1 520 ? 24.624 -18.042 -21.203 1.00 70.75 520 LYS A O 1
ATOM 4135 N N . GLY A 1 521 ? 25.347 -16.013 -20.538 1.00 70.50 521 GLY A N 1
ATOM 4136 C CA . GLY A 1 521 ? 24.157 -15.573 -19.811 1.00 70.50 521 GLY A CA 1
ATOM 4137 C C . GLY A 1 521 ? 23.403 -14.412 -20.463 1.00 70.50 521 GLY A C 1
ATOM 4138 O O . GLY A 1 521 ? 22.517 -13.852 -19.820 1.00 70.50 521 GLY A O 1
ATOM 4139 N N . LEU A 1 522 ? 23.705 -14.040 -21.714 1.00 75.25 522 LEU A N 1
ATOM 4140 C CA . LEU A 1 522 ? 23.061 -12.916 -22.419 1.00 75.25 522 LEU A CA 1
ATOM 4141 C C . LEU A 1 522 ? 21.530 -13.004 -22.398 1.00 75.25 522 LEU A C 1
ATOM 4143 O O . LEU A 1 522 ? 20.854 -12.021 -22.110 1.00 75.25 522 LEU A O 1
ATOM 4147 N N . GLY A 1 523 ? 20.990 -14.208 -22.607 1.00 70.88 523 GLY A N 1
ATOM 4148 C CA . GLY A 1 523 ? 19.552 -14.487 -22.545 1.00 70.88 523 GLY A CA 1
ATOM 4149 C C . GLY A 1 523 ? 18.936 -14.426 -21.141 1.00 70.88 523 GLY A C 1
ATOM 4150 O O . GLY A 1 523 ? 17.751 -14.689 -20.999 1.00 70.88 523 GLY A O 1
ATOM 4151 N N . SER A 1 524 ? 19.712 -14.107 -20.108 1.00 77.75 524 SER A N 1
ATOM 4152 C CA . SER A 1 524 ? 19.235 -13.893 -18.734 1.00 77.75 524 SER A CA 1
ATOM 4153 C C . SER A 1 524 ? 19.524 -12.481 -18.214 1.00 77.75 524 SER A C 1
ATOM 4155 O O . SER A 1 524 ? 19.033 -12.098 -17.154 1.00 77.75 524 SER A O 1
ATOM 4157 N N . ASN A 1 525 ? 20.305 -11.685 -18.954 1.00 86.81 525 ASN A N 1
ATOM 4158 C CA . ASN A 1 525 ? 20.626 -10.320 -18.566 1.00 86.81 525 ASN A CA 1
ATOM 4159 C C . ASN A 1 525 ? 19.492 -9.373 -18.990 1.00 86.81 525 ASN A C 1
ATOM 4161 O O . ASN A 1 525 ? 19.321 -9.074 -20.172 1.00 86.81 525 ASN A O 1
ATOM 4165 N N . VAL A 1 526 ? 18.740 -8.878 -18.007 1.00 90.75 526 VAL A N 1
ATOM 4166 C CA . VAL A 1 526 ? 17.560 -8.026 -18.229 1.00 90.75 526 VAL A CA 1
ATOM 4167 C C . VAL A 1 526 ? 17.914 -6.724 -18.959 1.00 90.75 526 VAL A C 1
ATOM 4169 O O . VAL A 1 526 ? 17.164 -6.297 -19.835 1.00 90.75 526 VAL A O 1
ATOM 4172 N N . LEU A 1 527 ? 19.068 -6.114 -18.661 1.00 93.56 527 LEU A N 1
ATOM 4173 C CA . LEU A 1 527 ? 19.525 -4.893 -19.334 1.00 93.56 527 LEU A CA 1
ATOM 4174 C C . LEU A 1 527 ? 19.770 -5.135 -20.824 1.00 93.56 527 LEU A C 1
ATOM 4176 O O . LEU A 1 527 ? 19.259 -4.389 -21.660 1.00 93.56 527 LEU A O 1
ATOM 4180 N N . PHE A 1 528 ? 20.510 -6.197 -21.151 1.00 92.75 528 PHE A N 1
ATOM 4181 C CA . PHE A 1 528 ? 20.771 -6.580 -22.535 1.00 92.75 528 PHE A CA 1
ATOM 4182 C C . PHE A 1 528 ? 19.463 -6.875 -23.275 1.00 92.75 528 PHE A C 1
ATOM 4184 O O . PHE A 1 528 ? 19.240 -6.340 -24.356 1.00 92.75 528 PHE A O 1
ATOM 4191 N N . GLN A 1 529 ? 18.575 -7.675 -22.679 1.00 93.19 529 GLN A N 1
ATOM 4192 C CA . GLN A 1 529 ? 17.296 -8.040 -23.289 1.00 93.19 529 GLN A CA 1
ATOM 4193 C C . GLN A 1 529 ? 16.411 -6.831 -23.581 1.00 93.19 529 GLN A C 1
ATOM 4195 O O . GLN A 1 529 ? 15.869 -6.737 -24.681 1.00 93.19 529 GLN A O 1
ATOM 4200 N N . SER A 1 530 ? 16.281 -5.907 -22.630 1.00 95.75 530 SER A N 1
ATOM 4201 C CA . SER A 1 530 ? 15.418 -4.729 -22.779 1.00 95.75 530 SER A CA 1
ATOM 4202 C C . SER A 1 530 ? 15.949 -3.811 -23.886 1.00 95.75 530 SER A C 1
ATOM 4204 O O . SER A 1 530 ? 15.217 -3.449 -24.807 1.00 95.75 530 SER A O 1
ATOM 4206 N N . ALA A 1 531 ? 17.254 -3.514 -23.864 1.00 96.00 531 ALA A N 1
ATOM 4207 C CA . ALA A 1 531 ? 17.906 -2.682 -24.875 1.00 96.00 531 ALA A CA 1
ATOM 4208 C C . ALA A 1 531 ? 17.887 -3.324 -26.274 1.00 96.00 531 ALA A C 1
ATOM 4210 O O . ALA A 1 531 ? 17.591 -2.654 -27.264 1.00 96.00 531 ALA A O 1
ATOM 4211 N N . HIS A 1 532 ? 18.162 -4.628 -26.362 1.00 94.81 532 HIS A N 1
ATOM 4212 C CA . HIS A 1 532 ? 18.129 -5.373 -27.619 1.00 94.81 532 HIS A CA 1
ATOM 4213 C C . HIS A 1 532 ? 16.713 -5.456 -28.195 1.00 94.81 532 HIS A C 1
ATOM 4215 O O . HIS A 1 532 ? 16.520 -5.250 -29.390 1.00 94.81 532 HIS A O 1
ATOM 4221 N N . THR A 1 533 ? 15.702 -5.706 -27.359 1.00 96.44 533 THR A N 1
ATOM 4222 C CA . THR A 1 533 ? 14.304 -5.765 -27.812 1.00 96.44 533 THR A CA 1
ATOM 4223 C C . THR A 1 533 ? 13.875 -4.435 -28.421 1.00 96.44 533 THR A C 1
ATOM 4225 O O . THR A 1 533 ? 13.335 -4.430 -29.529 1.00 96.44 533 THR A O 1
ATOM 4228 N N . LEU A 1 534 ? 14.186 -3.311 -27.765 1.00 97.94 534 LEU A N 1
ATOM 4229 C CA . LEU A 1 534 ? 13.906 -1.990 -28.322 1.00 97.94 534 LEU A CA 1
ATOM 4230 C C . LEU A 1 534 ? 14.635 -1.772 -29.654 1.00 97.94 534 LEU A C 1
ATOM 4232 O O . LEU A 1 534 ? 14.009 -1.348 -30.624 1.00 97.94 534 LEU A O 1
ATOM 4236 N N . LEU A 1 535 ? 15.931 -2.102 -29.729 1.00 97.19 535 LEU A N 1
ATOM 4237 C CA . LEU A 1 535 ? 16.711 -1.960 -30.962 1.00 97.19 535 LEU A CA 1
ATOM 4238 C C . LEU A 1 535 ? 16.065 -2.727 -32.127 1.00 97.19 535 LEU A C 1
ATOM 4240 O O . LEU A 1 535 ? 15.903 -2.171 -33.212 1.00 97.19 535 LEU A O 1
ATOM 4244 N N . MET A 1 536 ? 15.629 -3.966 -31.886 1.00 96.12 536 MET A N 1
ATOM 4245 C CA . MET A 1 536 ? 14.978 -4.796 -32.902 1.00 96.12 536 MET A CA 1
ATOM 4246 C C . MET A 1 536 ? 13.602 -4.269 -33.312 1.00 96.12 536 MET A C 1
ATOM 4248 O O . MET A 1 536 ? 13.231 -4.379 -34.482 1.00 96.12 536 MET A O 1
ATOM 4252 N N . VAL A 1 537 ? 12.828 -3.697 -32.385 1.00 96.69 537 VAL A N 1
ATOM 4253 C CA . VAL A 1 537 ? 11.543 -3.062 -32.720 1.00 96.69 537 VAL A CA 1
ATOM 4254 C C . VAL A 1 537 ? 11.760 -1.830 -33.600 1.00 96.69 537 VAL A C 1
ATOM 4256 O O . VAL A 1 537 ? 11.070 -1.687 -34.611 1.00 96.69 537 VAL A O 1
ATOM 4259 N N . LEU A 1 538 ? 12.745 -0.988 -33.274 1.00 97.00 538 LEU A N 1
ATOM 4260 C CA . LEU A 1 538 ? 13.108 0.168 -34.097 1.00 97.00 538 LEU A CA 1
ATOM 4261 C C . LEU A 1 538 ? 13.586 -0.268 -35.489 1.00 97.00 538 LEU A C 1
ATOM 4263 O O . LEU A 1 538 ? 13.106 0.259 -36.488 1.00 97.00 538 LEU A O 1
ATOM 4267 N N . TYR A 1 539 ? 14.444 -1.287 -35.569 1.00 95.50 539 TYR A N 1
ATOM 4268 C CA . TYR A 1 539 ? 14.902 -1.842 -36.846 1.00 95.50 539 TYR A CA 1
ATOM 4269 C C . TYR A 1 539 ? 13.735 -2.316 -37.716 1.00 95.50 539 TYR A C 1
ATOM 4271 O O . TYR A 1 539 ? 13.628 -1.953 -38.883 1.00 95.50 539 TYR A O 1
ATOM 4279 N N . ARG A 1 540 ? 12.793 -3.069 -37.135 1.00 94.94 540 ARG A N 1
ATOM 4280 C CA . ARG A 1 540 ? 11.602 -3.540 -37.857 1.00 94.94 540 ARG A CA 1
ATOM 4281 C C . ARG A 1 540 ? 10.737 -2.393 -38.374 1.00 94.94 540 ARG A C 1
ATOM 4283 O O . ARG A 1 540 ? 10.168 -2.526 -39.454 1.00 94.94 540 ARG A O 1
ATOM 4290 N N . ARG A 1 541 ? 10.612 -1.292 -37.625 1.00 95.19 541 ARG A N 1
ATOM 4291 C CA . ARG A 1 541 ? 9.904 -0.089 -38.091 1.00 95.19 541 ARG A CA 1
ATOM 4292 C C . ARG A 1 541 ? 10.656 0.582 -39.239 1.00 95.19 541 ARG A C 1
ATOM 4294 O O . ARG A 1 541 ? 10.029 0.945 -40.228 1.00 95.19 541 ARG A O 1
ATOM 4301 N N . ASP A 1 542 ? 11.977 0.681 -39.168 1.00 94.88 542 ASP A N 1
ATOM 4302 C CA . ASP A 1 542 ? 12.778 1.250 -40.258 1.00 9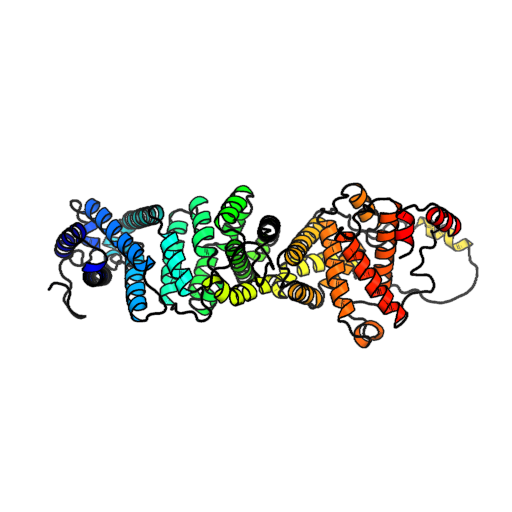4.88 542 ASP A CA 1
ATOM 4303 C C . ASP A 1 542 ? 12.688 0.404 -41.541 1.00 94.88 542 ASP A C 1
ATOM 4305 O O . ASP A 1 542 ? 12.506 0.944 -42.627 1.00 94.88 542 ASP A O 1
ATOM 4309 N N . CYS A 1 543 ? 12.667 -0.931 -41.428 1.00 92.50 543 CYS A N 1
ATOM 4310 C CA . CYS A 1 543 ? 12.436 -1.820 -42.574 1.00 92.50 543 CYS A CA 1
ATOM 4311 C C . CYS A 1 543 ? 11.050 -1.660 -43.216 1.00 92.50 543 CYS A C 1
ATOM 4313 O O . CYS A 1 543 ? 10.900 -1.932 -44.405 1.00 92.50 543 CYS A O 1
ATOM 4315 N N . ARG A 1 544 ? 10.025 -1.266 -42.446 1.00 91.25 544 ARG A N 1
ATOM 4316 C CA . ARG A 1 544 ? 8.676 -1.007 -42.982 1.00 91.25 544 ARG A CA 1
ATOM 4317 C C . ARG A 1 544 ? 8.629 0.305 -43.759 1.00 91.25 544 ARG A C 1
ATOM 4319 O O . ARG A 1 544 ? 8.081 0.345 -44.855 1.00 91.25 544 ARG A O 1
ATOM 4326 N N . ARG A 1 545 ? 9.199 1.369 -43.189 1.00 93.06 545 ARG A N 1
ATOM 4327 C CA . ARG A 1 545 ? 9.342 2.684 -43.820 1.00 93.06 545 ARG A CA 1
ATOM 4328 C C . ARG A 1 545 ? 10.618 3.329 -43.297 1.00 93.06 545 ARG A C 1
ATOM 4330 O O . ARG A 1 545 ? 10.690 3.684 -42.123 1.00 93.06 545 ARG A O 1
ATOM 4337 N N . SER A 1 546 ? 11.597 3.474 -44.187 1.00 92.19 546 SER A N 1
ATOM 4338 C CA . SER A 1 546 ? 12.930 3.969 -43.841 1.00 92.19 546 SER A CA 1
ATOM 4339 C C . SER A 1 546 ? 12.867 5.397 -43.304 1.00 92.19 546 SER A C 1
ATOM 4341 O O . SER A 1 546 ? 12.285 6.284 -43.930 1.00 92.19 546 SER A O 1
ATOM 4343 N N . TYR A 1 547 ? 13.502 5.617 -42.159 1.00 93.81 547 TYR A N 1
ATOM 4344 C CA . TYR A 1 547 ? 13.733 6.920 -41.537 1.00 93.81 547 TYR A CA 1
ATOM 4345 C C . TYR A 1 547 ? 15.198 7.121 -41.118 1.00 93.81 547 TYR A C 1
ATOM 4347 O O . TYR A 1 547 ? 15.560 8.206 -40.657 1.00 93.81 547 TYR A O 1
ATOM 4355 N N . THR A 1 548 ? 16.045 6.099 -41.273 1.00 92.25 548 THR A N 1
ATOM 4356 C CA . THR A 1 548 ? 17.497 6.180 -41.071 1.00 92.25 548 THR A CA 1
ATOM 4357 C C . THR A 1 548 ? 18.250 6.382 -42.395 1.00 92.25 548 THR A C 1
ATOM 4359 O O . THR A 1 548 ? 17.690 6.221 -43.480 1.00 92.25 548 THR A O 1
ATOM 4362 N N . ILE A 1 549 ? 19.525 6.779 -42.311 1.00 88.88 549 ILE A N 1
ATOM 4363 C CA . ILE A 1 549 ? 20.425 6.833 -43.474 1.00 88.88 549 ILE A CA 1
ATOM 4364 C C . ILE A 1 549 ? 20.959 5.439 -43.825 1.00 88.88 549 ILE A C 1
ATOM 4366 O O . ILE A 1 549 ? 21.120 4.585 -42.948 1.00 88.88 549 ILE A O 1
ATOM 4370 N N . ASP A 1 550 ? 21.354 5.246 -45.084 1.00 78.19 550 ASP A N 1
ATOM 4371 C CA . ASP A 1 550 ? 22.048 4.032 -45.514 1.00 78.19 550 ASP A CA 1
ATOM 4372 C C . ASP A 1 550 ? 23.253 3.753 -44.605 1.00 78.19 550 ASP A C 1
ATOM 4374 O O . ASP A 1 550 ? 24.025 4.658 -44.273 1.00 78.19 550 ASP A O 1
ATOM 4378 N N . SER A 1 551 ? 23.434 2.489 -44.208 1.00 81.75 551 SER A N 1
ATOM 4379 C CA . SER A 1 551 ? 24.464 1.996 -43.272 1.00 81.75 551 SER A CA 1
ATOM 4380 C C . SER A 1 551 ? 24.303 2.353 -41.786 1.00 81.75 551 SER A C 1
ATOM 4382 O O . SER A 1 551 ? 25.185 1.998 -41.009 1.00 81.75 551 SER A O 1
ATOM 4384 N N . HIS A 1 552 ? 23.203 2.981 -41.356 1.00 86.94 552 HIS A N 1
ATOM 4385 C CA . HIS A 1 552 ? 22.958 3.305 -39.937 1.00 86.94 552 HIS A CA 1
ATOM 4386 C C . HIS A 1 552 ? 23.057 2.094 -38.996 1.00 86.94 552 HIS A C 1
ATOM 4388 O O . HIS A 1 552 ? 23.685 2.151 -37.939 1.00 86.94 552 HIS A O 1
ATOM 4394 N N . TRP A 1 553 ? 22.470 0.971 -39.405 1.00 87.69 553 TRP A N 1
ATOM 4395 C CA . TRP A 1 553 ? 22.446 -0.265 -38.619 1.00 87.69 553 TRP A CA 1
ATOM 4396 C C . TRP A 1 553 ? 23.783 -1.017 -38.631 1.00 87.69 553 TRP A C 1
ATOM 4398 O O . TRP A 1 553 ? 23.992 -1.915 -37.819 1.00 87.69 553 TRP A O 1
ATOM 4408 N N . ILE A 1 554 ? 24.711 -0.634 -39.515 1.00 81.38 554 ILE A N 1
ATOM 4409 C CA . ILE A 1 554 ? 26.009 -1.288 -39.682 1.00 81.38 554 ILE A CA 1
ATOM 4410 C C . ILE A 1 554 ? 27.061 -0.560 -38.848 1.00 81.38 554 ILE A C 1
ATOM 4412 O O . ILE A 1 554 ? 27.322 0.631 -39.019 1.00 81.38 554 ILE A O 1
ATOM 4416 N N . ILE A 1 555 ? 27.759 -1.304 -37.995 1.00 71.38 555 ILE A N 1
ATOM 4417 C CA . ILE A 1 555 ? 28.865 -0.756 -37.212 1.00 71.38 555 ILE A CA 1
ATOM 4418 C C . ILE A 1 555 ? 30.122 -0.713 -38.080 1.00 71.38 555 ILE A C 1
ATOM 4420 O O . ILE A 1 555 ? 30.798 -1.717 -38.288 1.00 71.38 555 ILE A O 1
ATOM 4424 N N . LYS A 1 556 ? 30.452 0.480 -38.585 1.00 63.41 556 LYS A N 1
ATOM 4425 C CA . LYS A 1 556 ? 31.573 0.711 -39.519 1.00 63.41 556 LYS A CA 1
ATOM 4426 C C . LYS A 1 556 ? 32.956 0.349 -38.952 1.00 63.41 556 LYS A C 1
ATOM 4428 O O . LYS A 1 556 ? 33.886 0.126 -39.718 1.00 63.41 556 LYS A O 1
ATOM 4433 N N . GLU A 1 557 ? 33.099 0.262 -37.627 1.00 59.97 557 GLU A N 1
ATOM 4434 C CA . GLU A 1 557 ? 34.341 -0.149 -36.947 1.00 59.97 557 GLU A CA 1
ATOM 4435 C C . GLU A 1 557 ? 34.633 -1.662 -37.062 1.00 59.97 557 GLU A C 1
ATOM 4437 O O . GLU A 1 557 ? 35.704 -2.130 -36.667 1.00 59.97 557 GLU A O 1
ATOM 4442 N N . LEU A 1 558 ? 33.701 -2.446 -37.610 1.00 54.69 558 LEU A N 1
ATOM 4443 C CA . LEU A 1 558 ? 33.817 -3.894 -37.733 1.00 54.69 558 LEU A CA 1
ATOM 4444 C C . LEU A 1 558 ? 34.659 -4.250 -38.969 1.00 54.69 558 LEU A C 1
ATOM 4446 O O . LEU A 1 558 ? 34.184 -4.251 -40.104 1.00 54.69 558 LEU A O 1
ATOM 4450 N N . ARG A 1 559 ? 35.946 -4.567 -38.768 1.00 56.84 559 ARG A N 1
ATOM 4451 C CA . ARG A 1 559 ? 36.786 -5.126 -39.841 1.00 56.84 559 ARG A CA 1
ATOM 4452 C C . ARG A 1 559 ? 36.255 -6.515 -40.208 1.00 56.84 559 ARG A C 1
ATOM 4454 O O . ARG A 1 559 ? 36.522 -7.494 -39.510 1.00 56.84 559 ARG A O 1
ATOM 4461 N N . VAL A 1 560 ? 35.534 -6.598 -41.325 1.00 51.69 560 VAL A N 1
ATOM 4462 C CA . VAL A 1 560 ? 34.896 -7.824 -41.846 1.00 51.69 560 VAL A CA 1
ATOM 4463 C C . VAL A 1 560 ? 35.871 -9.011 -41.883 1.00 51.69 560 VAL A C 1
ATOM 4465 O O . VAL A 1 560 ? 35.517 -10.111 -41.474 1.00 51.69 560 VAL A O 1
ATOM 4468 N N . GLY A 1 561 ? 37.138 -8.780 -42.248 1.00 50.41 561 GLY A N 1
ATOM 4469 C CA . GLY A 1 561 ? 38.165 -9.830 -42.281 1.00 50.41 561 GLY A CA 1
ATOM 4470 C C . GLY A 1 561 ? 38.530 -10.425 -40.912 1.00 50.41 561 GLY A C 1
ATOM 4471 O O . GLY A 1 561 ? 38.700 -11.636 -40.794 1.00 50.41 561 GLY A O 1
ATOM 4472 N N . SER A 1 562 ? 38.604 -9.614 -39.847 1.00 56.84 562 SER A N 1
ATOM 4473 C CA . SER A 1 562 ? 38.849 -10.140 -38.492 1.00 56.84 562 SER A CA 1
ATOM 4474 C C . SER A 1 562 ? 37.612 -10.810 -37.904 1.00 56.84 562 SER A C 1
ATOM 4476 O O . SER A 1 562 ? 37.736 -11.763 -37.143 1.00 56.84 562 SER A O 1
ATOM 4478 N N . PHE A 1 563 ? 36.425 -10.332 -38.279 1.00 51.94 563 PHE A N 1
ATOM 4479 C CA . PHE A 1 563 ? 35.158 -10.919 -37.867 1.00 51.94 563 PHE A CA 1
ATOM 4480 C C . PHE A 1 563 ? 34.958 -12.316 -38.463 1.00 51.94 563 PHE A C 1
ATOM 4482 O O . PHE A 1 563 ? 34.695 -13.247 -37.711 1.00 51.94 563 PHE A O 1
ATOM 4489 N N . ILE A 1 564 ? 35.179 -12.488 -39.771 1.00 52.12 564 ILE A N 1
ATOM 4490 C CA . ILE A 1 564 ? 35.106 -13.798 -40.437 1.00 52.12 564 ILE A CA 1
ATOM 4491 C C . ILE A 1 564 ? 36.156 -14.757 -39.859 1.00 52.12 564 ILE A C 1
ATOM 4493 O O . ILE A 1 564 ? 35.811 -15.872 -39.483 1.00 52.12 564 ILE A O 1
ATOM 4497 N N . SER A 1 565 ? 37.399 -14.302 -39.648 1.00 52.16 565 SER A N 1
ATOM 4498 C CA . SER A 1 565 ? 38.447 -15.134 -39.031 1.00 52.16 565 SER A CA 1
ATOM 4499 C C . SER A 1 565 ? 38.122 -15.554 -37.588 1.00 52.16 565 SER A C 1
ATOM 4501 O O . SER A 1 565 ? 38.433 -16.671 -37.177 1.00 52.16 565 SER A O 1
ATOM 4503 N N . ASP A 1 566 ? 37.494 -14.682 -36.794 1.00 57.16 566 ASP A N 1
ATOM 4504 C CA . ASP A 1 566 ? 37.042 -15.005 -35.435 1.00 57.16 566 ASP A CA 1
ATOM 4505 C C . ASP A 1 566 ? 35.799 -15.924 -35.425 1.00 57.16 566 ASP A C 1
ATOM 4507 O O . ASP A 1 566 ? 35.574 -16.634 -34.438 1.00 57.16 566 ASP A O 1
ATOM 4511 N N . LEU A 1 567 ? 34.985 -15.905 -36.490 1.00 49.97 567 LEU A N 1
ATOM 4512 C CA . LEU A 1 567 ? 33.790 -16.738 -36.671 1.00 49.97 567 LEU A CA 1
ATOM 4513 C C . LEU A 1 567 ? 34.191 -18.159 -37.096 1.00 49.97 567 LEU A C 1
ATOM 4515 O O . LEU A 1 567 ? 33.737 -19.130 -36.495 1.00 49.97 567 LEU A O 1
ATOM 4519 N N . GLU A 1 568 ? 35.128 -18.267 -38.043 1.00 48.44 568 GLU A N 1
ATOM 4520 C CA . GLU A 1 568 ? 35.758 -19.520 -38.487 1.00 48.44 568 GLU A CA 1
ATOM 4521 C C . GLU A 1 568 ? 36.527 -20.217 -37.355 1.00 48.44 568 GLU A C 1
ATOM 4523 O O . GLU A 1 568 ? 36.560 -21.442 -37.279 1.00 48.44 568 GLU A O 1
ATOM 4528 N N . LYS A 1 569 ? 37.090 -19.447 -36.413 1.00 54.91 569 LYS A N 1
ATOM 4529 C CA . LYS A 1 569 ? 37.758 -19.967 -35.204 1.00 54.91 569 LYS A CA 1
ATOM 4530 C C . LYS A 1 569 ? 36.796 -20.351 -34.072 1.00 54.91 569 LYS A C 1
ATOM 4532 O O . LYS A 1 569 ? 37.253 -20.679 -32.978 1.00 54.91 569 LYS A O 1
ATOM 4537 N N . GLY A 1 570 ? 35.479 -20.281 -34.287 1.00 45.28 570 GLY A N 1
ATOM 4538 C CA . GLY A 1 570 ? 34.473 -20.724 -33.318 1.00 45.28 570 GLY A CA 1
ATOM 4539 C C . GLY A 1 570 ? 34.442 -19.924 -32.010 1.00 45.28 570 GLY A C 1
ATOM 4540 O O . GLY A 1 570 ? 33.966 -20.424 -30.987 1.00 45.28 570 GLY A O 1
ATOM 4541 N N . LYS A 1 571 ? 34.949 -18.682 -31.992 1.00 50.44 571 LYS A N 1
ATOM 4542 C CA . LYS A 1 571 ? 34.864 -17.845 -30.789 1.00 50.44 571 LYS A CA 1
ATOM 4543 C C . LYS A 1 571 ? 33.395 -17.476 -30.552 1.00 50.44 571 LYS A C 1
ATOM 4545 O O . LYS A 1 571 ? 32.760 -16.832 -31.379 1.00 50.44 571 LYS A O 1
ATOM 4550 N N . LYS A 1 572 ? 32.849 -17.850 -29.391 1.00 51.59 572 LYS A N 1
ATOM 4551 C CA . LYS A 1 572 ? 31.431 -17.623 -29.030 1.00 51.59 572 LYS A CA 1
ATOM 4552 C C . LYS A 1 572 ? 31.004 -16.150 -29.098 1.00 51.59 572 LYS A C 1
ATOM 4554 O O . LYS A 1 572 ? 29.867 -15.860 -29.443 1.00 51.59 572 LYS A O 1
ATOM 4559 N N . VAL A 1 573 ? 31.932 -15.224 -28.837 1.00 49.16 573 VAL A N 1
ATOM 4560 C CA . VAL A 1 573 ? 31.720 -13.769 -28.965 1.00 49.16 573 VAL A CA 1
ATOM 4561 C C . VAL A 1 573 ? 31.328 -13.388 -30.399 1.00 49.16 573 VAL A C 1
ATOM 4563 O O . VAL A 1 573 ? 30.536 -12.478 -30.607 1.00 49.16 573 VAL A O 1
ATOM 4566 N N . THR A 1 574 ? 31.839 -14.103 -31.400 1.00 47.00 574 THR A N 1
ATOM 4567 C CA . THR A 1 574 ? 31.629 -13.809 -32.819 1.00 47.00 574 THR A CA 1
ATOM 4568 C C . THR A 1 574 ? 30.275 -14.282 -33.340 1.00 47.00 574 THR A C 1
ATOM 4570 O O . THR A 1 574 ? 29.732 -13.664 -34.245 1.00 47.00 574 THR A O 1
ATOM 4573 N N . GLN A 1 575 ? 29.688 -15.320 -32.740 1.00 45.47 575 GLN A N 1
ATOM 4574 C CA . GLN A 1 575 ? 28.341 -15.794 -33.088 1.00 45.47 575 GLN A CA 1
ATOM 4575 C C . GLN A 1 575 ? 27.232 -14.873 -32.562 1.00 45.47 575 GLN A C 1
ATOM 4577 O O . GLN A 1 575 ? 26.152 -14.836 -33.130 1.00 45.47 575 GLN A O 1
ATOM 4582 N N . VAL A 1 576 ? 27.490 -14.109 -31.496 1.00 46.56 576 VAL A N 1
ATOM 4583 C CA . VAL A 1 576 ? 26.574 -13.055 -31.019 1.00 46.56 576 VAL A CA 1
ATOM 4584 C C . VAL A 1 576 ? 26.673 -11.805 -31.898 1.00 46.56 576 VAL A C 1
ATOM 4586 O O . VAL A 1 576 ? 25.682 -11.127 -32.121 1.00 46.56 576 VAL A O 1
ATOM 4589 N N . ARG A 1 577 ? 27.858 -11.531 -32.453 1.00 48.06 577 ARG A N 1
ATOM 4590 C CA . ARG A 1 577 ? 28.123 -10.420 -33.384 1.00 48.06 577 ARG A CA 1
ATOM 4591 C C . ARG A 1 577 ? 27.430 -10.569 -34.762 1.00 48.06 577 ARG A C 1
ATOM 4593 O O . ARG A 1 577 ? 27.518 -9.634 -35.547 1.00 48.06 577 ARG A O 1
ATOM 4600 N N . SER A 1 578 ? 26.814 -11.715 -35.088 1.00 33.56 578 SER A N 1
ATOM 4601 C CA . SER A 1 578 ? 26.099 -11.942 -36.363 1.00 33.56 578 SER A CA 1
ATOM 4602 C C . SER A 1 578 ? 24.600 -11.609 -36.322 1.00 33.56 578 SER A C 1
ATOM 4604 O O . SER A 1 578 ? 23.918 -11.875 -37.311 1.00 33.56 578 SER A O 1
ATOM 4606 N N . TRP A 1 579 ? 24.094 -11.119 -35.187 1.00 36.50 579 TRP A N 1
ATOM 4607 C CA . TRP A 1 579 ? 22.682 -10.798 -34.955 1.00 36.50 579 TRP A CA 1
ATOM 4608 C C . TRP A 1 579 ? 22.428 -9.300 -34.992 1.00 36.50 579 TRP A C 1
ATOM 4610 O O . TRP A 1 579 ? 23.266 -8.557 -34.428 1.00 36.50 579 TRP A O 1
#

Nearest PDB structures (foldseek):
  4hnx-assembly1_A  TM=8.654E-02  e=2.031E+00  Saccharomyces cerevisiae S288C